Protein 2C92 (pdb70)

Secondary structure (DSSP, 8-state):
--TT--EEEEEE-SSHHHHHHHHHHHHHHHHHTT-S--EEEEESSGGGHHHHHHHHHTS-SEEEEEEEEE--SSTHHHHHHHHHHHHHHHHHHHHT--EEEEEEEESSHHHHHTTBT-TT-S-BHHHHHHHHHHHHHHHHHHHS---/--TT--EEEEEE-SSHHHHHHHHHHHHHHHHHTT-S--EEEEESSGGGHHHHHHHHHTS-SEEEEEEEEE--SSTHHHHHHHHHHHHHHHHHHHHTS-EEEEEEEESSHHHHHHTBT-TT-S-BHHHHHHHHHHHHHHHHHHHS---/--TT--EEEEEE-SSHHHHHHHHHHHHHHHHHTT----EEEEESSGGGHHHHHHHHHTS-SEEEEEEEEE--SSTHHHHHHHHHHHHHHHHHHHHT--EEEEEEEESSHHHHHTTBT-TT-S-BHHHHHHHHHHHHHHHHHHHSS--/--TT--EEEEEE-SSHHHHHHHHHHHHHHHHHTT-S--EEEEESSGGGHHHHHHHHHTS-SEEEEEEEEE--SSTHHHHHHHHHHHHHHHHHHHHT--EEEEEEEESSHHHHHTTBT-TT-S-BHHHHHHHHHHHHHHHHHHHSS--/-TT--EEEEEE-SSHHHHHHHHHHHHHHHHHTT-S--EEEEESSGGGHHHHHHHHHTS-SEEEEEEEEE--SSTHHHHHHHHHHHHHHHHHHHHT--EEEEEEEESSHHHHHHTBT-TT-S-BHHHHHHHHHHHHHHHHHHHS---

Nearest PDB structures (foldseek):
  2c9b-assembly2_G  TM=9.996E-01  e=4.628E-25  Mycobacterium tuberculosis
  4j07-assembly1_B  TM=9.923E-01  e=5.161E-24  Mycobacterium leprae Br4923
  1hqk-assembly1_A  TM=9.554E-01  e=1.212E-14  Aquifex aeolicus
  8f25-assembly1_A  TM=9.504E-01  e=2.286E-14  Aquifex aeolicus
  3nq4-assembly1_C  TM=9.428E-01  e=1.440E-13  Salmonella enterica subsp. enterica serovar Typhimurium str. LT2

B-factor: mean 24.74, std 8.24, range [12.58, 92.04]

CATH classification: 3.40.50.960

Radius of gyration: 25.54 Å; Cα contacts (8 Å, |Δi|>4): 1756; chains: 5; bounding box: 75×69×65 Å

InterPro domains:
  IPR002180 Lumazine/riboflavin synthase [PF00885] (18-152)
  IPR034964 Lumazine synthase [MF_00178] (13-156)
  IPR034964 Lumazine synthase [PTHR21058] (14-158)
  IPR034964 Lumazine synthase [TIGR00114] (18-150)
  IPR034964 Lumazine synthase [cd09209] (21-139)
  IPR036467 Lumazine/riboflavin synthase superfamily [G3DSA:3.40.50.960] (1-160)
  IPR036467 Lumazine/riboflavin synthase superfamily [SSF52121] (13-157)

Sequence (734 aa):
DASGVRLAIVASSWHGKICDALLDGARKVAAGCGLDDPTVVRVLGAIEIPVVAQELARNHDAVVALGVVIRGQTPHFDYVCDAVTQGLTRVSLDSSTPIANGVLTTNTEEQALDRAGLPTSAEDKGAQATVAALATALTLRELRAHSDASGVRLAIVASSWHGKICDALLDGARKVAAGCGLDDPTVVRVLGAIEIPVVAQELARNHDAVVALGVVIRGQTPHFDYVCDAVTQGLTRVSLDSSTPIANGVLTTNTEEQALDRAGLPTSAEDKGAQATVAALATALTLRELRAHSDASGVRLAIVASSWHGKICDALLDGARKVAAGCGLDDPTVVRVLGAIEIPVVAQELARNHDAVVALGVVIRGQTPHFDYVCDAVTQGLTRVSLDSSTPIANGVLTTNTEEQALDRAGLPTSAEDKGAQATVAALATALTLRELRAHSDASGVRLAIVASSWHGKICDALLDGARKVAAGCGLDDPTVVRVLGAIEIPVVAQELARNHDAVVALGVVIRGQTPHFDYVCDAVTQGLTRVSLDSSTPIANGVLTTNTEEQALDRAGLPTSAEDKGAQATVAALATALTLRELRAHSASGVRLAIVASSWHGKICDALLDGARKVAAGCGLDDPTVVRVLGAIEIPVVAQELARNHDAVVALGVVIRGQTPHFDYVCDAVTQGLTRVSLDSSTPIANGVLTTNTEEQALDRAGLPTSAEDKGAQATVAALATALTLRELRAHS

Structure (mmCIF, N/CA/C/O backbone):
data_2C92
#
_entry.id   2C92
#
_cell.length_a   131.370
_cell.length_b   80.758
_cell.length_c   85.965
_cell.angle_alpha   90.00
_cell.angle_beta   120.18
_cell.angle_gamma   90.00
#
_symmetry.space_group_name_H-M   'C 1 2 1'
#
loop_
_entity.id
_entity.type
_entity.pdbx_description
1 polymer '6,7-DIMETHYL-8-RIBITYLLUMAZINE SYNTHAS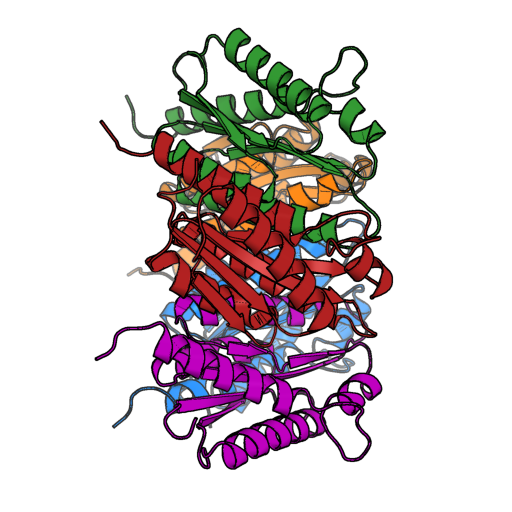E'
2 non-polymer '3-(1,3,7-TRIHYDRO-9-D-RIBITYL-2,6,8-PURINETRIONE-7-YL) 1-PHOSPHATE'
3 non-polymer 'POTASSIUM ION'
4 non-polymer (2R,3S)-1,4-DIMERCAPTOBUTANE-2,3-DIOL
5 non-polymer (4S)-2-METHYL-2,4-PENTANEDIOL
6 water water
#
loop_
_atom_site.group_PDB
_atom_site.id
_atom_site.type_symbol
_atom_site.label_atom_id
_atom_site.label_alt_id
_atom_site.label_comp_id
_atom_site.label_asym_id
_atom_site.label_entity_id
_atom_site.label_seq_id
_atom_site.pdbx_PDB_ins_code
_atom_site.Cartn_x
_atom_site.Cartn_y
_atom_site.Cartn_z
_atom_site.occupancy
_atom_site.B_iso_or_equiv
_atom_site.auth_seq_id
_atom_site.auth_comp_id
_atom_site.auth_asym_id
_atom_site.auth_atom_id
_atom_site.pdbx_PDB_model_num
ATOM 1 N N . ASP A 1 14 ? -27.784 -31.900 20.655 1.00 42.24 14 ASP A N 1
ATOM 2 C CA . ASP A 1 14 ? -29.256 -31.665 20.828 1.00 41.98 14 ASP A CA 1
ATOM 3 C C . ASP A 1 14 ? -29.602 -30.201 20.499 1.00 41.24 14 ASP A C 1
ATOM 4 O O . ASP A 1 14 ? -30.010 -29.901 19.367 1.00 42.37 14 ASP A O 1
ATOM 9 N N . ALA A 1 15 ? -29.435 -29.315 21.481 1.00 39.11 15 ALA A N 1
ATOM 10 C CA . ALA A 1 15 ? -29.731 -27.869 21.361 1.00 37.15 15 ALA A CA 1
ATOM 11 C C . ALA A 1 15 ? -31.211 -27.493 21.238 1.00 35.63 15 ALA A C 1
ATOM 12 O O . ALA A 1 15 ? -31.528 -26.319 21.097 1.00 34.93 15 ALA A O 1
ATOM 14 N N . SER A 1 16 ? -32.117 -28.466 21.314 1.00 34.27 16 SER A N 1
ATOM 15 C CA . SER A 1 16 ? -33.547 -28.172 21.137 1.00 33.32 16 SER A CA 1
ATOM 16 C C . SER A 1 16 ? -34.156 -27.274 22.225 1.00 32.20 16 SER A C 1
ATOM 17 O O . SER A 1 16 ? -35.206 -26.661 22.006 1.00 32.82 16 SER A O 1
ATOM 20 N N . GLY A 1 17 ? -33.502 -27.183 23.383 1.00 30.07 17 GLY A N 1
ATOM 21 C CA . GLY A 1 17 ? -33.963 -26.297 24.454 1.00 28.18 17 GLY A CA 1
ATOM 22 C C . GLY A 1 17 ? -33.309 -24.914 24.438 1.00 26.51 17 GLY A C 1
ATOM 23 O O . GLY A 1 17 ? -33.545 -24.104 25.336 1.00 26.90 17 GLY A O 1
ATOM 24 N N . VAL A 1 18 ? -32.497 -24.640 23.425 1.00 23.87 18 VAL A N 1
ATOM 25 C CA . VAL A 1 18 ? -31.805 -23.355 23.359 1.00 22.51 18 VAL A CA 1
ATOM 26 C C . VAL A 1 18 ? -32.776 -22.317 22.823 1.00 20.58 18 VAL A C 1
ATOM 27 O O . VAL A 1 18 ? -33.459 -22.549 21.840 1.00 21.87 18 VAL A O 1
ATOM 31 N N . ARG A 1 19 ? -32.836 -21.173 23.497 1.00 18.47 19 ARG A N 1
ATOM 32 C CA . ARG A 1 19 ? -33.654 -20.053 23.048 1.00 17.20 19 ARG A CA 1
ATOM 33 C C . ARG A 1 19 ? -32.751 -19.206 22.178 1.00 16.87 19 ARG A C 1
ATOM 34 O O . ARG A 1 19 ? -31.816 -18.556 22.655 1.00 16.50 19 ARG A O 1
ATOM 42 N N . LEU A 1 20 ? -33.019 -19.246 20.883 1.00 15.76 20 LEU A N 1
ATOM 43 C CA . LEU A 1 20 ? -32.164 -18.599 19.924 1.00 15.31 20 LEU A CA 1
ATOM 44 C C . LEU A 1 20 ? -32.843 -17.409 19.296 1.00 15.00 20 LEU A C 1
ATOM 45 O O . LEU A 1 20 ? -34.031 -17.468 18.946 1.00 15.06 20 LEU A O 1
ATOM 50 N N . ALA A 1 21 ? -32.085 -16.325 19.168 1.00 14.70 21 ALA A N 1
ATOM 51 C CA . ALA A 1 21 ? -32.543 -15.157 18.415 1.00 15.07 21 ALA A CA 1
ATOM 52 C C . ALA A 1 21 ? -31.574 -14.898 17.276 1.00 15.02 21 ALA A C 1
ATOM 53 O O . ALA A 1 21 ? -30.379 -15.199 17.363 1.00 15.78 21 ALA A O 1
ATOM 55 N N . ILE A 1 22 ? -32.125 -14.408 16.170 1.00 15.86 22 ILE A N 1
ATOM 56 C CA . ILE A 1 22 ? -31.324 -14.071 15.006 1.00 16.80 22 ILE A CA 1
ATOM 57 C C . ILE A 1 22 ? -31.694 -12.675 14.610 1.00 17.15 22 ILE A C 1
ATOM 58 O O . ILE A 1 22 ? -32.872 -12.382 14.404 1.00 18.71 22 ILE A O 1
ATOM 63 N N . VAL A 1 23 ? -30.698 -11.802 14.521 1.00 16.93 23 VAL A N 1
ATOM 64 C CA . VAL A 1 23 ? -30.931 -10.452 14.044 1.00 17.54 23 VAL A CA 1
ATOM 65 C C . VAL A 1 23 ? -30.105 -10.270 12.767 1.00 18.02 23 VAL A C 1
ATOM 66 O O . VAL A 1 23 ? -28.891 -10.488 12.769 1.00 17.64 23 VAL A O 1
ATOM 70 N N . ALA A 1 24 ? -30.774 -9.904 11.674 1.00 18.09 24 ALA A N 1
ATOM 71 C CA . ALA A 1 24 ? -30.119 -9.825 10.371 1.00 17.53 24 ALA A CA 1
ATOM 72 C C . ALA A 1 24 ? -30.310 -8.459 9.768 1.00 18.59 24 ALA A C 1
ATOM 73 O O . ALA A 1 24 ? -31.416 -7.940 9.732 1.00 17.94 24 ALA A O 1
ATOM 75 N N . SER A 1 25 ? -29.220 -7.869 9.300 1.00 19.09 25 SER A N 1
ATOM 76 C CA . SER A 1 25 ? -29.271 -6.588 8.627 1.00 21.80 25 SER A CA 1
ATOM 77 C C . SER A 1 25 ? -29.701 -6.836 7.186 1.00 23.39 25 SER A C 1
ATOM 78 O O . SER A 1 25 ? -29.260 -7.800 6.579 1.00 25.88 25 SER A O 1
ATOM 81 N N . SER A 1 26 ? -30.481 -5.923 6.622 1.00 24.61 26 SER A N 1
ATOM 82 C CA . SER A 1 26 ? -31.072 -6.078 5.277 1.00 25.95 26 SER A CA 1
ATOM 83 C C . SER A 1 26 ? -30.317 -5.327 4.180 1.00 26.13 26 SER A C 1
ATOM 84 O O . SER A 1 26 ? -30.729 -5.357 3.016 1.00 26.32 26 SER A O 1
ATOM 87 N N . TRP A 1 27 ? -29.231 -4.656 4.538 1.00 26.25 27 TRP A N 1
ATOM 88 C CA . TRP A 1 27 ? -28.526 -3.775 3.608 1.00 27.51 27 TRP A CA 1
ATOM 89 C C . TRP A 1 27 ? -28.321 -4.370 2.224 1.00 28.46 27 TRP A C 1
ATOM 90 O O . TRP A 1 27 ? -28.751 -3.788 1.213 1.00 29.53 27 TRP A O 1
ATOM 101 N N . HIS A 1 28 ? -27.654 -5.511 2.171 1.00 28.29 28 HIS A N 1
ATOM 102 C CA . HIS A 1 28 ? -27.526 -6.265 0.923 1.00 28.85 28 HIS A CA 1
ATOM 103 C C . HIS A 1 28 ? -28.527 -7.420 1.007 1.00 28.68 28 HIS A C 1
ATOM 104 O 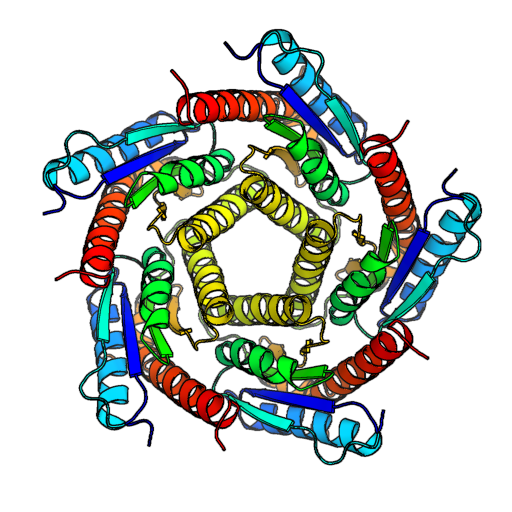O . HIS A 1 28 ? -28.197 -8.522 1.465 1.00 29.09 28 HIS A O 1
ATOM 111 N N . GLY A 1 29 ? -29.743 -7.154 0.548 1.00 27.55 29 GLY A N 1
ATOM 112 C CA . GLY A 1 29 ? -30.890 -8.034 0.755 1.00 27.31 29 GLY A CA 1
ATOM 113 C C . GLY A 1 29 ? -30.727 -9.476 0.326 1.00 26.55 29 GLY A C 1
ATOM 114 O O . GLY A 1 29 ? -31.024 -10.397 1.079 1.00 26.69 29 GLY A O 1
ATOM 115 N N . LYS A 1 30 ? -30.265 -9.687 -0.895 1.00 26.10 30 LYS A N 1
ATOM 116 C CA . LYS A 1 30 ? -30.096 -11.036 -1.389 1.00 25.72 30 LYS A CA 1
ATOM 117 C C . LYS A 1 30 ? -29.122 -11.828 -0.498 1.00 25.17 30 LYS A C 1
ATOM 118 O O . LYS A 1 30 ? -29.387 -12.978 -0.127 1.00 24.85 30 LYS A O 1
ATOM 124 N N . ILE A 1 31 ? -28.013 -11.192 -0.121 1.00 25.21 31 ILE A N 1
ATOM 125 C CA . ILE A 1 31 ? -27.009 -11.878 0.681 1.00 25.68 31 ILE A CA 1
ATOM 126 C C . ILE A 1 31 ? -27.520 -12.061 2.109 1.00 25.48 31 ILE A C 1
ATOM 127 O O . ILE A 1 31 ? -27.342 -13.122 2.712 1.00 25.24 31 ILE A O 1
ATOM 132 N N . CYS A 1 32 ? -28.194 -11.048 2.639 1.00 25.85 32 CYS A N 1
ATOM 133 C CA . CYS A 1 32 ? -28.731 -11.164 3.990 1.00 26.92 32 CYS A CA 1
ATOM 134 C C . CYS A 1 32 ? -29.810 -12.255 4.065 1.00 25.95 32 CYS A C 1
ATOM 135 O O . CYS A 1 32 ? -29.813 -13.087 4.991 1.00 24.90 32 CYS A O 1
ATOM 138 N N . ASP A 1 33 ? -30.688 -12.307 3.058 1.00 25.43 33 ASP A N 1
ATOM 139 C CA . ASP A 1 33 ? -31.688 -13.383 2.985 1.00 25.14 33 ASP A CA 1
ATOM 140 C C . ASP A 1 33 ? -31.059 -14.766 2.937 1.00 23.34 33 ASP A C 1
ATOM 141 O O . ASP A 1 33 ? -31.569 -15.708 3.540 1.00 23.49 33 ASP A O 1
ATOM 146 N N . ALA A 1 34 ? -29.936 -14.881 2.241 1.00 21.53 34 ALA A N 1
ATOM 147 C CA . ALA A 1 34 ? -29.214 -16.127 2.186 1.00 20.21 34 ALA A CA 1
ATOM 148 C C . ALA A 1 34 ? -28.565 -16.508 3.530 1.00 19.32 34 ALA A C 1
ATOM 149 O O . ALA A 1 34 ? -28.634 -17.677 3.940 1.00 18.83 34 ALA A O 1
ATOM 151 N N . LEU A 1 35 ? -27.935 -15.534 4.204 1.00 18.96 35 LEU A N 1
ATOM 152 C CA . LEU A 1 35 ? -27.361 -15.786 5.526 1.00 18.29 35 LEU A CA 1
ATOM 153 C C . LEU A 1 35 ? -28.447 -16.221 6.496 1.00 17.94 35 LEU A C 1
ATOM 154 O O . LEU A 1 35 ? -28.249 -17.139 7.281 1.00 17.44 35 LEU A O 1
ATOM 159 N N . LEU A 1 36 ? -29.594 -15.557 6.414 1.00 17.54 36 LEU A N 1
ATOM 160 C CA . LEU A 1 36 ? -30.727 -15.873 7.285 1.00 18.68 36 LEU A CA 1
ATOM 161 C C . LEU A 1 36 ? -31.288 -17.260 7.016 1.00 18.77 36 LEU A C 1
ATOM 162 O O . LEU A 1 36 ? -31.591 -18.019 7.927 1.00 18.97 36 LEU A O 1
ATOM 167 N N . ASP A 1 37 ? -31.414 -17.603 5.738 1.00 18.97 37 ASP A N 1
ATOM 168 C CA . ASP A 1 37 ? -31.803 -18.941 5.371 1.00 19.84 37 ASP A CA 1
ATOM 169 C C . ASP A 1 37 ? -30.858 -19.987 5.975 1.00 19.48 37 ASP A C 1
ATOM 170 O O . ASP A 1 37 ? -31.303 -21.011 6.514 1.00 19.53 37 ASP A O 1
ATOM 175 N N . GLY A 1 38 ? -29.554 -19.734 5.911 1.00 18.62 38 GLY A N 1
ATOM 176 C CA . GLY A 1 38 ? -28.586 -20.675 6.461 1.00 18.47 38 GLY A CA 1
ATOM 177 C C . GLY A 1 38 ? -28.702 -20.816 7.964 1.00 18.12 38 GLY A C 1
ATOM 178 O O . GLY A 1 38 ? -28.658 -21.914 8.510 1.00 18.47 38 GLY A O 1
ATOM 179 N N . ALA A 1 39 ? -28.827 -19.680 8.642 1.00 17.95 39 ALA A N 1
ATOM 180 C CA . ALA A 1 39 ? -29.044 -19.692 10.083 1.00 17.49 39 ALA A CA 1
ATOM 181 C C . ALA A 1 39 ? -30.311 -20.442 10.475 1.00 17.08 39 ALA A C 1
ATOM 182 O O . ALA A 1 39 ? -30.289 -21.280 11.372 1.00 17.30 39 ALA A O 1
ATOM 184 N N . ARG A 1 40 ? -31.419 -20.131 9.801 1.00 17.74 40 ARG A N 1
ATOM 185 C CA . ARG A 1 40 ? -32.694 -20.773 10.123 1.00 18.56 40 ARG A CA 1
ATOM 186 C C . ARG A 1 40 ? -32.647 -22.274 9.848 1.00 18.88 40 ARG A C 1
ATOM 187 O O . ARG A 1 40 ? -33.246 -23.045 10.569 1.00 19.25 40 ARG A O 1
ATOM 195 N N . LYS A 1 41 ? -31.943 -22.674 8.786 1.00 19.08 41 LYS A N 1
ATOM 196 C CA . LYS A 1 41 ? -31.817 -24.097 8.479 1.00 19.87 41 LYS A CA 1
ATOM 197 C C . LYS A 1 41 ? -30.986 -24.843 9.518 1.00 20.42 41 LYS A C 1
ATOM 198 O O . LYS A 1 41 ? -31.349 -25.945 9.902 1.00 20.74 41 LYS A O 1
ATOM 204 N N . VAL A 1 42 ? -29.910 -24.226 10.016 1.00 20.32 42 VAL A N 1
ATOM 205 C CA . VAL A 1 42 ? -29.147 -24.839 11.115 1.00 20.42 42 VAL A CA 1
ATOM 206 C C . VAL A 1 42 ? -30.032 -24.978 12.347 1.00 20.15 42 VAL A C 1
ATOM 207 O O . VAL A 1 42 ? -30.080 -26.032 12.973 1.00 21.04 42 VAL A O 1
ATOM 211 N N . ALA A 1 43 ? -30.765 -23.919 12.678 1.00 20.49 43 ALA A N 1
ATOM 212 C CA . ALA A 1 43 ? -31.621 -23.952 13.850 1.00 20.58 43 ALA A CA 1
ATOM 213 C C . ALA A 1 43 ? -32.665 -25.054 13.703 1.00 21.55 43 ALA A C 1
ATOM 214 O O . ALA A 1 43 ? -32.857 -25.856 14.613 1.00 21.55 43 ALA A O 1
ATOM 216 N N . ALA A 1 44 ? -33.302 -25.100 12.533 1.00 21.09 44 ALA A N 1
ATOM 217 C CA . ALA A 1 44 ? -34.320 -26.121 12.231 1.00 22.64 44 ALA A CA 1
ATOM 218 C C . ALA A 1 44 ? -33.733 -27.512 12.353 1.00 22.97 44 ALA A C 1
ATOM 219 O O . ALA A 1 44 ? -34.335 -28.406 12.971 1.00 23.45 44 ALA A O 1
ATOM 221 N N . GLY A 1 45 ? -32.552 -27.686 11.763 1.00 24.28 45 GLY A N 1
ATOM 222 C CA . GLY A 1 45 ? -31.819 -28.946 11.804 1.00 25.95 45 GLY A CA 1
ATOM 223 C C . GLY A 1 45 ? -31.476 -29.382 13.215 1.00 26.95 45 GLY A C 1
ATOM 224 O O . GLY A 1 45 ? -31.374 -30.582 13.492 1.00 27.85 45 GLY A O 1
ATOM 225 N N . CYS A 1 46 ? -31.291 -28.412 14.110 1.00 27.22 46 CYS A N 1
ATOM 226 C CA . CYS A 1 46 ? -30.915 -28.700 15.505 1.00 27.90 46 CYS A CA 1
ATOM 227 C C . CYS A 1 46 ? -32.118 -28.768 16.439 1.00 28.26 46 CYS A C 1
ATOM 228 O O . CYS A 1 46 ? -31.966 -28.862 17.662 1.00 29.61 46 CYS A O 1
ATOM 231 N N . GLY A 1 47 ? -33.313 -28.734 15.861 1.00 27.88 47 GLY A N 1
ATOM 232 C CA . GLY A 1 47 ? -34.537 -28.900 16.621 1.00 27.46 47 GLY A CA 1
ATOM 233 C C . GLY A 1 47 ? -35.206 -27.607 17.047 1.00 27.55 47 GLY A C 1
ATOM 234 O O . GLY A 1 47 ? -36.126 -27.639 17.864 1.00 27.04 47 GLY A O 1
ATOM 235 N N . LEU A 1 48 ? -34.755 -26.483 16.477 1.00 27.71 48 LEU A N 1
ATOM 236 C CA . LEU A 1 48 ? -35.398 -25.165 16.661 1.00 29.12 48 LEU A CA 1
ATOM 237 C C . LEU A 1 48 ? -36.044 -24.631 15.374 1.00 29.36 48 LEU A C 1
ATOM 238 O O . LEU A 1 48 ? -35.369 -24.057 14.515 1.00 29.81 48 LEU A O 1
ATOM 243 N N . ASP A 1 49 ? -37.357 -24.820 15.255 1.00 29.92 49 ASP A N 1
ATOM 244 C CA . ASP A 1 49 ? -38.138 -24.365 14.090 1.00 29.96 49 ASP A CA 1
ATOM 245 C C . ASP A 1 49 ? -38.659 -22.964 14.292 1.00 29.30 49 ASP A C 1
ATOM 246 O O . ASP A 1 49 ? -39.363 -22.413 13.437 1.00 29.81 49 ASP A O 1
ATOM 251 N N . ASP A 1 50 ? -38.234 -22.381 15.410 1.00 28.13 50 ASP A N 1
ATOM 252 C CA . ASP A 1 50 ? -38.954 -21.372 16.123 1.00 26.84 50 ASP A CA 1
ATOM 253 C C . ASP A 1 50 ? -38.116 -20.150 16.543 1.00 24.48 50 ASP A C 1
ATOM 254 O O . ASP A 1 50 ? -38.516 -19.453 17.448 1.00 23.73 50 ASP A O 1
ATOM 259 N N . PRO A 1 51 ? -36.933 -19.923 15.946 1.00 22.20 51 PRO A N 1
ATOM 260 C CA . PRO A 1 51 ? -36.154 -18.838 16.564 1.00 21.24 51 PRO A CA 1
ATOM 261 C C . PRO A 1 51 ? -36.790 -17.465 16.390 1.00 20.51 51 PRO A C 1
ATOM 262 O O . PRO A 1 51 ? -37.552 -17.228 15.454 1.00 20.20 51 PRO A O 1
ATOM 266 N N . THR A 1 52 ? -36.488 -16.556 17.305 1.00 18.92 52 THR A N 1
ATOM 267 C CA . THR A 1 52 ? -36.911 -15.187 17.144 1.00 18.26 52 THR A CA 1
ATOM 268 C C . THR A 1 52 ? -36.062 -14.538 16.074 1.00 18.45 52 THR A C 1
ATOM 269 O O . THR A 1 52 ? -34.832 -14.502 16.196 1.00 19.95 52 THR A O 1
ATOM 273 N N . VAL A 1 53 ? -36.709 -14.038 15.028 1.00 17.60 53 VAL A N 1
ATOM 274 C CA . VAL A 1 53 ? -35.986 -13.439 13.904 1.00 17.68 53 VAL A CA 1
ATOM 275 C C . VAL A 1 53 ? -36.412 -11.996 13.774 1.00 18.08 53 VAL A C 1
ATOM 276 O O . VAL A 1 53 ? -37.604 -11.671 13.746 1.00 18.48 53 VAL A O 1
ATOM 280 N N . VAL A 1 54 ? -35.416 -11.118 13.740 1.00 17.60 54 VAL A N 1
ATOM 281 C CA . VAL A 1 54 ? -35.658 -9.698 13.679 1.00 18.56 54 VAL A CA 1
ATOM 282 C C . VAL A 1 54 ? -34.790 -9.131 12.564 1.00 18.74 54 VAL A C 1
ATOM 283 O O . VAL A 1 54 ? -33.600 -9.447 12.471 1.00 19.54 54 VAL A O 1
ATOM 287 N N . ARG A 1 55 ? -35.382 -8.299 11.709 1.00 18.64 55 ARG A N 1
ATOM 288 C CA . ARG A 1 55 ? -34.603 -7.633 10.657 1.00 19.88 55 ARG A CA 1
ATOM 289 C C . ARG A 1 55 ? -34.300 -6.208 11.063 1.00 18.92 55 ARG A C 1
ATOM 290 O O . ARG A 1 55 ? -35.139 -5.537 11.659 1.00 18.73 55 ARG A O 1
ATOM 298 N N . VAL A 1 56 ? -33.080 -5.765 10.765 1.00 18.46 56 VAL A N 1
ATOM 299 C CA . VAL A 1 56 ? -32.708 -4.385 10.930 1.00 18.10 56 VAL A CA 1
ATOM 300 C C . VAL A 1 56 ? -32.193 -3.899 9.589 1.00 18.26 56 VAL A C 1
ATOM 301 O O . VAL A 1 56 ? -31.859 -4.698 8.729 1.00 17.36 56 VAL A O 1
ATOM 305 N N . LEU A 1 57 ? -32.114 -2.593 9.428 1.00 19.33 57 LEU A N 1
ATOM 306 C CA . LEU A 1 57 ? -31.678 -2.050 8.145 1.00 21.01 57 LEU A CA 1
ATOM 307 C C . LEU A 1 57 ? -30.177 -2.278 7.898 1.00 21.26 57 LEU A C 1
ATOM 308 O O . LEU A 1 57 ? -29.795 -2.923 6.910 1.00 24.21 57 LEU A O 1
ATOM 313 N N . GLY A 1 58 ? -29.330 -1.816 8.809 1.00 20.17 58 GLY A N 1
ATOM 314 C CA . GLY A 1 58 ? -27.895 -1.937 8.620 1.00 18.74 58 GLY A CA 1
ATOM 315 C C . GLY A 1 58 ? -27.181 -2.619 9.763 1.00 19.01 58 GLY A C 1
ATOM 316 O O . GLY A 1 58 ? -27.744 -2.783 10.842 1.00 18.09 58 GLY A O 1
ATOM 317 N N . ALA A 1 59 ? -25.928 -2.996 9.514 1.00 18.97 59 ALA A N 1
ATOM 318 C CA . ALA A 1 59 ? -25.103 -3.674 10.517 1.00 19.00 59 ALA A CA 1
ATOM 319 C C . ALA A 1 59 ? -24.972 -2.841 11.795 1.00 18.49 59 ALA A C 1
ATOM 320 O O . ALA A 1 59 ? -24.934 -3.388 12.911 1.00 17.72 59 ALA A O 1
ATOM 322 N N . ILE A 1 60 ? -24.955 -1.527 11.648 1.00 18.10 60 ILE A N 1
ATOM 323 C CA . ILE A 1 60 ? -24.781 -0.677 12.826 1.00 18.47 60 ILE A CA 1
ATOM 324 C C . ILE A 1 60 ? -25.949 -0.820 13.793 1.00 17.11 60 ILE A C 1
ATOM 325 O O . ILE A 1 60 ? -25.778 -0.625 14.989 1.00 16.40 60 ILE A O 1
ATOM 330 N N . GLU A 1 61 ? -27.128 -1.177 13.271 1.00 16.93 61 GLU A N 1
ATOM 331 C CA . GLU A 1 61 ? -28.317 -1.323 14.125 1.00 16.47 61 GLU A CA 1
ATOM 332 C C . GLU A 1 61 ? -28.367 -2.675 14.855 1.00 16.01 61 GLU A C 1
ATOM 333 O O . GLU A 1 61 ? -29.184 -2.871 15.764 1.00 16.75 61 GLU A O 1
ATOM 339 N N . ILE A 1 62 ? -27.487 -3.594 14.468 1.00 14.63 62 ILE A N 1
ATOM 340 C CA . ILE A 1 62 ? -27.490 -4.914 15.064 1.00 15.86 62 ILE A CA 1
ATOM 341 C C . ILE A 1 62 ? -27.257 -4.926 16.591 1.00 14.92 62 ILE A C 1
ATOM 342 O O . ILE A 1 62 ? -28.063 -5.523 17.305 1.00 14.43 62 ILE A O 1
ATOM 347 N N . PRO A 1 63 ? -26.168 -4.285 17.096 1.00 15.19 63 PRO A N 1
ATOM 348 C CA . PRO A 1 63 ? -25.879 -4.460 18.542 1.00 14.66 63 PRO A CA 1
ATOM 349 C C . PRO A 1 63 ? -27.007 -4.035 19.482 1.00 14.83 63 PRO A C 1
ATOM 350 O O . PRO A 1 63 ? -27.275 -4.745 20.463 1.00 14.67 63 PRO A O 1
ATOM 354 N N . VAL A 1 64 ? -27.702 -2.932 19.188 1.00 14.90 64 VAL A N 1
ATOM 355 C CA . VAL A 1 64 ? -28.765 -2.502 20.126 1.00 15.67 64 VAL A CA 1
ATOM 356 C C . VAL A 1 64 ? -29.930 -3.482 20.133 1.00 14.73 64 VAL A C 1
ATOM 357 O O . VAL A 1 64 ? -30.531 -3.733 21.174 1.00 15.69 64 VAL A O 1
ATOM 361 N N . VAL A 1 65 ? -30.205 -4.099 18.978 1.00 14.75 65 VAL A N 1
ATOM 362 C CA . VAL A 1 65 ? -31.286 -5.072 18.885 1.00 14.26 65 VAL A CA 1
ATOM 363 C C . VAL A 1 65 ? -30.806 -6.386 19.508 1.00 14.06 65 VAL A C 1
ATOM 364 O O . VAL A 1 65 ? -31.568 -7.048 20.215 1.00 14.63 65 VAL A O 1
ATOM 368 N N . ALA A 1 66 ? -29.533 -6.724 19.299 1.00 13.61 66 ALA A N 1
ATOM 369 C CA . ALA A 1 66 ? -28.950 -7.915 19.951 1.00 13.70 66 ALA A CA 1
ATOM 370 C C . ALA A 1 66 ? -28.988 -7.770 21.468 1.00 14.02 66 ALA A C 1
ATOM 371 O O . ALA A 1 66 ? -29.206 -8.739 22.194 1.00 14.17 66 ALA A O 1
ATOM 373 N N . GLN A 1 67 ? -28.762 -6.558 21.953 1.00 13.64 67 GLN A N 1
ATOM 374 C CA . GLN A 1 67 ? -28.827 -6.324 23.391 1.00 14.02 67 GLN A CA 1
ATOM 375 C C . GLN A 1 67 ? -30.219 -6.634 23.941 1.00 14.89 67 GLN A C 1
ATOM 376 O O . GLN A 1 67 ? -30.353 -7.239 24.991 1.00 15.38 67 GLN A O 1
ATOM 382 N N . GLU A 1 68 ? -31.251 -6.197 23.228 1.00 14.64 68 GLU A N 1
ATOM 383 C CA . GLU A 1 68 ? -32.615 -6.486 23.665 1.00 15.39 68 GLU A CA 1
ATOM 384 C C . GLU A 1 68 ? -32.872 -7.980 23.591 1.00 14.52 68 GLU A C 1
ATOM 385 O O . GLU A 1 68 ? -33.442 -8.577 24.513 1.00 14.68 68 GLU A O 1
ATOM 391 N N . LEU A 1 69 ? -32.442 -8.607 22.492 1.00 14.17 69 LEU A N 1
ATOM 392 C CA . LEU A 1 69 ? -32.694 -10.030 22.314 1.00 14.50 69 LEU A CA 1
ATOM 393 C C . LEU A 1 69 ? -32.004 -10.875 23.379 1.00 14.36 69 LEU A C 1
ATOM 394 O O . LEU A 1 69 ? -32.578 -11.852 23.842 1.00 14.70 69 LEU A O 1
ATOM 399 N N . ALA A 1 70 ? -30.819 -10.451 23.808 1.00 13.85 70 ALA A N 1
ATOM 400 C CA . ALA A 1 70 ? -30.068 -11.218 24.809 1.00 15.06 70 ALA A CA 1
ATOM 401 C C . ALA A 1 70 ? -30.763 -11.273 26.171 1.00 16.12 70 ALA A C 1
ATOM 402 O O . ALA A 1 70 ? -30.492 -12.172 26.964 1.00 16.65 70 ALA A O 1
ATOM 404 N N . ARG A 1 71 ? -31.682 -10.351 26.436 1.00 16.19 71 ARG A N 1
ATOM 405 C CA . ARG A 1 71 ? -32.476 -10.401 27.692 1.00 17.80 71 ARG A CA 1
ATOM 406 C C . ARG A 1 71 ? -33.447 -11.590 27.775 1.00 18.67 71 ARG A C 1
ATOM 407 O O . ARG A 1 71 ? -33.894 -11.974 28.877 1.00 20.29 71 ARG A O 1
ATOM 415 N N . ASN A 1 72 ? -33.768 -12.186 26.621 1.00 18.04 72 ASN A N 1
ATOM 416 C CA . ASN A 1 72 ? -34.855 -13.185 26.533 1.00 18.24 72 ASN A CA 1
ATOM 417 C C . ASN A 1 72 ? -34.394 -14.447 25.817 1.00 17.42 72 ASN A C 1
ATOM 418 O O . ASN A 1 72 ? -35.228 -15.292 25.499 1.00 17.82 72 ASN A O 1
ATOM 423 N N . HIS A 1 73 ? -33.088 -14.544 25.535 1.00 16.58 73 HIS A N 1
ATOM 424 C CA . HIS A 1 73 ? -32.541 -15.645 24.736 1.00 16.48 73 HIS A CA 1
ATOM 425 C C . HIS A 1 73 ? -31.196 -16.132 25.278 1.00 16.29 73 HIS A C 1
ATOM 426 O O . HIS A 1 73 ? -30.477 -15.394 25.971 1.00 17.37 73 HIS A O 1
ATOM 433 N N . ASP A 1 74 ? -30.853 -17.373 24.948 1.00 16.08 74 ASP A N 1
ATOM 434 C CA . ASP A 1 74 ? -29.596 -18.011 25.360 1.00 15.67 74 ASP A CA 1
ATOM 435 C C . ASP A 1 74 ? -28.454 -17.724 24.403 1.00 15.48 74 ASP A C 1
ATOM 436 O O . ASP A 1 74 ? -27.279 -17.931 24.712 1.00 15.44 74 ASP A O 1
ATOM 441 N N . ALA A 1 75 ? -28.810 -17.303 23.199 1.00 15.42 75 ALA A N 1
ATOM 442 C CA . ALA A 1 75 ? -27.816 -16.983 22.210 1.00 15.06 75 ALA A CA 1
ATOM 443 C C . ALA A 1 75 ? -28.460 -16.105 21.143 1.00 15.21 75 ALA A C 1
ATOM 444 O O . ALA A 1 75 ? -29.659 -16.232 20.858 1.00 15.36 75 ALA A O 1
ATOM 446 N N . VAL A 1 76 ? -27.647 -15.234 20.567 1.00 14.34 76 VAL A N 1
ATOM 447 C CA . VAL A 1 76 ? -28.088 -14.365 19.478 1.00 14.54 76 VAL A CA 1
ATOM 448 C C . VAL A 1 76 ? -27.111 -14.528 18.333 1.00 15.35 76 VAL A C 1
ATOM 449 O O . VAL A 1 76 ? -25.897 -14.524 18.548 1.00 15.79 76 VAL A O 1
ATOM 453 N N . VAL A 1 77 ? -27.645 -14.697 17.124 1.00 14.90 77 VAL A N 1
ATOM 454 C CA . VAL A 1 77 ? -26.810 -14.727 15.924 1.00 15.66 77 VAL A CA 1
ATOM 455 C C . VAL A 1 77 ? -26.988 -13.407 15.188 1.00 14.96 77 VAL A C 1
ATOM 456 O O . VAL A 1 77 ? -28.116 -13.015 14.890 1.00 14.92 77 VAL A O 1
ATOM 460 N N . ALA A 1 78 ? -25.873 -12.718 14.935 1.00 15.48 78 ALA A N 1
ATOM 461 C CA . ALA A 1 78 ? -25.858 -11.459 14.207 1.00 14.98 78 ALA A CA 1
ATOM 462 C C . ALA A 1 78 ? -25.475 -11.748 12.770 1.00 15.46 78 ALA A C 1
ATOM 463 O O . ALA A 1 78 ? -24.410 -12.340 12.508 1.00 16.39 78 ALA A O 1
ATOM 465 N N . LEU A 1 79 ? -26.329 -11.330 11.847 1.00 15.68 79 LEU A N 1
ATOM 466 C CA . LEU A 1 79 ? -26.094 -11.592 10.430 1.00 15.52 79 LEU A CA 1
ATOM 467 C C . LEU A 1 79 ? -26.094 -10.331 9.633 1.00 15.67 79 LEU A C 1
ATOM 468 O O . LEU A 1 79 ? -26.891 -9.451 9.869 1.00 17.01 79 LEU A O 1
ATOM 473 N N . GLY A 1 80 ? -25.231 -10.265 8.636 1.00 16.23 80 GLY A N 1
ATOM 474 C CA . GLY A 1 80 ? -25.228 -9.109 7.780 1.00 16.85 80 GLY A CA 1
ATOM 475 C C . GLY A 1 80 ? -24.033 -9.144 6.873 1.00 17.19 80 GLY A C 1
ATOM 476 O O . GLY A 1 80 ? -23.260 -10.101 6.883 1.00 17.21 80 GLY A O 1
ATOM 477 N N . VAL A 1 81 ? -23.900 -8.083 6.093 1.00 17.77 81 VAL A N 1
ATOM 478 C CA . VAL A 1 81 ? -22.896 -8.047 5.048 1.00 19.53 81 VAL A CA 1
ATOM 479 C C . VAL A 1 81 ? -22.416 -6.632 4.926 1.00 18.34 81 VAL A C 1
ATOM 480 O O . VAL A 1 81 ? -23.212 -5.729 4.638 1.00 19.44 81 VAL A O 1
ATOM 484 N N . VAL A 1 82 ? -21.119 -6.434 5.153 1.00 18.14 82 VAL A N 1
ATOM 485 C CA . VAL A 1 82 ? -20.516 -5.123 4.928 1.00 17.92 82 VAL A CA 1
ATOM 486 C C . VAL A 1 82 ? -19.495 -5.292 3.813 1.00 18.23 82 VAL A C 1
ATOM 487 O O . VAL A 1 82 ? -18.635 -6.148 3.905 1.00 17.81 82 VAL A O 1
ATOM 491 N N . ILE A 1 83 ? -19.630 -4.501 2.749 1.00 18.79 83 ILE A N 1
ATOM 492 C CA . ILE A 1 83 ? -18.737 -4.643 1.587 1.00 20.09 83 ILE A CA 1
ATOM 493 C C . ILE A 1 83 ? -18.008 -3.332 1.345 1.00 20.07 83 ILE A C 1
ATOM 494 O O . ILE A 1 83 ? -18.636 -2.262 1.313 1.00 20.33 83 ILE A O 1
ATOM 499 N N . ARG A 1 84 ? -16.685 -3.398 1.206 1.00 20.19 84 ARG A N 1
ATOM 500 C CA . ARG A 1 84 ? -15.899 -2.172 1.102 1.00 21.03 84 ARG A CA 1
ATOM 501 C C . ARG A 1 84 ? -16.307 -1.379 -0.133 1.00 21.37 84 ARG A C 1
ATOM 502 O O . ARG A 1 84 ? -16.517 -1.956 -1.199 1.00 22.27 84 ARG A O 1
ATOM 510 N N . GLY A 1 85 ? -16.435 -0.075 0.046 1.00 22.20 85 GLY A N 1
ATOM 511 C CA . GLY A 1 85 ? -16.730 0.860 -1.043 1.00 22.75 85 GLY A CA 1
ATOM 512 C C . GLY A 1 85 ? -15.485 1.654 -1.385 1.00 22.88 85 GLY A C 1
ATOM 513 O O . GLY A 1 85 ? -14.377 1.116 -1.368 1.00 23.18 85 GLY A O 1
ATOM 514 N N . GLN A 1 86 ? -15.671 2.938 -1.680 1.00 23.31 86 GLN A N 1
ATOM 515 C CA . GLN A 1 86 ? -14.573 3.788 -2.143 1.00 24.00 86 GLN A CA 1
ATOM 516 C C . GLN A 1 86 ? -13.925 4.607 -1.030 1.00 23.86 86 GLN A C 1
ATOM 517 O O . GLN A 1 86 ? -12.836 5.143 -1.220 1.00 23.66 86 GLN A O 1
ATOM 523 N N . THR A 1 87 ? -14.591 4.686 0.125 1.00 22.96 87 THR A N 1
ATOM 524 C CA . THR A 1 87 ? -14.128 5.511 1.243 1.00 22.38 87 THR A CA 1
ATOM 525 C C . THR A 1 87 ? -13.658 4.623 2.420 1.00 22.46 87 THR A C 1
ATOM 526 O O . THR A 1 87 ? -13.773 3.404 2.353 1.00 21.73 87 THR A O 1
ATOM 530 N N . PRO A 1 88 ? -13.103 5.245 3.476 1.00 22.69 88 PRO A N 1
ATOM 531 C CA . PRO A 1 88 ? -12.776 4.520 4.714 1.00 22.78 88 PRO A CA 1
ATOM 532 C C . PRO A 1 88 ? -13.993 4.025 5.481 1.00 22.83 88 PRO A C 1
ATOM 533 O O . PRO A 1 88 ? -13.821 3.304 6.471 1.00 23.32 88 PRO A O 1
ATOM 537 N N . HIS A 1 89 ? -15.205 4.371 5.039 1.00 22.13 89 HIS A N 1
ATOM 538 C CA . HIS A 1 89 ? -16.394 4.116 5.835 1.00 22.26 89 HIS A CA 1
ATOM 539 C C . HIS A 1 89 ? -16.554 2.666 6.264 1.00 22.09 89 HIS A C 1
ATOM 540 O O . HIS A 1 89 ? -16.962 2.385 7.393 1.00 21.89 89 HIS A O 1
ATOM 547 N N . PHE A 1 90 ? -16.228 1.747 5.363 1.00 21.26 90 PHE A N 1
ATOM 548 C CA . PHE A 1 90 ? -16.214 0.323 5.667 1.00 20.28 90 PHE A CA 1
ATOM 549 C C . PHE A 1 90 ? -15.526 0.007 7.002 1.00 20.89 90 PHE A C 1
ATOM 550 O O . PHE A 1 90 ? -16.062 -0.784 7.800 1.00 20.74 90 PHE A O 1
ATOM 558 N N . ASP A 1 91 ? -14.354 0.606 7.241 1.00 20.23 91 ASP A N 1
ATOM 559 C CA . ASP A 1 91 ? -13.574 0.315 8.453 1.00 21.17 91 ASP A CA 1
ATOM 560 C C . ASP A 1 91 ? -14.389 0.648 9.687 1.00 20.11 91 ASP A C 1
ATOM 561 O O . ASP A 1 91 ? -14.387 -0.111 10.665 1.00 19.98 91 ASP A O 1
ATOM 566 N N . TYR A 1 92 ? -15.076 1.781 9.642 1.00 19.18 92 TYR A N 1
ATOM 567 C CA . TYR A 1 92 ? -15.798 2.266 10.814 1.00 19.28 92 TYR A CA 1
ATOM 568 C C . TYR A 1 92 ? -17.075 1.497 11.066 1.00 18.79 92 TYR A C 1
ATOM 569 O O . TYR A 1 92 ? -17.397 1.209 12.234 1.00 18.46 92 TYR A O 1
ATOM 578 N N . VAL A 1 93 ? -17.745 1.068 9.993 1.00 18.20 93 VAL A N 1
ATOM 579 C CA . VAL A 1 93 ? -18.930 0.246 10.143 1.00 18.65 93 VAL A CA 1
ATOM 580 C C . VAL A 1 93 ? -18.507 -1.048 10.834 1.00 18.32 93 VAL A C 1
ATOM 581 O O . VAL A 1 93 ? -19.100 -1.473 11.834 1.00 18.65 93 VAL A O 1
ATOM 585 N N . CYS A 1 94 ? -17.433 -1.642 10.342 1.00 18.04 94 CYS A N 1
ATOM 586 C CA . CYS A 1 94 ? -16.964 -2.893 10.929 1.00 18.28 94 CYS A CA 1
ATOM 587 C C . CYS A 1 94 ? -16.456 -2.746 12.376 1.00 17.82 94 CYS A C 1
ATOM 588 O O . CYS A 1 94 ? -16.731 -3.620 13.216 1.00 18.38 94 CYS A O 1
ATOM 591 N N . ASP A 1 95 ? -15.728 -1.659 12.658 1.00 17.61 95 ASP A N 1
ATOM 592 C CA . ASP A 1 95 ? -15.290 -1.366 14.032 1.00 17.03 95 ASP A CA 1
ATOM 593 C C . ASP A 1 95 ? -16.491 -1.274 14.970 1.00 16.58 95 ASP A C 1
ATOM 594 O O . ASP A 1 95 ? -16.445 -1.813 16.067 1.00 17.02 95 ASP A O 1
ATOM 599 N N . ALA A 1 96 ? -17.538 -0.572 14.549 1.00 16.44 96 ALA A N 1
ATOM 600 C CA . ALA A 1 96 ? -18.743 -0.390 15.380 1.00 16.36 96 ALA A CA 1
ATOM 601 C C . ALA A 1 96 ? -19.384 -1.740 15.695 1.00 16.66 96 ALA A C 1
ATOM 602 O O . ALA A 1 96 ? -19.733 -2.032 16.844 1.00 17.06 96 ALA A O 1
ATOM 604 N N . VAL A 1 97 ? -19.534 -2.574 14.672 1.00 16.40 97 VAL A N 1
ATOM 605 C CA . VAL A 1 97 ? -20.149 -3.880 14.873 1.00 17.89 97 VAL A CA 1
ATOM 606 C C . VAL A 1 97 ? -19.308 -4.717 15.826 1.00 17.54 97 VAL A C 1
ATOM 607 O O . VAL A 1 97 ? -19.831 -5.339 16.755 1.00 17.41 97 VAL A O 1
ATOM 611 N N . THR A 1 98 ? -17.996 -4.726 15.598 1.00 16.98 98 THR A N 1
ATOM 612 C CA . THR A 1 98 ? -17.103 -5.519 16.419 1.00 18.10 98 THR A CA 1
ATOM 613 C C . THR A 1 98 ? -17.135 -5.051 17.884 1.00 16.98 98 THR A C 1
ATOM 614 O O . THR A 1 98 ? -17.279 -5.864 18.814 1.00 17.91 98 THR A O 1
ATOM 618 N N . GLN A 1 99 ? -17.038 -3.747 18.100 1.00 17.02 99 GLN A N 1
ATOM 619 C CA . GLN A 1 99 ? -17.064 -3.222 19.470 1.00 16.29 99 GLN A CA 1
ATOM 620 C C . GLN A 1 99 ? -18.417 -3.488 20.139 1.00 16.95 99 GLN A C 1
ATOM 621 O O . GLN A 1 99 ? -18.470 -3.859 21.322 1.00 17.18 99 GLN A O 1
ATOM 627 N N . GLY A 1 100 ? -19.499 -3.301 19.380 1.00 15.85 100 GLY A N 1
ATOM 628 C CA . GLY A 1 100 ? -20.860 -3.439 19.912 1.00 15.55 100 GLY A CA 1
ATOM 629 C C . GLY A 1 100 ? -21.215 -4.857 20.268 1.00 15.50 100 GLY A C 1
ATOM 630 O O . GLY A 1 100 ? -21.736 -5.116 21.351 1.00 14.87 100 GLY A O 1
ATOM 631 N N . LEU A 1 101 ? -20.946 -5.788 19.352 1.00 15.51 101 LEU A N 1
ATOM 632 C CA . LEU A 1 101 ? -21.291 -7.180 19.620 1.00 15.56 101 LEU A CA 1
ATOM 633 C C . LEU A 1 101 ? -20.464 -7.737 20.766 1.00 15.37 101 LEU A C 1
ATOM 634 O O . LEU A 1 101 ? -20.977 -8.489 21.601 1.00 15.94 101 LEU A O 1
ATOM 639 N N . THR A 1 102 ? -19.193 -7.320 20.835 1.00 15.78 102 THR A N 1
ATOM 640 C CA . THR A 1 102 ? -18.330 -7.800 21.909 1.00 16.15 102 THR A CA 1
ATOM 641 C C . THR A 1 102 ? -18.832 -7.266 23.244 1.00 15.98 102 THR A C 1
ATOM 642 O O . THR A 1 102 ? -18.902 -8.017 24.221 1.00 17.43 102 THR A O 1
ATOM 646 N N . ARG A 1 103 ? -19.205 -5.991 23.284 1.00 14.47 103 ARG A N 1
ATOM 647 C CA . ARG A 1 103 ? -19.769 -5.459 24.519 1.00 14.50 103 ARG A CA 1
ATOM 648 C C . ARG A 1 103 ? -21.063 -6.174 24.917 1.00 14.42 103 ARG A C 1
ATOM 649 O O . ARG A 1 103 ? -21.231 -6.549 26.096 1.00 14.51 103 ARG A O 1
ATOM 657 N N . VAL A 1 104 ? -21.969 -6.352 23.952 1.00 13.60 104 VAL A N 1
ATOM 658 C CA . VAL A 1 104 ? -23.269 -6.981 24.239 1.00 13.41 104 VAL A CA 1
ATOM 659 C C . VAL A 1 104 ? -23.062 -8.372 24.833 1.00 13.51 104 VAL A C 1
ATOM 660 O O . VAL A 1 104 ? -23.688 -8.730 25.841 1.00 13.32 104 VAL A O 1
ATOM 664 N N . SER A 1 105 ? -22.167 -9.151 24.225 1.00 12.92 105 SER A N 1
ATOM 665 C CA . SER A 1 105 ? -21.924 -10.521 24.703 1.00 13.61 105 SER A CA 1
ATOM 666 C C . SER A 1 105 ? -21.476 -10.537 26.165 1.00 13.73 105 SER A C 1
ATOM 667 O O . SER A 1 105 ? -21.942 -11.341 26.974 1.00 14.32 105 SER A O 1
ATOM 670 N N . LEU A 1 106 ? -20.571 -9.631 26.515 1.00 13.14 106 LEU A N 1
ATOM 671 C CA . LEU A 1 106 ? -20.013 -9.657 27.887 1.00 13.15 106 LEU A CA 1
ATOM 672 C C . LEU A 1 106 ? -20.930 -8.988 28.917 1.00 13.60 106 LEU A C 1
ATOM 673 O O . LEU A 1 106 ? -21.034 -9.460 30.065 1.00 13.47 106 LEU A O 1
ATOM 678 N N . ASP A 1 107 ? -21.639 -7.933 28.511 1.00 13.30 107 ASP A N 1
ATOM 679 C CA . ASP A 1 107 ? -22.663 -7.350 29.384 1.00 13.48 107 ASP A CA 1
ATOM 680 C C . ASP A 1 107 ? -23.736 -8.353 29.752 1.00 13.73 107 ASP A C 1
ATOM 681 O O . ASP A 1 107 ? -24.186 -8.379 30.906 1.00 15.37 107 ASP A O 1
ATOM 686 N N . SER A 1 108 ? -24.181 -9.135 28.761 1.00 13.67 108 SER A N 1
ATOM 687 C CA . SER A 1 108 ? -25.329 -10.017 28.951 1.00 13.76 108 SER A CA 1
ATOM 688 C C . SER A 1 108 ? -24.906 -11.438 29.282 1.00 13.56 108 SER A C 1
ATOM 689 O O . SER A 1 108 ? -25.770 -12.303 29.507 1.00 14.31 108 SER A O 1
ATOM 692 N N . SER A 1 109 ? -23.589 -11.677 29.286 1.00 13.97 109 SER A N 1
ATOM 693 C CA . SER A 1 109 ? -23.036 -13.029 29.441 1.00 13.38 109 SER A CA 1
ATOM 694 C C . SER A 1 109 ? -23.754 -14.029 28.516 1.00 13.65 109 SER A C 1
ATOM 695 O O . SER A 1 109 ? -24.110 -15.107 28.935 1.00 15.15 109 SER A O 1
ATOM 698 N N . THR A 1 110 ? -23.998 -13.604 27.275 1.00 14.26 110 THR A N 1
ATOM 699 C CA . THR A 1 110 ? -24.706 -14.390 26.271 1.00 15.09 110 THR A CA 1
ATOM 700 C C . THR A 1 110 ? -23.871 -14.414 24.987 1.00 14.08 110 THR A C 1
ATOM 701 O O . THR A 1 110 ? -23.398 -13.374 24.537 1.00 14.52 110 THR A O 1
ATOM 705 N N . PRO A 1 111 ? -23.722 -15.597 24.375 1.00 14.76 111 PRO A N 1
ATOM 706 C CA . PRO A 1 111 ? -22.994 -15.628 23.108 1.00 14.60 111 PRO A CA 1
ATOM 707 C C . PRO A 1 111 ? -23.717 -14.770 22.074 1.00 15.07 111 PRO A C 1
ATOM 708 O O . PRO A 1 111 ? -24.941 -14.899 21.906 1.00 15.14 111 PRO A O 1
ATOM 712 N N . ILE A 1 112 ? -22.964 -13.904 21.408 1.00 14.78 112 ILE A N 1
ATOM 713 C CA . ILE A 1 112 ? -23.500 -13.154 20.285 1.00 15.02 112 ILE A CA 1
ATOM 714 C C . ILE A 1 112 ? -22.640 -13.549 19.108 1.00 16.31 112 ILE A C 1
ATOM 715 O O . ILE A 1 112 ? -21.525 -13.050 18.950 1.00 17.02 112 ILE A O 1
ATOM 720 N N . ALA A 1 113 ? -23.137 -14.480 18.302 1.00 15.96 113 ALA A N 1
ATOM 721 C CA . ALA A 1 113 ? -22.317 -15.058 17.252 1.00 16.90 113 ALA A CA 1
ATOM 722 C C . ALA A 1 113 ? -22.181 -14.105 16.079 1.00 17.62 113 ALA A C 1
ATOM 723 O O . ALA A 1 113 ? -23.155 -13.464 15.671 1.00 17.42 113 ALA A O 1
ATOM 725 N N . ASN A 1 114 ? -20.973 -14.022 15.527 1.00 19.18 114 ASN A N 1
ATOM 726 C CA . ASN A 1 114 ? -20.723 -13.058 14.453 1.00 21.13 114 ASN A CA 1
ATOM 727 C C . ASN A 1 114 ? -20.868 -13.719 13.084 1.00 20.49 114 ASN A C 1
ATOM 728 O O . ASN A 1 114 ? -20.008 -14.495 12.637 1.00 21.55 114 ASN A O 1
ATOM 733 N N . GLY A 1 115 ? -22.003 -13.464 12.448 1.00 19.40 115 GLY A N 1
ATOM 734 C CA . GLY A 1 115 ? -22.214 -13.873 11.049 1.00 18.14 115 GLY A CA 1
ATOM 735 C C . GLY A 1 115 ? -22.334 -12.639 10.172 1.00 17.76 115 GLY A C 1
ATOM 736 O O . GLY A 1 115 ? -23.137 -12.600 9.240 1.00 17.14 115 GLY A O 1
ATOM 737 N N . VAL A 1 116 ? -21.565 -11.606 10.504 1.00 18.11 116 VAL A N 1
ATOM 738 C CA . VAL A 1 116 ? -21.533 -10.395 9.712 1.00 18.25 116 VAL A CA 1
ATOM 739 C C . VAL A 1 116 ? -20.315 -10.470 8.801 1.00 18.51 116 VAL A C 1
ATOM 740 O O . VAL A 1 116 ? -19.172 -10.447 9.265 1.00 18.76 116 VAL A O 1
ATOM 744 N N . LEU A 1 117 ? -20.568 -10.598 7.504 1.00 18.35 117 LEU A N 1
ATOM 745 C CA . LEU A 1 117 ? -19.494 -10.641 6.523 1.00 18.32 117 LEU A CA 1
ATOM 746 C C . LEU A 1 117 ? -18.862 -9.278 6.383 1.00 18.40 117 LEU A C 1
ATOM 747 O O . LEU A 1 117 ? -19.552 -8.246 6.431 1.00 18.20 117 LEU A O 1
ATOM 752 N N . THR A 1 118 ? -17.542 -9.263 6.226 1.00 17.35 118 THR A N 1
ATOM 753 C CA . THR A 1 118 ? -16.833 -8.014 6.050 1.00 17.82 118 THR A CA 1
ATOM 754 C C . THR A 1 118 ? -15.854 -8.249 4.905 1.00 18.51 118 THR A C 1
ATOM 755 O O . THR A 1 118 ? -14.761 -8.788 5.096 1.00 18.73 118 THR A O 1
ATOM 759 N N . THR A 1 119 ? -16.287 -7.892 3.700 1.00 18.70 119 THR A N 1
ATOM 760 C CA . THR A 1 119 ? -15.525 -8.242 2.515 1.00 19.22 119 THR A CA 1
ATOM 761 C C . THR A 1 119 ? -15.082 -7.025 1.720 1.00 18.87 119 THR A C 1
ATOM 762 O O . THR A 1 119 ? -15.625 -5.929 1.862 1.00 18.88 119 THR A O 1
ATOM 766 N N . ASN A 1 120 ? -14.106 -7.239 0.838 1.00 20.15 120 ASN A N 1
ATOM 767 C CA . ASN A 1 120 ? -13.687 -6.187 -0.079 1.00 21.47 120 ASN A CA 1
ATOM 768 C C . ASN A 1 120 ? -14.586 -6.105 -1.304 1.00 21.92 120 ASN A C 1
ATOM 769 O O . ASN A 1 120 ? -14.760 -5.027 -1.874 1.00 21.86 120 ASN A O 1
ATOM 774 N N . THR A 1 121 ? -15.174 -7.228 -1.698 1.00 22.60 121 THR A N 1
ATOM 775 C CA . THR A 1 121 ? -16.017 -7.261 -2.911 1.00 23.91 121 THR A CA 1
ATOM 776 C C . THR A 1 121 ? -17.333 -7.994 -2.708 1.00 24.04 121 THR A C 1
ATOM 777 O O . THR A 1 121 ? -17.448 -8.837 -1.798 1.00 23.33 121 THR A O 1
ATOM 781 N N . GLU A 1 122 ? -18.300 -7.694 -3.580 1.00 24.20 122 GLU A N 1
ATOM 782 C CA . GLU A 1 122 ? -19.590 -8.387 -3.584 1.00 25.53 122 GLU A CA 1
ATOM 783 C C . GLU A 1 122 ? -19.416 -9.868 -3.891 1.00 24.96 122 GLU A C 1
ATOM 784 O O . GLU A 1 122 ? -20.111 -10.704 -3.326 1.00 24.93 122 GLU A O 1
ATOM 790 N N . GLU A 1 123 ? -18.508 -10.183 -4.811 1.00 24.83 123 GLU A N 1
ATOM 791 C CA . GLU A 1 123 ? -18.192 -11.573 -5.130 1.00 24.91 123 GLU A CA 1
ATOM 792 C C . GLU A 1 123 ? -17.753 -12.337 -3.890 1.00 23.18 123 GLU A C 1
ATOM 793 O O . GLU A 1 123 ? -18.192 -13.449 -3.688 1.00 23.29 123 GLU A O 1
ATOM 799 N N . GLN A 1 124 ? -16.888 -11.737 -3.074 1.00 22.08 124 GLN A N 1
ATOM 800 C CA . GLN A 1 124 ? -16.436 -12.376 -1.835 1.00 21.37 124 GLN A CA 1
ATOM 801 C C . GLN A 1 124 ? -17.610 -12.649 -0.902 1.00 20.98 124 GLN A C 1
ATOM 802 O O . GLN A 1 124 ? -17.707 -13.728 -0.291 1.00 20.68 124 GLN A O 1
ATOM 808 N N . ALA A 1 125 ? -18.493 -11.666 -0.777 1.00 20.79 125 ALA A N 1
ATOM 809 C CA . ALA A 1 125 ? -19.630 -11.829 0.137 1.00 20.69 125 ALA A CA 1
ATOM 810 C C . ALA A 1 125 ? -20.564 -12.912 -0.359 1.00 20.42 125 ALA A C 1
ATOM 811 O O . ALA A 1 125 ? -21.000 -13.758 0.424 1.00 19.86 125 ALA A O 1
ATOM 813 N N . LEU A 1 126 ? -20.881 -12.885 -1.660 1.00 20.98 126 LEU A N 1
ATOM 814 C CA . LEU A 1 126 ? -21.741 -13.901 -2.257 1.00 21.00 126 LEU A CA 1
ATOM 815 C C . LEU A 1 126 ? -21.163 -15.286 -2.023 1.00 20.84 126 LEU A C 1
ATOM 816 O O . LEU A 1 126 ? -21.893 -16.240 -1.764 1.00 20.92 126 LEU A O 1
ATOM 821 N N . ASP A 1 127 ? -19.840 -15.385 -2.081 1.00 20.78 127 ASP A N 1
ATOM 822 C CA . ASP A 1 127 ? -19.136 -16.657 -1.938 1.00 20.98 127 ASP A CA 1
ATOM 823 C C . ASP A 1 127 ? -19.165 -17.197 -0.499 1.00 20.20 127 ASP A C 1
ATOM 824 O O . ASP A 1 127 ? -18.830 -18.357 -0.244 1.00 21.25 127 ASP A O 1
ATOM 829 N N . ARG A 1 128 ? -19.592 -16.343 0.431 1.00 20.35 128 ARG A N 1
ATOM 830 C CA . ARG A 1 128 ? -19.613 -16.697 1.859 1.00 19.55 128 ARG A CA 1
ATOM 831 C C . ARG A 1 128 ? -21.015 -16.714 2.482 1.00 19.89 128 ARG A C 1
ATOM 832 O O . ARG A 1 128 ? -21.148 -16.922 3.701 1.00 19.15 128 ARG A O 1
ATOM 840 N N . ALA A 1 129 ? -22.051 -16.566 1.649 1.00 19.49 129 ALA A N 1
ATOM 841 C CA . ALA A 1 129 ? -23.430 -16.446 2.115 1.00 19.50 129 ALA A CA 1
ATOM 842 C C . ALA A 1 129 ? -24.244 -17.724 1.973 1.00 20.07 129 ALA A C 1
ATOM 843 O O . ALA A 1 129 ? -25.442 -17.739 2.286 1.00 20.21 129 ALA A O 1
ATOM 845 N N . GLY A 1 130 ? -23.610 -18.787 1.481 1.00 20.75 130 GLY A N 1
ATOM 846 C CA . GLY A 1 130 ? -24.327 -20.041 1.253 1.00 21.36 130 GLY A CA 1
ATOM 847 C C . GLY A 1 130 ? -25.465 -19.916 0.249 1.00 22.05 130 GLY A C 1
ATOM 848 O O . GLY A 1 130 ? -26.524 -20.544 0.411 1.00 21.79 130 GLY A O 1
ATOM 849 N N . LEU A 1 131 ? -25.264 -19.083 -0.772 1.00 21.98 131 LEU A N 1
ATOM 850 C CA . LEU A 1 131 ? -26.117 -19.115 -1.958 1.00 23.23 131 LEU A CA 1
ATOM 851 C C . LEU A 1 131 ? -25.774 -20.386 -2.728 1.00 23.57 131 LEU A C 1
ATOM 852 O O . LEU A 1 131 ? -24.810 -21.062 -2.374 1.00 23.78 131 LEU A O 1
ATOM 857 N N . PRO A 1 132 ? -26.556 -20.737 -3.776 1.00 24.09 132 PRO A N 1
ATOM 858 C CA . PRO A 1 132 ? -26.261 -22.034 -4.417 1.00 24.61 132 PRO A CA 1
ATOM 859 C C . PRO A 1 132 ? -24.795 -22.315 -4.784 1.00 24.75 132 PRO A C 1
ATOM 860 O O . PRO A 1 132 ? -24.330 -23.423 -4.523 1.00 26.19 132 PRO A O 1
ATOM 864 N N . THR A 1 133 ? -24.082 -21.335 -5.340 1.00 25.34 133 THR A N 1
ATOM 865 C CA . THR A 1 133 ? -22.692 -21.540 -5.808 1.00 25.78 133 THR A CA 1
ATOM 866 C C . THR A 1 133 ? -21.608 -21.122 -4.811 1.00 25.56 133 THR A C 1
ATOM 867 O O . THR A 1 133 ? -20.411 -21.129 -5.134 1.00 25.55 133 THR A O 1
ATOM 871 N N . SER A 1 134 ? -22.026 -20.747 -3.605 1.00 24.51 134 SER A N 1
ATOM 872 C CA . SER A 1 134 ? -21.086 -20.280 -2.584 1.00 24.72 134 SER A CA 1
ATOM 873 C C . SER A 1 134 ? -20.171 -21.361 -2.038 1.00 24.34 134 SER A C 1
ATOM 874 O O . SER A 1 134 ? -20.589 -22.508 -1.870 1.00 25.09 134 SER A O 1
ATOM 877 N N . ALA A 1 135 ? -18.942 -20.961 -1.720 1.00 24.53 135 ALA A N 1
ATOM 878 C CA . ALA A 1 135 ? -17.956 -21.815 -1.059 1.00 24.42 135 ALA A CA 1
ATOM 879 C C . ALA A 1 135 ? -18.324 -22.137 0.387 1.00 24.51 135 ALA A C 1
ATOM 880 O O . ALA A 1 135 ? -18.015 -23.215 0.899 1.00 24.61 135 ALA A O 1
ATOM 882 N N . GLU A 1 136 ? -18.987 -21.197 1.055 1.00 24.02 136 GLU A N 1
ATOM 883 C CA . GLU A 1 136 ? -19.358 -21.415 2.446 1.00 23.59 136 GLU A CA 1
ATOM 884 C C . GLU A 1 136 ? -20.578 -20.612 2.835 1.00 22.09 136 GLU A C 1
ATOM 885 O O . GLU A 1 136 ? -21.038 -19.770 2.069 1.00 21.44 136 GLU A O 1
ATOM 891 N N . ASP A 1 137 ? -21.079 -20.882 4.039 1.00 21.20 137 ASP A N 1
ATOM 892 C CA . ASP A 1 137 ? -22.212 -20.145 4.575 1.00 21.21 137 ASP A CA 1
ATOM 893 C C . ASP A 1 137 ? -21.914 -19.677 5.987 1.00 20.49 137 ASP A C 1
ATOM 894 O O . ASP A 1 137 ? -22.003 -20.448 6.949 1.00 20.37 137 ASP A O 1
ATOM 899 N N . LYS A 1 138 ? -21.520 -18.421 6.084 1.00 21.28 138 LYS A N 1
ATOM 900 C CA . LYS A 1 138 ? -21.174 -17.854 7.386 1.00 21.37 138 LYS A CA 1
ATOM 901 C C . LYS A 1 138 ? -22.374 -17.746 8.327 1.00 21.01 138 LYS A C 1
ATOM 902 O O . LYS A 1 138 ? -22.192 -17.725 9.545 1.00 20.08 138 LYS A O 1
ATOM 908 N N . GLY A 1 139 ? -23.585 -17.686 7.785 1.00 20.10 139 GLY A N 1
ATOM 909 C CA . GLY A 1 139 ? -24.781 -17.582 8.646 1.00 19.59 139 GLY A CA 1
ATOM 910 C C . GLY A 1 139 ? -25.016 -18.910 9.344 1.00 19.89 139 GLY A C 1
ATOM 911 O O . GLY A 1 139 ? -25.302 -18.971 10.547 1.00 19.79 139 GLY A O 1
ATOM 912 N N . ALA A 1 140 ? -24.878 -19.996 8.588 1.00 19.59 140 ALA A N 1
ATOM 913 C CA . ALA A 1 140 ? -24.912 -21.326 9.150 1.00 19.94 140 ALA A CA 1
ATOM 914 C C . ALA A 1 140 ? -23.820 -21.521 10.206 1.00 20.12 140 ALA A C 1
ATOM 915 O O . ALA A 1 140 ? -24.097 -21.998 11.314 1.00 20.50 140 ALA A O 1
ATOM 917 N N . GLN A 1 141 ? -22.584 -21.141 9.868 1.00 19.82 141 GLN A N 1
ATOM 918 C CA . GLN A 1 141 ? -21.441 -21.291 10.797 1.00 19.68 141 GLN A CA 1
ATOM 919 C C . GLN A 1 141 ? -21.695 -20.540 12.112 1.00 19.04 141 GLN A C 1
ATOM 920 O O . GLN A 1 141 ? -21.469 -21.072 13.203 1.00 18.92 141 GLN A O 1
ATOM 926 N N . ALA A 1 142 ? -22.204 -19.330 11.987 1.00 18.20 142 ALA A N 1
ATOM 927 C CA . ALA A 1 142 ? -22.456 -18.467 13.159 1.00 17.33 142 ALA A CA 1
ATOM 928 C C . ALA A 1 142 ? -23.506 -19.120 14.051 1.00 17.43 142 ALA A C 1
ATOM 929 O O . ALA A 1 142 ? -23.425 -19.057 15.299 1.00 17.44 142 ALA A O 1
ATOM 931 N N . THR A 1 143 ? -24.496 -19.767 13.433 1.00 17.24 143 THR A N 1
ATOM 932 C CA . THR A 1 143 ? -25.587 -20.362 14.204 1.00 17.34 143 THR A CA 1
ATOM 933 C C . THR A 1 143 ? -25.093 -21.583 14.976 1.00 17.57 143 THR A C 1
ATOM 934 O O . THR A 1 143 ? -25.484 -21.802 16.132 1.00 17.74 143 THR A O 1
ATOM 938 N N . VAL A 1 144 ? -24.212 -22.372 14.351 1.00 17.56 144 VAL A N 1
ATOM 939 C CA . VAL A 1 144 ? -23.622 -23.507 15.050 1.00 18.83 144 VAL A CA 1
ATOM 940 C C . VAL A 1 144 ? -22.833 -23.000 16.268 1.00 18.05 144 VAL A C 1
ATOM 941 O O . VAL A 1 144 ? -22.944 -23.557 17.351 1.00 18.93 144 VAL A O 1
ATOM 945 N N . ALA A 1 145 ? -22.063 -21.933 16.072 1.00 17.98 145 ALA A N 1
ATOM 946 C CA . ALA A 1 145 ? -21.226 -21.397 17.148 1.00 17.85 145 ALA A CA 1
ATOM 947 C C . ALA A 1 145 ? -22.100 -20.897 18.312 1.00 17.35 145 ALA A C 1
ATOM 948 O O . ALA A 1 145 ? -21.812 -21.165 19.485 1.00 17.48 145 ALA A O 1
ATOM 950 N N . ALA A 1 146 ? -23.182 -20.204 17.977 1.00 16.63 146 ALA A N 1
ATOM 951 C CA . ALA A 1 146 ? -24.096 -19.676 18.984 1.00 16.57 146 ALA A CA 1
ATOM 952 C C . ALA A 1 146 ? -24.674 -20.800 19.817 1.00 15.98 146 ALA A C 1
ATOM 953 O O . ALA A 1 146 ? -24.669 -20.757 21.062 1.00 16.29 146 ALA A O 1
ATOM 955 N N . LEU A 1 147 ? -25.194 -21.822 19.131 1.00 16.02 147 LEU A N 1
ATOM 956 C CA . LEU A 1 147 ? -25.853 -22.932 19.823 1.00 17.20 147 LEU A CA 1
ATOM 957 C C . LEU A 1 147 ? -24.856 -23.711 20.674 1.00 16.50 147 LEU A C 1
ATOM 958 O O . LEU A 1 147 ? -25.153 -24.020 21.817 1.00 17.54 147 LEU A O 1
ATOM 963 N N . ALA A 1 148 ? -23.664 -23.975 20.140 1.00 16.53 148 ALA A N 1
ATOM 964 C CA . ALA A 1 148 ? -22.649 -24.754 20.862 1.00 16.67 148 ALA A CA 1
ATOM 965 C C . ALA A 1 148 ? -22.247 -24.005 22.129 1.00 16.89 148 ALA A C 1
ATOM 966 O O . ALA A 1 148 ? -22.131 -24.607 23.199 1.00 17.73 148 ALA A O 1
ATOM 968 N N . THR A 1 149 ? -22.069 -22.694 21.996 1.00 16.47 149 THR A N 1
ATOM 969 C CA . THR A 1 149 ? -21.614 -21.905 23.142 1.00 16.07 149 THR A CA 1
ATOM 970 C C . THR A 1 149 ? -22.696 -21.828 24.214 1.00 16.29 149 THR A C 1
ATOM 971 O O . THR A 1 149 ? -22.390 -21.870 25.420 1.00 16.72 149 THR A O 1
ATOM 975 N N . ALA A 1 150 ? -23.957 -21.699 23.791 1.00 15.87 150 ALA A N 1
ATOM 976 C CA . ALA A 1 150 ? -25.069 -21.665 24.744 1.00 16.65 150 ALA A CA 1
ATOM 977 C C . ALA A 1 150 ? -25.106 -22.974 25.511 1.00 16.67 150 ALA A C 1
ATOM 978 O O . ALA A 1 150 ? -25.246 -22.977 26.732 1.00 17.26 150 ALA A O 1
ATOM 980 N N . LEU A 1 151 ? -24.922 -24.086 24.803 1.00 16.84 151 LEU A N 1
ATOM 981 C CA . LEU A 1 151 ? -24.967 -25.390 25.482 1.00 18.38 151 LEU A CA 1
ATOM 982 C C . LEU A 1 151 ? -23.812 -25.499 26.486 1.00 18.45 151 LEU A C 1
ATOM 983 O O . LEU A 1 151 ? -24.013 -25.915 27.630 1.00 19.14 151 LEU A O 1
ATOM 988 N N . THR A 1 152 ? -22.624 -25.075 26.066 1.00 18.11 152 THR A N 1
ATOM 989 C CA . THR A 1 152 ? -21.447 -25.040 26.949 1.00 18.40 152 THR A CA 1
ATOM 990 C C . THR A 1 152 ? -21.667 -24.198 28.215 1.00 18.71 152 THR A C 1
ATOM 991 O O . THR A 1 152 ? -21.386 -24.632 29.345 1.00 18.48 152 THR A O 1
ATOM 995 N N . LEU A 1 153 ? -22.232 -23.018 28.044 1.00 17.45 153 LEU A N 1
ATOM 996 C CA . LEU A 1 153 ? -22.476 -22.147 29.201 1.00 18.59 153 LEU A CA 1
ATOM 997 C C . LEU A 1 153 ? -23.496 -22.745 30.140 1.00 19.41 153 LEU A C 1
ATOM 998 O O . LEU A 1 153 ? -23.390 -22.597 31.363 1.00 19.94 153 LEU A O 1
ATOM 1003 N N . ARG A 1 154 ? -24.479 -23.434 29.574 1.00 20.68 154 ARG A N 1
ATOM 1004 C CA . ARG A 1 154 ? -25.523 -24.046 30.388 1.00 22.09 154 ARG A CA 1
ATOM 1005 C C . ARG A 1 154 ? -24.915 -25.087 31.324 1.00 22.78 154 ARG A C 1
ATOM 1006 O O . ARG A 1 154 ? -25.321 -25.201 32.492 1.00 22.56 154 ARG A O 1
ATOM 1014 N N . GLU A 1 155 ? -23.953 -25.837 30.793 1.00 23.01 155 GLU A N 1
ATOM 1015 C CA . GLU A 1 155 ? -23.256 -26.878 31.557 1.00 24.91 155 GLU A CA 1
ATOM 1016 C C . GLU A 1 155 ? -22.304 -26.291 32.586 1.00 24.33 155 GLU A C 1
ATOM 1017 O O . GLU A 1 155 ? -22.157 -26.830 33.687 1.00 24.66 155 GLU A O 1
ATOM 1023 N N . LEU A 1 156 ? -21.648 -25.186 32.243 1.00 23.41 156 LEU A N 1
ATOM 1024 C CA . LEU A 1 156 ? -20.720 -24.561 33.168 1.00 22.46 156 LEU A CA 1
ATOM 1025 C C . LEU A 1 156 ? -21.439 -23.914 34.348 1.00 22.69 156 LEU A C 1
ATOM 1026 O O . LEU A 1 156 ? -20.893 -23.838 35.459 1.00 22.63 156 LEU A O 1
ATOM 1031 N N . ARG A 1 157 ? -22.661 -23.446 34.120 1.00 22.04 157 ARG A N 1
ATOM 1032 C CA . ARG A 1 157 ? -23.374 -22.674 35.142 1.00 21.54 157 ARG A CA 1
ATOM 1033 C C . ARG A 1 157 ? -24.141 -23.564 36.111 1.00 22.26 157 ARG A C 1
ATOM 1034 O O . ARG A 1 157 ? -24.056 -24.786 36.013 1.00 21.78 157 ARG A O 1
ATOM 1042 N N . ALA A 1 158 ? -24.880 -22.948 37.035 1.00 23.26 158 ALA A N 1
ATOM 1043 C CA . ALA A 1 158 ? -25.458 -23.663 38.167 1.00 24.72 158 ALA A CA 1
ATOM 1044 C C . ALA A 1 158 ? -26.521 -24.655 37.748 1.00 26.40 158 ALA A C 1
ATOM 1045 O O . ALA A 1 158 ? -27.476 -24.318 37.058 1.00 25.78 158 ALA A O 1
ATOM 1047 N N . HIS A 1 159 ? -26.321 -25.892 38.180 1.00 29.02 159 HIS A N 1
ATOM 1048 C CA . HIS A 1 159 ? -27.321 -26.941 38.091 1.00 32.31 159 HIS A CA 1
ATOM 1049 C C . HIS A 1 159 ? -26.881 -27.978 39.126 1.00 33.98 159 HIS A C 1
ATOM 1050 O O . HIS A 1 159 ? -25.681 -28.178 39.325 1.00 34.77 159 HIS A O 1
ATOM 1057 N N . SER A 1 160 ? -27.838 -28.593 39.814 1.00 36.52 160 SER A N 1
ATOM 1058 C CA . SER A 1 160 ? -27.545 -29.342 41.049 1.00 38.06 160 SER A CA 1
ATOM 1059 C C . SER A 1 160 ? -28.804 -29.964 41.646 1.00 38.50 160 SER A C 1
ATOM 1060 O O . SER A 1 160 ? -29.860 -29.322 41.746 1.00 39.33 160 SER A O 1
ATOM 1063 N N . ASP B 1 14 ? -45.749 2.992 10.027 1.00 44.58 14 ASP B N 1
ATOM 1064 C CA . ASP B 1 14 ? -45.627 4.456 10.287 1.00 44.19 14 ASP B CA 1
ATOM 1065 C C . ASP B 1 14 ? -44.899 4.710 11.604 1.00 43.18 14 ASP B C 1
ATOM 1066 O O . ASP B 1 14 ? -45.076 3.971 12.578 1.00 43.23 14 ASP B O 1
ATOM 1071 N N . ALA B 1 15 ? -44.100 5.770 11.637 1.00 41.63 15 ALA B N 1
ATOM 1072 C CA . ALA B 1 15 ? -43.325 6.085 12.825 1.00 40.26 15 ALA B CA 1
ATOM 1073 C C . ALA B 1 15 ? -43.905 7.250 13.631 1.00 39.47 15 ALA B C 1
ATOM 1074 O O . ALA B 1 15 ? -43.225 7.808 14.487 1.00 39.23 15 ALA B O 1
ATOM 1076 N N . SER B 1 16 ? -45.169 7.599 13.390 1.00 38.50 16 SER B N 1
ATOM 1077 C CA . SER B 1 16 ? -45.723 8.847 13.938 1.00 37.81 16 SER B CA 1
ATOM 1078 C C . SER B 1 16 ? -45.664 8.976 15.465 1.00 36.89 16 SER B C 1
ATOM 1079 O O . SER B 1 16 ? -45.787 10.087 16.007 1.00 37.50 16 SER B O 1
ATOM 1082 N N . GLY B 1 17 ? -45.483 7.852 16.156 1.00 35.49 17 GLY B N 1
ATOM 1083 C CA . GLY B 1 17 ? -45.339 7.871 17.612 1.00 33.29 17 GLY B CA 1
ATOM 1084 C C . GLY B 1 17 ? -43.901 7.785 18.118 1.00 32.01 17 GLY B C 1
ATOM 1085 O O . GLY B 1 17 ? -43.665 7.818 19.324 1.00 32.27 17 GLY B O 1
ATOM 1086 N N . VAL B 1 18 ? -42.926 7.661 17.224 1.00 30.33 18 VAL B N 1
ATOM 1087 C CA . VAL B 1 18 ? -41.543 7.591 17.724 1.00 29.17 18 VAL B CA 1
ATOM 1088 C C . VAL B 1 18 ? -40.948 8.971 17.960 1.00 27.48 18 VAL B C 1
ATOM 1089 O O . VAL B 1 18 ? -41.199 9.915 17.211 1.00 27.63 18 VAL B O 1
ATOM 1093 N N . ARG B 1 19 ? -40.202 9.098 19.048 1.00 24.86 19 ARG B N 1
ATOM 1094 C CA . ARG B 1 19 ? -39.582 10.358 19.386 1.00 23.00 19 ARG B CA 1
ATOM 1095 C C . ARG B 1 19 ? -38.185 10.368 18.820 1.00 22.38 19 ARG B C 1
ATOM 1096 O O . ARG B 1 19 ? -37.318 9.614 19.254 1.00 21.47 19 ARG B O 1
ATOM 1104 N N . LEU B 1 20 ? -37.985 11.209 17.812 1.00 20.98 20 LEU B N 1
ATOM 1105 C CA . LEU B 1 20 ? -36.729 11.223 17.080 1.00 20.14 20 LEU B CA 1
ATOM 1106 C C . LEU B 1 20 ? -35.926 12.466 17.396 1.00 19.42 20 LEU B C 1
ATOM 1107 O O . LEU B 1 20 ? -36.460 13.581 17.425 1.00 18.75 20 LEU B O 1
ATOM 1112 N N . ALA B 1 21 ? -34.639 12.268 17.640 1.00 18.76 21 ALA B N 1
ATOM 1113 C CA . ALA B 1 21 ? -33.723 13.370 17.745 1.00 17.56 21 ALA B CA 1
ATOM 1114 C C . ALA B 1 21 ? -32.636 13.236 16.700 1.00 17.55 21 ALA B C 1
ATOM 1115 O O . ALA B 1 21 ? -32.268 12.138 16.304 1.00 17.70 21 ALA B O 1
ATOM 1117 N N . ILE B 1 22 ? -32.184 14.378 16.201 1.00 18.35 22 ILE B N 1
ATOM 1118 C CA . ILE B 1 22 ? -31.103 14.421 15.229 1.00 18.27 22 ILE B CA 1
ATOM 1119 C C . ILE B 1 22 ? -30.030 15.339 15.782 1.00 18.11 22 ILE B C 1
ATOM 1120 O O . ILE B 1 22 ? -30.339 16.455 16.188 1.00 18.95 22 ILE B O 1
ATOM 1125 N N . VAL B 1 23 ? -28.785 14.864 15.831 1.00 18.24 23 VAL B N 1
ATOM 1126 C CA . VAL B 1 23 ? -27.645 15.704 16.233 1.00 19.53 23 VAL B CA 1
ATOM 1127 C C . VAL B 1 23 ? -26.677 15.781 15.058 1.00 19.56 23 VAL B C 1
ATOM 1128 O O . VAL B 1 23 ? -26.218 14.762 14.552 1.00 18.97 23 VAL B O 1
ATOM 1132 N N . ALA B 1 24 ? -26.388 16.998 14.601 1.00 20.58 24 ALA B N 1
ATOM 1133 C CA . ALA B 1 24 ? -25.649 17.155 13.364 1.00 20.97 24 ALA B CA 1
ATOM 1134 C C . ALA B 1 24 ? -24.449 18.052 13.601 1.00 21.13 24 ALA B C 1
ATOM 1135 O O . ALA B 1 24 ? -24.585 19.133 14.163 1.00 21.41 24 ALA B O 1
ATOM 1137 N N . SER B 1 25 ? -23.275 17.589 13.196 1.00 22.10 25 SER B N 1
ATOM 1138 C CA . SER B 1 25 ? -22.065 18.401 13.271 1.00 23.84 25 SER B CA 1
ATOM 1139 C C . SER B 1 25 ? -22.065 19.339 12.086 1.00 25.00 25 SER B C 1
ATOM 1140 O O . SER B 1 25 ? -22.324 18.912 10.964 1.00 26.02 25 SER B O 1
ATOM 1143 N N . SER B 1 26 ? -21.701 20.590 12.320 1.00 25.94 26 SER B N 1
ATOM 1144 C CA . SER B 1 26 ? -21.752 21.595 11.251 1.00 27.43 26 SER B CA 1
ATOM 1145 C C . SER B 1 26 ? -20.376 21.945 10.679 1.00 28.30 26 SER B C 1
ATOM 1146 O O . SER B 1 26 ? -20.241 22.929 9.949 1.00 28.58 26 SER B O 1
ATOM 1149 N N . TRP B 1 27 ? -19.363 21.141 10.993 1.00 28.97 27 TRP B N 1
ATOM 1150 C CA . TRP B 1 27 ? -17.995 21.377 10.510 1.00 29.76 27 TRP B CA 1
ATOM 1151 C C . TRP B 1 27 ? -17.946 21.687 9.016 1.00 30.43 27 TRP B C 1
ATOM 1152 O O . TRP B 1 27 ? -17.401 22.712 8.613 1.00 30.90 27 TRP B O 1
ATOM 1163 N N . HIS B 1 28 ? -18.513 20.795 8.209 1.00 30.65 28 HIS B N 1
ATOM 1164 C CA . HIS B 1 28 ? -18.729 21.047 6.785 1.00 31.19 28 HIS B CA 1
ATOM 1165 C C . HIS B 1 28 ? -20.216 21.387 6.608 1.00 31.31 28 HIS B C 1
ATOM 1166 O O . HIS B 1 28 ? -21.065 20.501 6.429 1.00 32.21 28 HIS B O 1
ATOM 1173 N N . GLY B 1 29 ? -20.522 22.680 6.692 1.00 30.58 29 GLY B N 1
ATOM 1174 C CA . GLY B 1 29 ? -21.897 23.180 6.725 1.00 30.06 29 GLY B CA 1
ATOM 1175 C C . GLY B 1 29 ? -22.833 22.776 5.592 1.00 29.86 29 GLY B C 1
ATOM 1176 O O . GLY B 1 29 ? -23.981 22.384 5.847 1.00 29.76 29 GLY B O 1
ATOM 1177 N N . LYS B 1 30 ? -22.370 22.878 4.345 1.00 29.87 30 LYS B N 1
ATOM 1178 C CA . LYS B 1 30 ? -23.210 22.533 3.193 1.00 29.92 30 LYS B CA 1
ATOM 1179 C C . LYS B 1 30 ? -23.649 21.087 3.233 1.00 29.29 30 LYS B C 1
ATOM 1180 O O . LYS B 1 30 ? -24.838 20.775 3.082 1.00 28.52 30 LYS B O 1
ATOM 1186 N N . ILE B 1 31 ? -22.680 20.199 3.410 1.00 28.49 31 ILE B N 1
ATOM 1187 C CA . ILE B 1 31 ? -22.984 18.780 3.415 1.00 28.54 31 ILE B CA 1
ATOM 1188 C C . ILE B 1 31 ? -23.857 18.437 4.625 1.00 27.84 31 ILE B C 1
ATOM 1189 O O . ILE B 1 31 ? -24.785 17.656 4.499 1.00 27.29 31 ILE B O 1
ATOM 1194 N N . CYS B 1 32 ? -23.575 19.042 5.777 1.00 27.87 32 CYS B N 1
ATOM 1195 C CA . CYS B 1 32 ? -24.434 18.880 6.951 1.00 28.45 32 CYS B CA 1
ATOM 1196 C C . CYS B 1 32 ? -25.885 19.251 6.634 1.00 27.45 32 CYS B C 1
ATOM 1197 O O . CYS B 1 32 ? -26.819 18.495 6.930 1.00 26.77 32 CYS B O 1
ATOM 1200 N N . ASP B 1 33 ? -26.071 20.410 6.011 1.00 26.38 33 ASP B N 1
ATOM 1201 C CA . ASP B 1 33 ? -27.396 20.852 5.589 1.00 25.60 33 ASP B CA 1
ATOM 1202 C C . ASP B 1 33 ? -28.128 19.802 4.762 1.00 23.69 33 ASP B C 1
ATOM 1203 O O . ASP B 1 33 ? -29.324 19.564 4.940 1.00 22.66 33 ASP B O 1
ATOM 1208 N N . ALA B 1 34 ? -27.401 19.210 3.823 1.00 22.22 34 ALA B N 1
ATOM 1209 C CA . ALA B 1 34 ? -27.964 18.270 2.899 1.00 21.38 34 ALA B CA 1
ATOM 1210 C C . ALA B 1 34 ? -28.352 17.000 3.665 1.00 20.83 34 ALA B C 1
ATOM 1211 O O . ALA B 1 34 ? -29.459 16.489 3.488 1.00 19.91 34 ALA B O 1
ATOM 1213 N N . LEU B 1 35 ? -27.456 16.504 4.519 1.00 21.22 35 LEU B N 1
ATOM 1214 C CA . LEU B 1 35 ? -27.780 15.335 5.335 1.00 20.36 35 LEU B CA 1
ATOM 1215 C C . LEU B 1 35 ? -29.013 15.575 6.196 1.00 20.00 35 LEU B C 1
ATOM 1216 O O . LEU B 1 35 ? -29.905 14.719 6.280 1.00 20.56 35 LEU B O 1
ATOM 1221 N N . LEU B 1 36 ? -29.060 16.747 6.826 1.00 19.42 36 LEU B N 1
ATOM 1222 C CA . LEU B 1 36 ? -30.183 17.101 7.691 1.00 19.68 36 LEU B CA 1
ATOM 1223 C C . LEU B 1 36 ? -31.483 17.174 6.887 1.00 20.35 36 LEU B C 1
ATOM 1224 O O . LEU B 1 36 ? -32.527 16.748 7.358 1.00 19.63 36 LEU B O 1
ATOM 1229 N N . ASP B 1 37 ? -31.406 17.692 5.659 1.00 20.37 37 ASP B N 1
ATOM 1230 C CA . ASP B 1 37 ? -32.581 17.746 4.793 1.00 20.65 37 ASP B CA 1
ATOM 1231 C C . ASP B 1 37 ? -33.111 16.341 4.484 1.00 19.90 37 ASP B C 1
ATOM 1232 O O . ASP B 1 37 ? -34.313 16.101 4.565 1.00 19.87 37 ASP B O 1
ATOM 1237 N N . GLY B 1 38 ? -32.211 15.415 4.164 1.00 19.33 38 GLY B N 1
ATOM 1238 C CA . GLY B 1 38 ? -32.615 14.052 3.898 1.00 19.97 38 GLY B CA 1
ATOM 1239 C C . GLY B 1 38 ? -33.242 13.435 5.135 1.00 20.13 38 GLY B C 1
ATOM 1240 O O . GLY B 1 38 ? -34.263 12.754 5.042 1.00 20.52 38 GLY B O 1
ATOM 1241 N N . ALA B 1 39 ? -32.622 13.671 6.290 1.00 20.04 39 ALA B N 1
ATOM 1242 C CA . ALA B 1 39 ? -33.151 13.134 7.553 1.00 19.62 39 ALA B CA 1
ATOM 1243 C C . ALA B 1 39 ? -34.555 13.643 7.832 1.00 19.46 39 ALA B C 1
ATOM 1244 O O . ALA B 1 39 ? -35.452 12.875 8.178 1.00 19.15 39 ALA B O 1
ATOM 1246 N N . ARG B 1 40 ? -34.742 14.945 7.679 1.00 19.46 40 ARG B N 1
ATOM 1247 C CA . ARG B 1 40 ? -36.032 15.546 7.950 1.00 20.29 40 ARG B CA 1
ATOM 1248 C C . ARG B 1 40 ? -37.117 15.052 6.982 1.00 20.48 40 ARG B C 1
ATOM 1249 O O . ARG B 1 40 ? -38.275 14.837 7.381 1.00 19.03 40 ARG B O 1
ATOM 1257 N N . LYS B 1 41 ? -36.752 14.872 5.716 1.00 20.29 41 LYS B N 1
ATOM 1258 C CA . LYS B 1 41 ? -37.718 14.395 4.731 1.00 21.51 41 LYS B CA 1
ATOM 1259 C C . LYS B 1 41 ? -38.172 12.983 5.035 1.00 21.73 41 LYS B C 1
ATOM 1260 O O . LYS B 1 41 ? -39.352 12.679 4.921 1.00 23.12 41 LYS B O 1
ATOM 1266 N N . VAL B 1 42 ? -37.238 12.116 5.427 1.00 22.22 42 VAL B N 1
ATOM 1267 C CA . VAL B 1 42 ? -37.607 10.771 5.851 1.00 22.29 42 VAL B CA 1
ATOM 1268 C C . VAL B 1 42 ? -38.552 10.849 7.050 1.00 22.09 42 VAL B C 1
ATOM 1269 O O . VAL B 1 42 ? -39.643 10.253 7.032 1.00 22.46 42 VAL B O 1
ATOM 1273 N N . ALA B 1 43 ? -38.167 11.616 8.069 1.00 21.81 43 ALA B N 1
ATOM 1274 C CA . ALA B 1 43 ? -38.977 11.715 9.270 1.00 22.32 43 ALA B CA 1
ATOM 1275 C C . ALA B 1 43 ? -40.394 12.163 8.926 1.00 22.95 43 ALA B C 1
ATOM 1276 O O . ALA B 1 43 ? -41.376 11.588 9.388 1.00 22.67 43 ALA B O 1
ATOM 1278 N N . ALA B 1 44 ? -40.498 13.194 8.094 1.00 23.42 44 ALA B N 1
ATOM 1279 C CA . ALA B 1 44 ? -41.797 13.717 7.684 1.00 24.92 44 ALA B CA 1
ATOM 1280 C C . ALA B 1 44 ? -42.615 12.721 6.860 1.00 25.92 44 ALA B C 1
ATOM 1281 O O . ALA B 1 44 ? -43.834 12.609 7.052 1.00 26.73 44 ALA B O 1
ATOM 1283 N N . GLY B 1 45 ? -41.956 12.004 5.953 1.00 27.18 45 GLY B N 1
ATOM 1284 C CA . GLY B 1 45 ? -42.601 10.973 5.150 1.00 28.58 45 GLY B CA 1
ATOM 1285 C C . GLY B 1 45 ? -43.198 9.910 6.050 1.00 29.83 45 GLY B C 1
ATOM 1286 O O . GLY B 1 45 ? -44.254 9.354 5.752 1.00 29.94 45 GLY B O 1
ATOM 1287 N N . CYS B 1 46 ? -42.515 9.660 7.170 1.00 30.46 46 CYS B N 1
ATOM 1288 C CA . CYS B 1 46 ? -42.915 8.671 8.173 1.00 31.67 46 CYS B CA 1
ATOM 1289 C C . CYS B 1 46 ? -43.820 9.217 9.277 1.00 31.69 46 CYS B C 1
ATOM 1290 O O . CYS B 1 46 ? -44.020 8.549 10.291 1.00 32.30 46 CYS B O 1
ATOM 1293 N N . GLY B 1 47 ? -44.344 10.424 9.089 1.00 31.78 47 GLY B N 1
ATOM 1294 C CA . GLY B 1 47 ? -45.302 11.024 10.026 1.00 31.61 47 GLY B CA 1
ATOM 1295 C C . GLY B 1 47 ? -44.736 11.836 11.181 1.00 31.52 47 GLY B C 1
ATOM 1296 O O . GLY B 1 47 ? -45.464 12.176 12.111 1.00 31.58 47 GLY B O 1
ATOM 1297 N N . LEU B 1 48 ? -43.444 12.150 11.118 1.00 30.78 48 LEU B N 1
ATOM 1298 C CA . LEU B 1 48 ? -42.772 12.950 12.147 1.00 30.77 48 LEU B CA 1
ATOM 1299 C C . LEU B 1 48 ? -42.301 14.298 11.596 1.00 30.51 48 LEU B C 1
ATOM 1300 O O . LEU B 1 48 ? -41.219 14.396 10.996 1.00 29.97 48 LEU B O 1
ATOM 1305 N N . ASP B 1 49 ? -43.114 15.331 11.807 1.00 30.29 49 ASP B N 1
ATOM 1306 C CA . ASP B 1 49 ? -42.821 16.664 11.286 1.00 30.21 49 ASP B CA 1
ATOM 1307 C C . ASP B 1 49 ? -41.904 17.483 12.186 1.00 29.66 49 ASP B C 1
ATOM 1308 O O . ASP B 1 49 ? -41.366 18.506 11.753 1.00 29.43 49 ASP B O 1
ATOM 1313 N N . ASP B 1 50 ? -41.735 17.055 13.441 1.00 29.16 50 ASP B N 1
ATOM 1314 C CA . ASP B 1 50 ? -40.988 17.875 14.386 1.00 29.26 50 ASP B CA 1
ATOM 1315 C C . ASP B 1 50 ? -39.980 17.099 15.238 1.00 27.43 50 ASP B C 1
ATOM 1316 O O . ASP B 1 50 ? -40.106 17.079 16.465 1.00 27.25 50 ASP B O 1
ATOM 1321 N N . PRO B 1 51 ? -38.965 16.488 14.603 1.00 26.14 51 PRO B N 1
ATOM 1322 C CA . PRO B 1 51 ? -37.909 15.850 15.411 1.00 24.82 51 PRO B CA 1
ATOM 1323 C C . PRO B 1 51 ? -37.082 16.892 16.170 1.00 24.21 51 PRO B C 1
ATOM 1324 O O . PRO B 1 51 ? -37.011 18.054 15.761 1.00 24.24 51 PRO B O 1
ATOM 1328 N N . THR B 1 52 ? -36.483 16.488 17.286 1.00 22.44 52 THR B N 1
ATOM 1329 C CA . THR B 1 52 ? -35.561 17.341 17.999 1.00 21.33 52 THR B CA 1
ATOM 1330 C C . THR B 1 52 ? -34.284 17.428 17.195 1.00 20.98 52 THR B C 1
ATOM 1331 O O . THR B 1 52 ? -33.698 16.416 16.849 1.00 22.19 52 THR B O 1
ATOM 1335 N N . VAL B 1 53 ? -33.877 18.643 16.853 1.00 20.42 53 VAL B N 1
ATOM 1336 C CA . VAL B 1 53 ? -32.656 18.843 16.081 1.00 20.25 53 VAL B CA 1
ATOM 1337 C C . VAL B 1 53 ? -31.664 19.699 16.858 1.00 20.14 53 VAL B C 1
ATOM 1338 O O . VAL B 1 53 ? -31.994 20.798 17.305 1.00 20.79 53 VAL B O 1
ATOM 1342 N N . VAL B 1 54 ? -30.444 19.179 17.016 1.00 20.11 54 VAL B N 1
ATOM 1343 C CA . VAL B 1 54 ? -29.395 19.838 17.779 1.00 20.15 54 VAL B CA 1
ATOM 1344 C C . VAL B 1 54 ? -28.142 19.905 16.916 1.00 20.82 54 VAL B C 1
ATOM 1345 O O . VAL B 1 54 ? -27.715 18.914 16.332 1.00 20.63 54 VAL B O 1
ATOM 1349 N N . ARG B 1 55 ? -27.560 21.087 16.818 1.00 21.83 55 ARG B N 1
ATOM 1350 C CA . ARG B 1 55 ? -26.336 21.243 16.066 1.00 23.03 55 ARG B CA 1
ATOM 1351 C C . ARG B 1 55 ? -25.146 21.281 17.017 1.00 22.11 55 ARG B C 1
ATOM 1352 O O . ARG B 1 55 ? -25.222 21.861 18.109 1.00 22.34 55 ARG B O 1
ATOM 1360 N N . VAL B 1 56 ? -24.065 20.607 16.625 1.00 21.80 56 VAL B N 1
ATOM 1361 C CA . VAL B 1 56 ? -22.777 20.717 17.322 1.00 21.86 56 VAL B CA 1
ATOM 1362 C C . VAL B 1 56 ? -21.672 21.144 16.354 1.00 22.10 56 VAL B C 1
ATOM 1363 O O . VAL B 1 56 ? -21.857 21.056 15.143 1.00 22.49 56 VAL B O 1
ATOM 1367 N N . LEU B 1 57 ? -20.519 21.549 16.882 1.00 22.99 57 LEU B N 1
ATOM 1368 C CA . LEU B 1 57 ? -19.449 22.127 16.048 1.00 24.30 57 LEU B CA 1
ATOM 1369 C C . LEU B 1 57 ? -18.513 21.131 15.371 1.00 24.46 57 LEU B C 1
ATOM 1370 O O . LEU B 1 57 ? -17.854 21.453 14.375 1.00 25.57 57 LEU B O 1
ATOM 1375 N N . GLY B 1 58 ? -18.400 19.932 15.924 1.00 22.75 58 GLY B N 1
ATOM 1376 C CA . GLY B 1 58 ? -17.545 18.950 15.330 1.00 21.51 58 GLY B CA 1
ATOM 1377 C C . GLY B 1 58 ? -18.030 17.562 15.633 1.00 21.16 58 GLY B C 1
ATOM 1378 O O . GLY B 1 58 ? -18.808 17.358 16.565 1.00 19.54 58 GLY B O 1
ATOM 1379 N N . ALA B 1 59 ? -17.530 16.608 14.858 1.00 20.95 59 ALA B N 1
ATOM 1380 C CA . ALA B 1 59 ? -17.912 15.208 15.013 1.00 20.95 59 ALA B CA 1
ATOM 1381 C C . ALA B 1 59 ? -17.619 14.697 16.419 1.00 21.13 59 ALA B C 1
ATOM 1382 O O . ALA B 1 59 ? -18.433 13.937 16.959 1.00 21.79 59 ALA B O 1
ATOM 1384 N N . ILE B 1 60 ? -16.500 15.145 17.008 1.00 20.76 60 ILE B N 1
ATOM 1385 C CA . ILE B 1 60 ? -16.068 14.728 18.370 1.00 20.70 60 ILE B CA 1
ATOM 1386 C C . ILE B 1 60 ? -17.145 15.050 19.407 1.00 19.97 60 ILE B C 1
ATOM 1387 O O . ILE B 1 60 ? -17.307 14.327 20.391 1.00 20.08 60 ILE B O 1
ATOM 1392 N N . GLU B 1 61 ? -17.890 16.130 19.175 1.00 18.62 61 GLU B N 1
ATOM 1393 C CA . GLU B 1 61 ? -18.930 16.572 20.106 1.00 18.67 61 GLU B CA 1
ATOM 1394 C C . GLU B 1 61 ? -20.263 15.804 20.009 1.00 18.04 61 GLU B C 1
ATOM 1395 O O . GLU B 1 61 ? -21.149 15.977 20.855 1.00 18.05 61 GLU B O 1
ATOM 1401 N N . ILE B 1 62 ? -20.408 14.978 18.976 1.00 17.54 62 ILE B N 1
ATOM 1402 C CA . ILE B 1 62 ? -21.664 14.300 18.755 1.00 17.02 62 ILE B CA 1
ATOM 1403 C C . ILE B 1 62 ? -22.017 13.330 19.904 1.00 16.82 62 ILE B C 1
ATOM 1404 O O . ILE B 1 62 ? -23.147 13.376 20.385 1.00 17.41 62 ILE B O 1
ATOM 1409 N N . PRO B 1 63 ? -21.080 12.446 20.307 1.00 16.75 63 PRO B N 1
ATOM 1410 C CA . PRO B 1 63 ? -21.510 11.439 21.310 1.00 16.25 63 PRO B CA 1
ATOM 1411 C C . PRO B 1 63 ? -22.064 12.000 22.618 1.00 15.84 63 PRO B C 1
ATOM 1412 O O . PRO B 1 63 ? -23.073 11.487 23.124 1.00 16.40 63 PRO B O 1
ATOM 1416 N N . VAL B 1 64 ? -21.454 13.048 23.174 1.00 15.78 64 VAL B N 1
ATOM 1417 C CA . VAL B 1 64 ? -21.935 13.510 24.481 1.00 16.58 64 VAL B CA 1
ATOM 1418 C C . VAL B 1 64 ? -23.322 14.137 24.352 1.00 16.14 64 VAL B C 1
ATOM 1419 O O . VAL B 1 64 ? -24.161 14.030 25.260 1.00 16.83 64 VAL B O 1
ATOM 1423 N N . VAL B 1 65 ? -23.583 14.776 23.213 1.00 15.69 65 VAL B N 1
ATOM 1424 C CA . VAL B 1 65 ? -24.920 15.306 22.966 1.00 16.41 65 VAL B CA 1
ATOM 1425 C C . VAL B 1 65 ? -25.945 14.207 22.644 1.00 15.87 65 VAL B C 1
ATOM 1426 O O . VAL B 1 65 ? -27.090 14.251 23.130 1.00 16.83 65 VAL B O 1
ATOM 1430 N N . ALA B 1 66 ? -25.535 13.213 21.858 1.00 16.09 66 ALA B N 1
ATOM 1431 C CA . ALA B 1 66 ? -26.384 12.058 21.577 1.00 15.73 66 ALA B CA 1
ATOM 1432 C C . ALA B 1 66 ? -26.751 11.384 22.901 1.00 15.68 66 ALA B C 1
ATOM 1433 O O . ALA B 1 66 ? -27.886 10.963 23.096 1.00 16.21 66 ALA B O 1
ATOM 1435 N N . GLN B 1 67 ? -25.796 11.342 23.817 1.00 15.39 67 GLN B N 1
ATOM 1436 C CA . GLN B 1 67 ? -26.034 10.736 25.137 1.00 15.73 67 GLN B CA 1
ATOM 1437 C C . GLN B 1 67 ? -27.198 11.420 25.844 1.00 16.07 67 GLN B C 1
ATOM 1438 O O . GLN B 1 67 ? -28.092 10.771 26.368 1.00 17.24 67 GLN B O 1
ATOM 1444 N N . GLU B 1 68 ? -27.163 12.749 25.850 1.00 16.31 68 GLU B N 1
ATOM 1445 C CA . GLU B 1 68 ? -28.202 13.538 26.456 1.00 17.61 68 GLU B CA 1
ATOM 1446 C C . GLU B 1 68 ? -29.531 13.323 25.727 1.00 17.39 68 GLU B C 1
ATOM 1447 O O . GLU B 1 68 ? -30.579 13.168 26.365 1.00 17.31 68 GLU B O 1
ATOM 1453 N N . LEU B 1 69 ? -29.492 13.327 24.393 1.00 17.43 69 LEU B N 1
ATOM 1454 C CA . LEU B 1 69 ? -30.726 13.173 23.607 1.00 17.75 69 LEU B CA 1
ATOM 1455 C C . LEU B 1 69 ? -31.405 11.837 23.832 1.00 17.83 69 LEU B C 1
ATOM 1456 O O . LEU B 1 69 ? -32.649 11.742 23.904 1.00 17.66 69 LEU B O 1
ATOM 1461 N N . ALA B 1 70 ? -30.577 10.814 24.005 1.00 17.17 70 ALA B N 1
ATOM 1462 C CA . ALA B 1 70 ? -31.078 9.482 24.206 1.00 18.14 70 ALA B CA 1
ATOM 1463 C C . ALA B 1 70 ? -31.913 9.346 25.479 1.00 18.50 70 ALA B C 1
ATOM 1464 O O . ALA B 1 70 ? -32.739 8.442 25.546 1.00 19.30 70 ALA B O 1
ATOM 1466 N N . ARG B 1 71 ? -31.722 10.227 26.464 1.00 18.25 71 ARG B N 1
ATOM 1467 C CA . ARG B 1 71 ? -32.558 10.239 27.698 1.00 19.64 71 ARG B CA 1
ATOM 1468 C C . ARG B 1 71 ? -34.038 10.590 27.439 1.00 20.18 71 ARG B C 1
ATOM 1469 O O . ARG B 1 71 ? -34.913 10.331 28.276 1.00 22.86 71 ARG B O 1
ATOM 1477 N N . ASN B 1 72 ? -34.330 11.180 26.283 1.00 19.56 72 ASN B N 1
ATOM 1478 C CA . ASN B 1 72 ? -35.655 11.759 26.061 1.00 20.38 72 ASN B CA 1
ATOM 1479 C C . ASN B 1 72 ? -36.228 11.367 24.700 1.00 19.89 72 ASN B C 1
ATOM 1480 O O . ASN B 1 72 ? -37.239 11.925 24.288 1.00 20.99 72 ASN B O 1
ATOM 1485 N N . HIS B 1 73 ? -35.555 10.458 23.992 1.00 18.64 73 HIS B N 1
ATOM 1486 C CA . HIS B 1 73 ? -35.956 10.044 22.643 1.00 18.49 73 HIS B CA 1
ATOM 1487 C C . HIS B 1 73 ? -35.835 8.546 22.437 1.00 18.66 73 HIS B C 1
ATOM 1488 O O . HIS B 1 73 ? -35.074 7.873 23.142 1.00 18.38 73 HIS B O 1
ATOM 1495 N N . ASP B 1 74 ? -36.588 8.046 21.458 1.00 18.49 74 ASP B N 1
ATOM 1496 C CA . ASP B 1 74 ? -36.570 6.646 21.059 1.00 19.20 74 ASP B CA 1
ATOM 1497 C C . ASP B 1 74 ? -35.483 6.332 20.039 1.00 19.14 74 ASP B C 1
ATOM 1498 O O . ASP B 1 74 ? -35.165 5.178 19.810 1.00 19.30 74 ASP B O 1
ATOM 1503 N N . ALA B 1 75 ? -34.965 7.359 19.374 1.00 18.58 75 ALA B N 1
ATOM 1504 C CA . ALA B 1 75 ? -33.919 7.167 18.378 1.00 18.60 75 ALA B CA 1
ATOM 1505 C C . ALA B 1 75 ? -33.219 8.492 18.200 1.00 17.71 75 ALA B C 1
ATOM 1506 O O . ALA B 1 75 ? -33.858 9.546 18.291 1.00 17.71 75 ALA B O 1
ATOM 1508 N N . VAL B 1 76 ? -31.911 8.405 17.960 1.00 18.00 76 VAL B N 1
ATOM 1509 C CA . VAL B 1 76 ? -31.059 9.552 17.681 1.00 17.70 76 VAL B CA 1
ATOM 1510 C C . VAL B 1 76 ? -30.345 9.292 16.365 1.00 17.62 76 VAL B C 1
ATOM 1511 O O . VAL B 1 76 ? -29.837 8.202 16.132 1.00 17.50 76 VAL B O 1
ATOM 1515 N N . VAL B 1 77 ? -30.368 10.280 15.476 1.00 17.08 77 VAL B N 1
ATOM 1516 C CA . VAL B 1 77 ? -29.615 10.210 14.231 1.00 17.67 77 VAL B CA 1
ATOM 1517 C C . VAL B 1 77 ? -28.411 11.144 14.371 1.00 16.79 77 VAL B C 1
ATOM 1518 O O . VAL B 1 77 ? -28.581 12.310 14.728 1.00 17.93 77 VAL B O 1
ATOM 1522 N N . ALA B 1 78 ? -27.200 10.618 14.176 1.00 17.08 78 ALA B N 1
ATOM 1523 C CA . ALA B 1 78 ? -25.977 11.427 14.197 1.00 16.86 78 ALA B CA 1
ATOM 1524 C C . ALA B 1 78 ? -25.614 11.731 12.768 1.00 17.12 78 ALA B C 1
ATOM 1525 O O . ALA B 1 78 ? -25.467 10.814 11.964 1.00 17.26 78 ALA B O 1
ATOM 1527 N N . LEU B 1 79 ? -25.440 13.013 12.470 1.00 17.33 79 LEU B N 1
ATOM 1528 C CA . LEU B 1 79 ? -25.088 13.443 11.122 1.00 17.23 79 LEU B CA 1
ATOM 1529 C C . LEU B 1 79 ? -23.821 14.247 11.158 1.00 17.34 79 LEU B C 1
ATOM 1530 O O . LEU B 1 79 ? -23.572 14.996 12.091 1.00 18.06 79 LEU B O 1
ATOM 1535 N N . GLY B 1 80 ? -22.984 14.070 10.146 1.00 18.30 80 GLY B N 1
ATOM 1536 C CA . GLY B 1 80 ? -21.761 14.848 10.061 1.00 19.01 80 GLY B CA 1
ATOM 1537 C C . GLY B 1 80 ? -20.924 14.401 8.889 1.00 19.14 80 GLY B C 1
ATOM 1538 O O . GLY B 1 80 ? -21.300 13.499 8.169 1.00 18.79 80 GLY B O 1
ATOM 1539 N N . VAL B 1 81 ? -19.770 15.047 8.716 1.00 20.49 81 VAL B N 1
ATOM 1540 C CA . VAL B 1 81 ? -18.858 14.757 7.625 1.00 22.21 81 VAL B CA 1
ATOM 1541 C C . VAL B 1 81 ? -17.451 14.916 8.142 1.00 21.53 81 VAL B C 1
ATOM 1542 O O . VAL B 1 81 ? -17.079 15.983 8.604 1.00 22.48 81 VAL B O 1
ATOM 1546 N N . VAL B 1 82 ? -16.679 13.842 8.078 1.00 22.21 82 VAL B N 1
ATOM 1547 C CA . VAL B 1 82 ? -15.256 13.909 8.345 1.00 21.92 82 VAL B CA 1
ATOM 1548 C C . VAL B 1 82 ? -14.547 13.569 7.041 1.00 21.92 82 VAL B C 1
ATOM 1549 O O . VAL B 1 82 ? -14.784 12.521 6.450 1.00 21.61 82 VAL B O 1
ATOM 1553 N N . ILE B 1 83 ? -13.726 14.504 6.570 1.00 22.94 83 ILE B N 1
ATOM 1554 C CA . ILE B 1 83 ? -12.987 14.327 5.322 1.00 23.27 83 ILE B CA 1
ATOM 1555 C C . ILE B 1 83 ? -11.489 14.290 5.640 1.00 23.33 83 ILE B C 1
ATOM 1556 O O . ILE B 1 83 ? -10.992 15.136 6.372 1.00 23.67 83 ILE B O 1
ATOM 1561 N N . ARG B 1 84 ? -10.789 13.296 5.104 1.00 24.07 84 ARG B N 1
ATOM 1562 C CA . ARG B 1 84 ? -9.372 13.125 5.392 1.00 24.75 84 ARG B CA 1
ATOM 1563 C C . ARG B 1 84 ? -8.543 14.324 4.949 1.00 25.91 84 ARG B C 1
ATOM 1564 O O . ARG B 1 84 ? -8.789 14.889 3.881 1.00 25.96 84 ARG B O 1
ATOM 1572 N N . GLY B 1 85 ? -7.566 14.680 5.783 1.00 25.87 85 GLY B N 1
ATOM 1573 C CA . GLY B 1 85 ? -6.593 15.726 5.486 1.00 26.70 85 GLY B CA 1
ATOM 1574 C C . GLY B 1 85 ? -5.212 15.153 5.226 1.00 26.44 85 GLY B C 1
ATOM 1575 O O . GLY B 1 85 ? -5.066 14.120 4.575 1.00 26.65 85 GLY B O 1
ATOM 1576 N N . GLN B 1 86 ? -4.196 15.836 5.744 1.00 27.57 86 GLN B N 1
ATOM 1577 C CA . GLN B 1 86 ? -2.796 15.518 5.453 1.00 27.95 86 GLN B CA 1
ATOM 1578 C C . GLN B 1 86 ? -2.121 14.672 6.523 1.00 28.15 86 GLN B C 1
ATOM 1579 O O . GLN B 1 86 ? -1.050 14.102 6.285 1.00 28.57 86 GLN B O 1
ATOM 1585 N N . THR B 1 87 ? -2.754 14.611 7.696 1.00 27.75 87 THR B N 1
ATOM 1586 C CA . THR B 1 87 ? -2.190 13.943 8.860 1.00 26.76 87 THR B CA 1
ATOM 1587 C C . THR B 1 87 ? -3.045 12.719 9.241 1.00 26.22 87 THR B C 1
ATOM 1588 O O . THR B 1 87 ? -4.117 12.511 8.672 1.00 25.17 87 THR B O 1
ATOM 1592 N N . PRO B 1 88 ? -2.559 11.897 10.193 1.00 26.12 88 PRO B N 1
ATOM 1593 C CA . PRO B 1 88 ? -3.349 10.779 10.714 1.00 26.07 88 PRO B CA 1
ATOM 1594 C C . PRO B 1 88 ? -4.603 11.201 11.482 1.00 25.95 88 PRO B C 1
ATOM 1595 O O . PRO B 1 88 ? -5.358 10.335 11.915 1.00 25.75 88 PRO B O 1
ATOM 1599 N N . HIS B 1 89 ? -4.833 12.503 11.654 1.00 25.18 89 HIS B N 1
ATOM 1600 C CA . HIS B 1 89 ? -5.884 12.971 12.558 1.00 24.90 89 HIS B CA 1
ATOM 1601 C C . HIS B 1 89 ? -7.294 12.482 12.216 1.00 24.80 89 HIS B C 1
ATOM 1602 O O . HIS B 1 89 ? -8.087 12.190 13.112 1.00 24.31 89 HIS B O 1
ATOM 1609 N N . PHE B 1 90 ? -7.595 12.393 10.922 1.00 24.18 90 PHE B N 1
ATOM 1610 C CA . PHE B 1 90 ? -8.842 11.799 10.421 1.00 23.37 90 PHE B CA 1
ATOM 1611 C C . PHE B 1 90 ? -9.161 10.482 11.126 1.00 23.35 90 PHE B C 1
ATOM 1612 O O . PHE B 1 90 ? -10.311 10.257 11.542 1.00 22.63 90 PHE B O 1
ATOM 1620 N N . ASP B 1 91 ? -8.144 9.635 11.264 1.00 22.85 91 ASP B N 1
ATOM 1621 C CA . ASP B 1 91 ? -8.341 8.288 11.800 1.00 23.28 91 ASP B CA 1
ATOM 1622 C C . ASP B 1 91 ? -8.892 8.380 13.215 1.00 22.34 91 ASP B C 1
ATOM 1623 O O . ASP B 1 91 ? -9.814 7.636 13.573 1.00 21.70 91 ASP B O 1
ATOM 1628 N N . TYR B 1 92 ? -8.334 9.293 14.005 1.00 21.18 92 TYR B N 1
ATOM 1629 C CA . TYR B 1 92 ? -8.647 9.376 15.439 1.00 20.84 92 TYR B CA 1
ATOM 1630 C C . TYR B 1 92 ? -9.965 10.077 15.693 1.00 21.03 92 TYR B C 1
ATOM 1631 O O . TYR B 1 92 ? -10.684 9.739 16.640 1.00 20.65 92 TYR B O 1
ATOM 1640 N N . VAL B 1 93 ? -10.311 11.042 14.841 1.00 20.55 93 VAL B N 1
ATOM 1641 C CA . VAL B 1 93 ? -11.638 11.639 14.906 1.00 20.22 93 VAL B CA 1
ATOM 1642 C C . VAL B 1 93 ? -12.698 10.575 14.628 1.00 19.68 93 VAL B C 1
ATOM 1643 O O . VAL B 1 93 ? -13.692 10.462 15.360 1.00 19.47 93 VAL B O 1
ATOM 1647 N N . CYS B 1 94 ? -12.472 9.797 13.577 1.00 19.37 94 CYS B N 1
ATOM 1648 C CA . CYS B 1 94 ? -13.410 8.752 13.197 1.00 19.67 94 CYS B CA 1
ATOM 1649 C C . CYS B 1 94 ? -13.467 7.672 14.281 1.00 18.83 94 CYS B C 1
ATOM 1650 O O . CYS B 1 94 ? -14.560 7.201 14.609 1.00 19.62 94 CYS B O 1
ATOM 1653 N N . ASP B 1 95 ? -12.316 7.320 14.862 1.00 18.65 95 ASP B N 1
ATOM 1654 C CA . ASP B 1 95 ? -12.296 6.335 15.957 1.00 18.61 95 ASP B CA 1
ATOM 1655 C C . ASP B 1 95 ? -13.131 6.824 17.116 1.00 18.44 95 ASP B C 1
ATOM 1656 O O . ASP B 1 95 ? -13.929 6.057 17.662 1.00 18.97 95 ASP B O 1
ATOM 1661 N N . ALA B 1 96 ? -12.950 8.081 17.500 1.00 18.37 96 ALA B N 1
ATOM 1662 C CA . ALA B 1 96 ? -13.692 8.652 18.619 1.00 18.47 96 ALA B CA 1
ATOM 1663 C C . ALA B 1 96 ? -15.193 8.561 18.372 1.00 18.54 96 ALA B C 1
ATOM 1664 O O . ALA B 1 96 ? -15.949 8.160 19.266 1.00 19.32 96 ALA B O 1
ATOM 1666 N N . VAL B 1 97 ? -15.632 8.888 17.151 1.00 18.24 97 VAL B N 1
ATOM 1667 C CA . VAL B 1 97 ? -17.062 8.927 16.852 1.00 18.77 97 VAL B CA 1
ATOM 1668 C C . VAL B 1 97 ? -17.629 7.530 16.925 1.00 18.43 97 VAL B C 1
ATOM 1669 O O . VAL B 1 97 ? -18.672 7.293 17.543 1.00 18.48 97 VAL B O 1
ATOM 1673 N N . THR B 1 98 ? -16.935 6.606 16.280 1.00 18.36 98 THR B N 1
ATOM 1674 C CA . THR B 1 98 ? -17.337 5.223 16.295 1.00 18.51 98 THR B CA 1
ATOM 1675 C C . THR B 1 98 ? -17.427 4.694 17.726 1.00 17.96 98 THR B C 1
ATOM 1676 O O . THR B 1 98 ? -18.457 4.132 18.120 1.00 17.84 98 THR B O 1
ATOM 1680 N N . GLN B 1 99 ? -16.373 4.896 18.511 1.00 17.91 99 GLN B N 1
ATOM 1681 C CA . GLN B 1 99 ? -16.398 4.413 19.912 1.00 18.29 99 GLN B CA 1
ATOM 1682 C C . GLN B 1 99 ? -17.524 5.044 20.748 1.00 17.23 99 GLN B C 1
ATOM 1683 O O . GLN B 1 99 ? -18.204 4.354 21.537 1.00 17.53 99 GLN B O 1
ATOM 1689 N N . GLY B 1 100 ? -17.712 6.345 20.583 1.00 16.54 100 GLY B N 1
ATOM 1690 C CA . GLY B 1 100 ? -18.672 7.083 21.370 1.00 16.33 100 GLY B CA 1
ATOM 1691 C C . GLY B 1 100 ? -20.104 6.716 21.045 1.00 16.54 100 GLY B C 1
ATOM 1692 O O . GLY B 1 100 ? -20.892 6.457 21.955 1.00 15.83 100 GLY B O 1
ATOM 1693 N N . LEU B 1 101 ? -20.457 6.701 19.753 1.00 16.81 101 LEU B N 1
ATOM 1694 C CA . LEU B 1 101 ? -21.832 6.408 19.362 1.00 16.90 101 LEU B CA 1
ATOM 1695 C C . LEU B 1 101 ? -22.185 4.977 19.708 1.00 16.80 101 LEU B C 1
ATOM 1696 O O . LEU B 1 101 ? -23.303 4.712 20.138 1.00 16.49 101 LEU B O 1
ATOM 1701 N N . THR B 1 102 ? -21.221 4.075 19.554 1.00 15.94 102 THR B N 1
ATOM 1702 C CA . THR B 1 102 ? -21.435 2.691 19.912 1.00 17.12 102 THR B CA 1
ATOM 1703 C C . THR B 1 102 ? -21.724 2.583 21.409 1.00 16.58 102 THR B C 1
ATOM 1704 O O . THR B 1 102 ? -22.730 1.957 21.803 1.00 16.96 102 THR B O 1
ATOM 1708 N N . ARG B 1 103 ? -20.898 3.232 22.238 1.00 15.62 103 ARG B N 1
ATOM 1709 C CA . ARG B 1 103 ? -21.148 3.216 23.677 1.00 15.52 103 ARG B CA 1
ATOM 1710 C C . ARG B 1 103 ? -22.507 3.829 24.029 1.00 14.88 103 ARG B C 1
ATOM 1711 O O . ARG B 1 103 ? -23.269 3.299 24.853 1.00 15.48 103 ARG B O 1
ATOM 1719 N N . VAL B 1 104 ? -22.822 4.964 23.431 1.00 13.97 104 VAL B N 1
ATOM 1720 C CA . VAL B 1 104 ? -24.073 5.638 23.796 1.00 13.55 104 VAL B CA 1
ATOM 1721 C C . VAL B 1 104 ? -25.285 4.776 23.463 1.00 14.32 104 VAL B C 1
ATOM 1722 O O . VAL B 1 104 ? -26.233 4.674 24.270 1.00 15.10 104 VAL B O 1
ATOM 1726 N N . SER B 1 105 ? -25.254 4.111 22.307 1.00 14.51 105 SER B N 1
ATOM 1727 C CA . SER B 1 105 ? -26.383 3.276 21.912 1.00 14.38 105 SER B CA 1
ATOM 1728 C C . SER B 1 105 ? -26.628 2.180 22.937 1.00 14.76 105 SER B C 1
ATOM 1729 O O . SER B 1 105 ? -27.772 1.901 23.311 1.00 15.04 105 SER B O 1
ATOM 1732 N N . LEU B 1 106 ? -25.557 1.574 23.418 1.00 14.33 106 LEU B N 1
ATOM 1733 C CA . LEU B 1 106 ? -25.729 0.432 24.302 1.00 14.74 106 LEU B CA 1
ATOM 1734 C C . LEU B 1 106 ? -25.967 0.841 25.747 1.00 14.63 106 LEU B C 1
ATOM 1735 O O . LEU B 1 106 ? -26.726 0.178 26.483 1.00 15.04 106 LEU B O 1
ATOM 1740 N N . ASP B 1 107 ? -25.362 1.953 26.160 1.00 14.41 107 ASP B N 1
ATOM 1741 C CA . ASP B 1 107 ? -25.627 2.474 27.492 1.00 14.53 107 ASP B CA 1
ATOM 1742 C C . ASP B 1 107 ? -27.087 2.839 27.640 1.00 14.60 107 ASP B C 1
ATOM 1743 O O . ASP B 1 107 ? -27.674 2.578 28.693 1.00 15.47 107 ASP B O 1
ATOM 1748 N N . SER B 1 108 ? -27.637 3.467 26.591 1.00 15.63 108 SER B N 1
ATOM 1749 C CA . SER B 1 108 ? -28.995 4.005 26.631 1.00 15.12 108 SER B CA 1
ATOM 1750 C C . SER B 1 108 ? -30.053 3.066 26.045 1.00 14.86 108 SER B C 1
ATOM 1751 O O . SER B 1 108 ? -31.241 3.366 26.102 1.00 15.58 108 SER B O 1
ATOM 1754 N N . SER B 1 109 ? -29.608 1.943 25.488 1.00 14.96 109 SER B N 1
ATOM 1755 C CA . SER B 1 109 ? -30.471 0.991 24.808 1.00 14.80 109 SER B CA 1
ATOM 1756 C C . SER B 1 109 ? -31.370 1.703 23.799 1.00 15.28 109 SER B C 1
ATOM 1757 O O . SER B 1 109 ? -32.564 1.447 23.729 1.00 15.29 109 SER B O 1
ATOM 1760 N N . THR B 1 110 ? -30.746 2.583 23.031 1.00 15.26 110 THR B N 1
ATOM 1761 C CA . THR B 1 110 ? -31.441 3.433 22.070 1.00 15.95 110 THR B CA 1
ATOM 1762 C C . THR B 1 110 ? -30.662 3.403 20.755 1.00 15.68 110 THR B C 1
ATOM 1763 O O . THR B 1 110 ? -29.434 3.510 20.761 1.00 15.81 110 THR B O 1
ATOM 1767 N N . PRO B 1 111 ? -31.367 3.245 19.619 1.00 16.53 111 PRO B N 1
ATOM 1768 C CA . PRO B 1 111 ? -30.613 3.306 18.353 1.00 16.74 111 PRO B CA 1
ATOM 1769 C C . PRO B 1 111 ? -29.999 4.693 18.175 1.00 17.05 111 PRO B C 1
ATOM 1770 O O . PRO B 1 111 ? -30.682 5.704 18.340 1.00 17.79 111 PRO B O 1
ATOM 1774 N N . ILE B 1 112 ? -28.707 4.706 17.875 1.00 17.08 112 ILE B N 1
ATOM 1775 C CA . ILE B 1 112 ? -27.993 5.928 17.547 1.00 17.37 112 ILE B CA 1
ATOM 1776 C C . ILE B 1 112 ? -27.483 5.705 16.132 1.00 18.26 112 ILE B C 1
ATOM 1777 O O . ILE B 1 112 ? -26.456 5.079 15.926 1.00 18.76 112 ILE B O 1
ATOM 1782 N N . ALA B 1 113 ? -28.227 6.193 15.146 1.00 17.24 113 ALA B N 1
ATOM 1783 C CA . ALA B 1 113 ? -27.887 5.894 13.774 1.00 17.64 113 ALA B CA 1
ATOM 1784 C C . ALA B 1 113 ? -26.676 6.716 13.316 1.00 18.20 113 ALA B C 1
ATOM 1785 O O . ALA B 1 113 ? -26.585 7.904 13.627 1.00 18.07 113 ALA B O 1
ATOM 1787 N N . ASN B 1 114 ? -25.748 6.078 12.603 1.00 19.62 114 ASN B N 1
ATOM 1788 C CA . ASN B 1 114 ? -24.527 6.758 12.143 1.00 21.08 114 ASN B CA 1
ATOM 1789 C C . ASN B 1 114 ? -24.727 7.294 10.716 1.00 20.79 114 ASN B C 1
ATOM 1790 O O . ASN B 1 114 ? -24.655 6.555 9.718 1.00 21.99 114 ASN B O 1
ATOM 1795 N N . GLY B 1 115 ? -25.041 8.578 10.653 1.00 19.78 115 GLY B N 1
ATOM 1796 C CA . GLY B 1 115 ? -25.098 9.326 9.396 1.00 19.94 115 GLY B CA 1
ATOM 1797 C C . GLY B 1 115 ? -23.880 10.228 9.284 1.00 19.98 115 GLY B C 1
ATOM 1798 O O . GLY B 1 115 ? -23.955 11.329 8.718 1.00 18.66 115 GLY B O 1
ATOM 1799 N N . VAL B 1 116 ? -22.748 9.773 9.834 1.00 19.83 116 VAL B N 1
ATOM 1800 C CA . VAL B 1 116 ? -21.518 10.568 9.808 1.00 20.35 116 VAL B CA 1
ATOM 1801 C C . VAL B 1 116 ? -20.656 10.042 8.670 1.00 20.26 116 VAL B C 1
ATOM 1802 O O . VAL B 1 116 ? -20.124 8.936 8.733 1.00 21.39 116 VAL B O 1
ATOM 1806 N N . LEU B 1 117 ? -20.545 10.844 7.617 1.00 21.01 117 LEU B N 1
ATOM 1807 C CA . LEU B 1 117 ? -19.724 10.469 6.488 1.00 21.35 117 LEU B CA 1
ATOM 1808 C C . LEU B 1 117 ? -18.254 10.501 6.872 1.00 20.93 117 LEU B C 1
ATOM 1809 O O . LEU B 1 117 ? -17.807 11.370 7.622 1.00 22.10 117 LEU B O 1
ATOM 1814 N N . THR B 1 118 ? -17.507 9.551 6.339 1.00 21.22 118 THR B N 1
ATOM 1815 C CA . THR B 1 118 ? -16.079 9.490 6.584 1.00 21.15 118 THR B CA 1
ATOM 1816 C C . THR B 1 118 ? -15.420 9.234 5.236 1.00 21.28 118 THR B C 1
ATOM 1817 O O . THR B 1 118 ? -15.340 8.098 4.792 1.00 20.70 118 THR B O 1
ATOM 1821 N N . THR B 1 119 ? -15.008 10.310 4.564 1.00 21.10 119 THR B N 1
ATOM 1822 C CA . THR B 1 119 ? -14.561 10.197 3.181 1.00 21.30 119 THR B CA 1
ATOM 1823 C C . THR B 1 119 ? -13.128 10.665 3.013 1.00 21.60 119 THR B C 1
ATOM 1824 O O . THR B 1 119 ? -12.588 11.360 3.871 1.00 21.34 119 THR B O 1
ATOM 1828 N N . ASN B 1 120 ? -12.516 10.274 1.905 1.00 22.49 120 ASN B N 1
ATOM 1829 C CA . ASN B 1 120 ? -11.195 10.788 1.580 1.00 23.71 120 ASN B CA 1
ATOM 1830 C C . ASN B 1 120 ? -11.273 12.155 0.927 1.00 24.40 120 ASN B C 1
ATOM 1831 O O . ASN B 1 120 ? -10.362 12.965 1.090 1.00 24.87 120 ASN B O 1
ATOM 1836 N N . THR B 1 121 ? -12.369 12.415 0.207 1.00 24.78 121 THR B N 1
ATOM 1837 C CA . THR B 1 121 ? -12.521 13.682 -0.521 1.00 25.09 121 THR B CA 1
ATOM 1838 C C . THR B 1 121 ? -13.874 14.334 -0.324 1.00 24.82 121 THR B C 1
ATOM 1839 O O . THR B 1 121 ? -14.873 13.671 0.015 1.00 25.08 121 THR B O 1
ATOM 1843 N N . GLU B 1 122 ? -13.913 15.635 -0.594 1.00 25.30 122 GLU B N 1
ATOM 1844 C CA . GLU B 1 122 ? -15.160 16.392 -0.566 1.00 25.47 122 GLU B CA 1
ATOM 1845 C C . GLU B 1 122 ? -16.166 15.909 -1.618 1.00 25.04 122 GLU B C 1
ATOM 1846 O O . GLU B 1 122 ? -17.367 15.853 -1.341 1.00 24.24 122 GLU B O 1
ATOM 1852 N N . GLU B 1 123 ? -15.675 15.580 -2.815 1.00 25.11 123 GLU B N 1
ATOM 1853 C CA . GLU B 1 123 ? -16.518 15.013 -3.875 1.00 25.67 123 GLU B CA 1
ATOM 1854 C C . GLU B 1 123 ? -17.245 13.773 -3.387 1.00 24.53 123 GLU B C 1
ATOM 1855 O O . GLU B 1 123 ? -18.445 13.637 -3.607 1.00 24.62 123 GLU B O 1
ATOM 1861 N N . GLN B 1 124 ? -16.525 12.886 -2.696 1.00 23.37 124 GLN B N 1
ATOM 1862 C CA . GLN B 1 124 ? -17.135 11.660 -2.185 1.00 22.74 124 GLN B CA 1
ATOM 1863 C C . GLN B 1 124 ? -18.227 12.018 -1.198 1.00 21.87 124 GLN B C 1
ATOM 1864 O O . 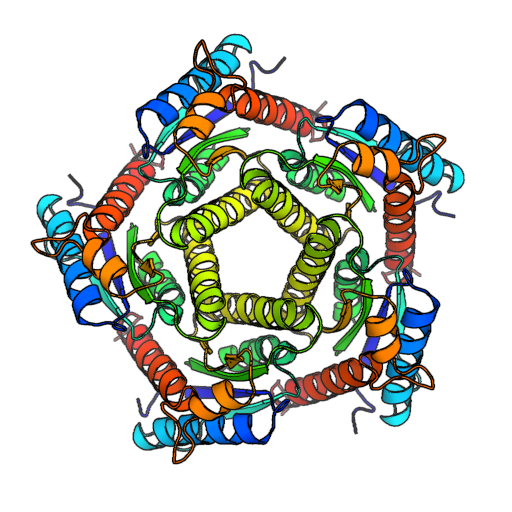GLN B 1 124 ? -19.310 11.445 -1.232 1.00 21.92 124 GLN B O 1
ATOM 1870 N N . ALA B 1 125 ? -17.957 12.984 -0.332 1.00 21.45 125 ALA B N 1
ATOM 1871 C CA . ALA B 1 125 ? -18.953 13.354 0.666 1.00 21.16 125 ALA B CA 1
ATOM 1872 C C . ALA B 1 125 ? -20.201 13.957 0.016 1.00 21.45 125 ALA B C 1
ATOM 1873 O O . ALA B 1 125 ? -21.326 13.625 0.391 1.00 21.23 125 ALA B O 1
ATOM 1875 N N . LEU B 1 126 ? -20.001 14.825 -0.983 1.00 21.65 126 LEU B N 1
ATOM 1876 C CA . LEU B 1 126 ? -21.118 15.396 -1.733 1.00 22.00 126 LEU B CA 1
ATOM 1877 C C . LEU B 1 126 ? -21.965 14.332 -2.427 1.00 21.43 126 LEU B C 1
ATOM 1878 O O . LEU B 1 126 ? -23.192 14.420 -2.438 1.00 21.73 126 LEU B O 1
ATOM 1883 N N . ASP B 1 127 ? -21.307 13.301 -2.946 1.00 21.25 127 ASP B N 1
ATOM 1884 C CA . ASP B 1 127 ? -21.966 12.229 -3.665 1.00 21.10 127 ASP B CA 1
ATOM 1885 C C . ASP B 1 127 ? -22.813 11.328 -2.762 1.00 20.98 127 ASP B C 1
ATOM 1886 O O . ASP B 1 127 ? -23.599 10.525 -3.255 1.00 21.21 127 ASP B O 1
ATOM 1891 N N . ARG B 1 128 ? -22.664 11.514 -1.446 1.00 20.58 128 ARG B N 1
ATOM 1892 C CA . ARG B 1 128 ? -23.335 10.684 -0.444 1.00 20.11 128 ARG B CA 1
ATOM 1893 C C . ARG B 1 128 ? -24.287 11.473 0.460 1.00 20.34 128 ARG B C 1
ATOM 1894 O O . ARG B 1 128 ? -24.816 10.921 1.441 1.00 20.21 128 ARG B O 1
ATOM 1902 N N . ALA B 1 129 ? -24.533 12.743 0.135 1.00 19.85 129 ALA B N 1
ATOM 1903 C CA . ALA B 1 129 ? -25.309 13.627 0.999 1.00 20.36 129 ALA B CA 1
ATOM 1904 C C . ALA B 1 129 ? -26.686 13.957 0.440 1.00 20.05 129 ALA B C 1
ATOM 1905 O O . ALA B 1 129 ? -27.396 14.798 0.996 1.00 20.62 129 ALA B O 1
ATOM 1907 N N . GLY B 1 130 ? -27.059 13.274 -0.641 1.00 21.49 130 GLY B N 1
ATOM 1908 C CA . GLY B 1 130 ? -28.389 13.412 -1.234 1.00 21.79 130 GLY B CA 1
ATOM 1909 C C . GLY B 1 130 ? -28.668 14.798 -1.799 1.00 22.53 130 GLY B C 1
ATOM 1910 O O . GLY B 1 130 ? -29.789 15.313 -1.653 1.00 22.23 130 GLY B O 1
ATOM 1911 N N . LEU B 1 131 ? -27.639 15.408 -2.379 1.00 22.45 131 LEU B N 1
ATOM 1912 C CA . LEU B 1 131 ? -27.816 16.588 -3.239 1.00 22.74 131 LEU B CA 1
ATOM 1913 C C . LEU B 1 131 ? -28.461 16.118 -4.549 1.00 23.05 131 LEU B C 1
ATOM 1914 O O . LEU B 1 131 ? -28.543 14.924 -4.802 1.00 22.43 131 LEU B O 1
ATOM 1919 N N . PRO B 1 132 ? -28.965 17.055 -5.385 1.00 23.46 132 PRO B N 1
ATOM 1920 C CA . PRO B 1 132 ? -29.648 16.591 -6.603 1.00 24.16 132 PRO B CA 1
ATOM 1921 C C . PRO B 1 132 ? -28.928 15.548 -7.466 1.00 24.91 132 PRO B C 1
ATOM 1922 O O . PRO B 1 132 ? -29.579 14.620 -7.949 1.00 26.15 132 PRO B O 1
ATOM 1926 N N . THR B 1 133 ? -27.620 15.688 -7.671 1.00 25.49 133 THR B N 1
ATOM 1927 C CA . THR B 1 133 ? -26.909 14.717 -8.501 1.00 26.41 133 THR B CA 1
ATOM 1928 C C . THR B 1 133 ? -26.148 13.671 -7.686 1.00 25.99 133 THR B C 1
ATOM 1929 O O . THR B 1 133 ? -25.303 12.963 -8.229 1.00 26.72 133 THR B O 1
ATOM 1933 N N . SER B 1 134 ? -26.460 13.573 -6.392 1.00 25.42 134 SER B N 1
ATOM 1934 C CA . SER B 1 134 ? -25.786 12.610 -5.520 1.00 24.67 134 SER B CA 1
ATOM 1935 C C . SER B 1 134 ? -26.226 11.202 -5.819 1.00 24.47 134 SER B C 1
ATOM 1936 O O . SER B 1 134 ? -27.390 10.970 -6.166 1.00 24.60 134 SER B O 1
ATOM 1939 N N . ALA B 1 135 ? -25.296 10.262 -5.662 1.00 24.37 135 ALA B N 1
ATOM 1940 C CA . ALA B 1 135 ? -25.589 8.851 -5.804 1.00 24.34 135 ALA B CA 1
ATOM 1941 C C . ALA B 1 135 ? -26.472 8.330 -4.666 1.00 24.24 135 ALA B C 1
ATOM 1942 O O . ALA B 1 135 ? -27.297 7.429 -4.868 1.00 24.74 135 ALA B O 1
ATOM 1944 N N . GLU B 1 136 ? -26.310 8.912 -3.479 1.00 23.94 136 GLU B N 1
ATOM 1945 C CA . GLU B 1 136 ? -27.039 8.436 -2.314 1.00 23.42 136 GLU B CA 1
ATOM 1946 C C . GLU B 1 136 ? -27.200 9.529 -1.274 1.00 22.34 136 GLU B C 1
ATOM 1947 O O . GLU B 1 136 ? -26.559 10.573 -1.368 1.00 21.29 136 GLU B O 1
ATOM 1953 N N . ASP B 1 137 ? -28.057 9.277 -0.288 1.00 21.83 137 ASP B N 1
ATOM 1954 C CA . ASP B 1 137 ? -28.271 10.223 0.784 1.00 22.04 137 ASP B CA 1
ATOM 1955 C C . ASP B 1 137 ? -28.124 9.488 2.101 1.00 21.79 137 ASP B C 1
ATOM 1956 O O . ASP B 1 137 ? -29.072 8.859 2.556 1.00 20.23 137 ASP B O 1
ATOM 1961 N N . LYS B 1 138 ? -26.944 9.589 2.699 1.00 21.63 138 LYS B N 1
ATOM 1962 C CA . LYS B 1 138 ? -26.680 8.917 3.976 1.00 22.99 138 LYS B CA 1
ATOM 1963 C C . LYS B 1 138 ? -27.532 9.449 5.133 1.00 22.30 138 LYS B C 1
ATOM 1964 O O . LYS B 1 138 ? -27.833 8.700 6.072 1.00 22.27 138 LYS B O 1
ATOM 1970 N N . GLY B 1 139 ? -27.891 10.726 5.097 1.00 21.66 139 GLY B N 1
ATOM 1971 C CA . GLY B 1 139 ? -28.759 11.291 6.130 1.00 21.33 139 GLY B CA 1
ATOM 1972 C C . GLY B 1 139 ? -30.148 10.669 6.109 1.00 21.46 139 GLY B C 1
ATOM 1973 O O . GLY B 1 139 ? -30.717 10.360 7.164 1.00 20.69 139 GLY B O 1
ATOM 1974 N N . ALA B 1 140 ? -30.700 10.487 4.909 1.00 20.68 140 ALA B N 1
ATOM 1975 C CA . ALA B 1 140 ? -31.970 9.791 4.740 1.00 21.04 140 ALA B CA 1
ATOM 1976 C C . ALA B 1 140 ? -31.874 8.323 5.189 1.00 21.08 140 ALA B C 1
ATOM 1977 O O . ALA B 1 140 ? -32.733 7.837 5.922 1.00 21.66 140 ALA B O 1
ATOM 1979 N N . GLN B 1 141 ? -30.823 7.638 4.747 1.00 20.77 141 GLN B N 1
ATOM 1980 C CA . GLN B 1 141 ? -30.583 6.238 5.102 1.00 20.67 141 GLN B CA 1
ATOM 1981 C C . GLN B 1 141 ? -30.492 6.076 6.623 1.00 19.94 141 GLN B C 1
ATOM 1982 O O . GLN B 1 141 ? -31.131 5.197 7.183 1.00 19.99 141 GLN B O 1
ATOM 1988 N N . ALA B 1 142 ? -29.712 6.935 7.277 1.00 19.11 142 ALA B N 1
ATOM 1989 C CA . ALA B 1 142 ? -29.537 6.873 8.738 1.00 19.14 142 ALA B CA 1
ATOM 1990 C C . ALA B 1 142 ? -30.865 7.051 9.450 1.00 19.16 142 ALA B C 1
ATOM 1991 O O . ALA B 1 142 ? -31.113 6.427 10.484 1.00 18.94 142 ALA B O 1
ATOM 1993 N N . THR B 1 143 ? -31.741 7.879 8.892 1.00 19.34 143 THR B N 1
ATOM 1994 C CA . THR B 1 143 ? -33.015 8.159 9.541 1.00 19.91 143 THR B CA 1
ATOM 1995 C C . THR B 1 143 ? -33.984 7.006 9.391 1.00 19.83 143 THR B C 1
ATOM 1996 O O . THR B 1 143 ? -34.686 6.663 10.349 1.00 20.11 143 THR B O 1
ATOM 2000 N N . VAL B 1 144 ? -34.011 6.395 8.208 1.00 19.79 144 VAL B N 1
ATOM 2001 C CA . VAL B 1 144 ? -34.799 5.180 8.002 1.00 20.96 144 VAL B CA 1
ATOM 2002 C C . VAL B 1 144 ? -34.341 4.160 9.039 1.00 20.44 144 VAL B C 1
ATOM 2003 O O . VAL B 1 144 ? -35.166 3.537 9.713 1.00 20.67 144 VAL B O 1
ATOM 2007 N N . ALA B 1 145 ? -33.023 4.021 9.197 1.00 19.86 145 ALA B N 1
ATOM 2008 C CA . ALA B 1 145 ? -32.486 3.023 10.126 1.00 20.14 145 ALA B CA 1
ATOM 2009 C C . ALA B 1 145 ? -32.912 3.328 11.547 1.00 19.54 145 ALA B C 1
ATOM 2010 O O . ALA B 1 145 ? -33.384 2.425 12.250 1.00 19.86 145 ALA B O 1
ATOM 2012 N N . ALA B 1 146 ? -32.755 4.577 11.978 1.00 19.41 146 ALA B N 1
ATOM 2013 C CA . ALA B 1 146 ? -33.098 4.951 13.355 1.00 19.31 146 ALA B CA 1
ATOM 2014 C C . ALA B 1 146 ? -34.565 4.626 13.643 1.00 19.79 146 ALA B C 1
ATOM 2015 O O . ALA B 1 146 ? -34.885 4.035 14.674 1.00 19.33 146 ALA B O 1
ATOM 2017 N N . LEU B 1 147 ? -35.450 5.002 12.714 1.00 18.96 147 LEU B N 1
ATOM 2018 C CA . LEU B 1 147 ? -36.901 4.857 12.906 1.00 19.55 147 LEU B CA 1
ATOM 2019 C C . LEU B 1 147 ? -37.322 3.399 12.887 1.00 19.11 147 LEU B C 1
ATOM 2020 O O . LEU B 1 147 ? -38.095 2.956 13.747 1.00 19.12 147 LEU B O 1
ATOM 2025 N N . ALA B 1 148 ? -36.805 2.653 11.910 1.00 18.70 148 ALA B N 1
ATOM 2026 C CA . ALA B 1 148 ? -37.136 1.236 11.778 1.00 18.11 148 ALA B CA 1
ATOM 2027 C C . ALA B 1 148 ? -36.691 0.524 13.040 1.00 17.48 148 ALA B C 1
ATOM 2028 O O . ALA B 1 148 ? -37.439 -0.286 13.582 1.00 18.39 148 ALA B O 1
ATOM 2030 N N . THR B 1 149 ? -35.491 0.848 13.515 1.00 16.71 149 THR B N 1
ATOM 2031 C CA . THR B 1 149 ? -34.971 0.192 14.745 1.00 16.54 149 THR B CA 1
ATOM 2032 C C . THR B 1 149 ? -35.783 0.544 16.000 1.00 17.17 149 THR B C 1
ATOM 2033 O O . THR B 1 149 ? -36.071 -0.320 16.832 1.00 17.32 149 THR B O 1
ATOM 2037 N N . ALA B 1 150 ? -36.200 1.800 16.108 1.00 17.50 150 ALA B N 1
ATOM 2038 C CA . ALA B 1 150 ? -37.068 2.214 17.217 1.00 17.83 150 ALA B CA 1
ATOM 2039 C C . ALA B 1 150 ? -38.379 1.428 17.173 1.00 19.21 150 ALA B C 1
ATOM 2040 O O . ALA B 1 150 ? -38.858 0.950 18.201 1.00 19.11 150 ALA B O 1
ATOM 2042 N N . LEU B 1 151 ? -38.951 1.281 15.976 1.00 20.30 151 LEU B N 1
ATOM 2043 C CA . LEU B 1 151 ? -40.246 0.589 15.840 1.00 20.62 151 LEU B CA 1
ATOM 2044 C C . LEU B 1 151 ? -40.081 -0.876 16.217 1.00 20.92 151 LEU B C 1
ATOM 2045 O O . LEU B 1 151 ? -40.897 -1.449 16.955 1.00 20.85 151 LEU B O 1
ATOM 2050 N N . THR B 1 152 ? -38.995 -1.463 15.734 1.00 20.33 152 THR B N 1
ATOM 2051 C CA . THR B 1 152 ? -38.608 -2.824 16.092 1.00 19.96 152 THR B CA 1
ATOM 2052 C C . THR B 1 152 ? -38.418 -3.029 17.601 1.00 19.64 152 THR B C 1
ATOM 2053 O O . THR B 1 152 ? -38.986 -3.974 18.176 1.00 20.42 152 THR B O 1
ATOM 2057 N N . LEU B 1 153 ? -37.691 -2.121 18.255 1.00 18.27 153 LEU B N 1
ATOM 2058 C CA . LEU B 1 153 ? -37.473 -2.260 19.698 1.00 18.63 153 LEU B CA 1
ATOM 2059 C C . LEU B 1 153 ? -38.786 -2.129 20.452 1.00 19.63 153 LEU B C 1
ATOM 2060 O O . LEU B 1 153 ? -39.044 -2.877 21.403 1.00 19.95 153 LEU B O 1
ATOM 2065 N N . ARG B 1 154 ? -39.646 -1.212 20.015 1.00 20.88 154 ARG B N 1
ATOM 2066 C CA . ARG B 1 154 ? -40.941 -1.019 20.700 1.00 21.92 154 ARG B CA 1
ATOM 2067 C C . ARG B 1 154 ? -41.795 -2.298 20.680 1.00 22.40 154 ARG B C 1
ATOM 2068 O O . ARG B 1 154 ? -42.490 -2.602 21.661 1.00 22.56 154 ARG B O 1
ATOM 2076 N N . GLU B 1 155 ? -41.747 -3.027 19.571 1.00 22.40 155 GLU B N 1
ATOM 2077 C CA . GLU B 1 155 ? -42.484 -4.283 19.432 1.00 23.89 155 GLU B CA 1
ATOM 2078 C C . GLU B 1 155 ? -41.807 -5.409 20.215 1.00 23.03 155 GLU B C 1
ATOM 2079 O O . GLU B 1 155 ? -42.484 -6.256 20.813 1.00 22.79 155 GLU B O 1
ATOM 2085 N N . LEU B 1 156 ? -40.476 -5.424 20.237 1.00 21.37 156 LEU B N 1
ATOM 2086 C CA . LEU B 1 156 ? -39.764 -6.426 21.034 1.00 20.46 156 LEU B CA 1
ATOM 2087 C C . LEU B 1 156 ? -39.988 -6.247 22.541 1.00 20.21 156 LEU B C 1
ATOM 2088 O O . LEU B 1 156 ? -40.052 -7.223 23.301 1.00 20.48 156 LEU B O 1
ATOM 2093 N N . ARG B 1 157 ? -40.112 -5.002 22.972 1.00 19.76 157 ARG B N 1
ATOM 2094 C CA . ARG B 1 157 ? -40.221 -4.708 24.402 1.00 19.72 157 ARG B CA 1
ATOM 2095 C C . ARG B 1 157 ? -41.640 -4.882 24.940 1.00 20.52 157 ARG B C 1
ATOM 2096 O O . ARG B 1 157 ? -42.538 -5.329 24.216 1.00 20.03 157 ARG B O 1
ATOM 2104 N N . ALA B 1 158 ? -41.831 -4.560 26.217 1.00 21.79 158 ALA B N 1
ATOM 2105 C CA . ALA B 1 158 ? -43.087 -4.839 26.914 1.00 23.36 158 ALA B CA 1
ATOM 2106 C C . ALA B 1 158 ? -44.287 -4.053 26.406 1.00 25.06 158 ALA B C 1
ATOM 2107 O O . ALA B 1 158 ? -44.272 -2.820 26.343 1.00 25.15 158 ALA B O 1
ATOM 2109 N N . HIS B 1 159 ? -45.330 -4.788 26.041 1.00 27.62 159 HIS B N 1
ATOM 2110 C CA . HIS B 1 159 ? -46.622 -4.195 25.721 1.00 30.57 159 HIS B CA 1
ATOM 2111 C C . HIS B 1 159 ? -47.719 -5.244 25.899 1.00 31.95 159 HIS B C 1
ATOM 2112 O O . HIS B 1 159 ? -47.447 -6.454 25.886 1.00 32.47 159 HIS B O 1
ATOM 2119 N N . SER B 1 160 ? -48.943 -4.757 26.080 1.00 34.11 160 SER B N 1
ATOM 2120 C CA . SER B 1 160 ? -50.122 -5.593 26.276 1.00 35.84 160 SER B CA 1
ATOM 2121 C C . SER B 1 160 ? -51.269 -5.012 25.449 1.00 36.50 160 SER B C 1
ATOM 2122 O O . SER B 1 160 ? -52.324 -5.639 25.299 1.00 38.01 160 SER B O 1
ATOM 2125 N N . ASP C 1 14 ? -24.094 33.338 24.858 1.00 41.71 14 ASP C N 1
ATOM 2126 C CA . ASP C 1 14 ? -23.260 33.834 25.996 1.00 41.60 14 ASP C CA 1
ATOM 2127 C C . ASP C 1 14 ? -22.609 32.687 26.787 1.00 41.06 14 ASP C C 1
ATOM 2128 O O . ASP C 1 14 ? -23.298 31.927 27.485 1.00 41.36 14 ASP C O 1
ATOM 2133 N N . ALA C 1 15 ? -21.281 32.606 26.695 1.00 40.13 15 ALA C N 1
ATOM 2134 C CA . ALA C 1 15 ? -20.505 31.524 27.309 1.00 39.22 15 ALA C CA 1
ATOM 2135 C C . ALA C 1 15 ? -19.762 31.930 28.580 1.00 38.50 15 ALA C C 1
ATOM 2136 O O . ALA C 1 15 ? -18.957 31.162 29.093 1.00 38.27 15 ALA C O 1
ATOM 2138 N N . SER C 1 16 ? -20.038 33.127 29.095 1.00 37.38 16 SER C N 1
ATOM 2139 C CA . SER C 1 16 ? -19.295 33.670 30.236 1.00 36.71 16 SER C CA 1
ATOM 2140 C C . SER C 1 16 ? -19.467 32.881 31.543 1.00 35.90 16 SER C C 1
ATOM 2141 O O . SER C 1 16 ? -18.602 32.939 32.427 1.00 36.55 16 SER C O 1
ATOM 2144 N N . GLY C 1 17 ? -20.570 32.142 31.659 1.00 34.81 17 GLY C N 1
ATOM 2145 C CA . GLY C 1 17 ? -20.858 31.354 32.858 1.00 33.02 17 GLY C CA 1
ATOM 2146 C C . GLY C 1 17 ? -20.379 29.910 32.809 1.00 32.13 17 GLY C C 1
ATOM 2147 O O . GLY C 1 17 ? -20.619 29.148 33.752 1.00 32.13 17 GLY C O 1
ATOM 2148 N N . VAL C 1 18 ? -19.709 29.524 31.723 1.00 30.26 18 VAL C N 1
ATOM 2149 C CA . VAL C 1 18 ? -19.147 28.176 31.665 1.00 28.85 18 VAL C CA 1
ATOM 2150 C C . VAL C 1 18 ? -17.827 28.024 32.420 1.00 27.78 18 VAL C C 1
ATOM 2151 O O . VAL C 1 18 ? -16.927 28.866 32.354 1.00 27.07 18 VAL C O 1
ATOM 2155 N N . ARG C 1 19 ? -17.752 26.935 33.177 1.00 25.28 19 ARG C N 1
ATOM 2156 C CA . ARG C 1 19 ? -16.574 26.618 33.955 1.00 24.23 19 ARG C CA 1
ATOM 2157 C C . ARG C 1 19 ? -15.701 25.752 33.082 1.00 23.29 19 ARG C C 1
ATOM 2158 O O . ARG C 1 19 ? -16.047 24.609 32.787 1.00 23.07 19 ARG C O 1
ATOM 2166 N N . LEU C 1 20 ? -14.578 26.316 32.660 1.00 22.86 20 LEU C N 1
ATOM 2167 C CA . LEU C 1 20 ? -13.700 25.659 31.731 1.00 21.75 20 LEU C CA 1
ATOM 2168 C C . LEU C 1 20 ? -12.403 25.187 32.367 1.00 21.81 20 LEU C C 1
ATOM 2169 O O . LEU C 1 20 ? -11.755 25.906 33.119 1.00 20.87 20 LEU C O 1
ATOM 2174 N N . ALA C 1 21 ? -12.017 23.962 32.043 1.00 21.06 21 ALA C N 1
ATOM 2175 C CA . ALA C 1 21 ? -10.716 23.467 32.429 1.00 20.52 21 ALA C CA 1
ATOM 2176 C C . ALA C 1 21 ? -9.931 23.113 31.174 1.00 20.47 21 ALA C C 1
ATOM 2177 O O . ALA C 1 21 ? -10.509 22.693 30.161 1.00 20.02 21 ALA C O 1
ATOM 2179 N N . ILE C 1 22 ? -8.619 23.312 31.223 1.00 20.61 22 ILE C N 1
ATOM 2180 C CA . ILE C 1 22 ? -7.756 22.990 30.096 1.00 20.97 22 ILE C CA 1
ATOM 2181 C C . ILE C 1 22 ? -6.641 22.153 30.659 1.00 21.57 22 ILE C C 1
ATOM 2182 O O . ILE C 1 22 ? -5.997 22.541 31.628 1.00 21.52 22 ILE C O 1
ATOM 2187 N N . VAL C 1 23 ? -6.443 20.977 30.082 1.00 21.10 23 VAL C N 1
ATOM 2188 C CA . VAL C 1 23 ? -5.304 20.157 30.440 1.00 21.89 23 VAL C CA 1
ATOM 2189 C C . VAL C 1 23 ? -4.392 20.064 29.232 1.00 22.06 23 VAL C C 1
ATOM 2190 O O . VAL C 1 23 ? -4.820 19.738 28.126 1.00 21.76 23 VAL C O 1
ATOM 2194 N N . ALA C 1 24 ? -3.123 20.373 29.438 1.00 22.92 24 ALA C N 1
ATOM 2195 C CA . ALA C 1 24 ? -2.204 20.420 28.321 1.00 23.54 24 ALA C CA 1
ATOM 2196 C C . ALA C 1 24 ? -0.939 19.629 28.614 1.00 24.41 24 ALA C C 1
ATOM 2197 O O . ALA C 1 24 ? -0.322 19.808 29.661 1.00 24.98 24 ALA C O 1
ATOM 2199 N N . SER C 1 25 ? -0.555 18.753 27.698 1.00 24.84 25 SER C N 1
ATOM 2200 C CA . SER C 1 25 ? 0.683 17.995 27.873 1.00 26.22 25 SER C CA 1
ATOM 2201 C C . SER C 1 25 ? 1.862 18.879 27.505 1.00 27.66 25 SER C C 1
ATOM 2202 O O . SER C 1 25 ? 1.700 19.833 26.766 1.00 29.03 25 SER C O 1
ATOM 2205 N N . SER C 1 26 ? 3.035 18.541 28.018 1.00 29.04 26 SER C N 1
ATOM 2206 C CA . SER C 1 26 ? 4.222 19.384 27.908 1.00 30.15 26 SER C CA 1
ATOM 2207 C C . SER C 1 26 ? 5.187 18.878 26.861 1.00 30.64 26 SER C C 1
ATOM 2208 O O . SER C 1 26 ? 6.202 19.514 26.589 1.00 30.08 26 SER C O 1
ATOM 2211 N N . TRP C 1 27 ? 4.883 17.722 26.286 1.00 31.34 27 TRP C N 1
ATOM 2212 C CA . TRP C 1 27 ? 5.729 17.118 25.274 1.00 32.93 27 TRP C CA 1
ATOM 2213 C C . TRP C 1 27 ? 5.639 17.953 23.997 1.00 33.65 27 TRP C C 1
ATOM 2214 O O . TRP C 1 27 ? 4.559 18.127 23.442 1.00 34.46 27 TRP C O 1
ATOM 2225 N N . HIS C 1 28 ? 6.777 18.449 23.525 1.00 34.92 28 HIS C N 1
ATOM 2226 C CA . HIS C 1 28 ? 6.814 19.468 22.478 1.00 35.24 28 HIS C CA 1
ATOM 2227 C C . HIS C 1 28 ? 6.293 20.754 23.100 1.00 35.57 28 HIS C C 1
ATOM 2228 O O . HIS C 1 28 ? 5.187 21.222 22.786 1.00 35.74 28 HIS C O 1
ATOM 2235 N N . GLY C 1 29 ? 7.103 21.308 24.000 1.00 35.50 29 GLY C N 1
ATOM 2236 C CA . GLY C 1 29 ? 6.723 22.451 24.808 1.00 35.72 29 GLY C CA 1
ATOM 2237 C C . GLY C 1 29 ? 6.253 23.665 24.029 1.00 35.78 29 GLY C C 1
ATOM 2238 O O . GLY C 1 29 ? 5.237 24.269 24.377 1.00 35.98 29 GLY C O 1
ATOM 2239 N N . LYS C 1 30 ? 6.994 24.018 22.981 1.00 35.91 30 LYS C N 1
ATOM 2240 C CA . LYS C 1 30 ? 6.681 25.194 22.164 1.00 35.71 30 LYS C CA 1
ATOM 2241 C C . LYS C 1 30 ? 5.298 25.080 21.527 1.00 35.05 30 LYS C C 1
ATOM 2242 O O . LYS C 1 30 ? 4.511 26.027 21.564 1.00 34.78 30 LYS C O 1
ATOM 2248 N N . ILE C 1 31 ? 5.007 23.918 20.949 1.00 34.56 31 ILE C N 1
ATOM 2249 C CA . ILE C 1 31 ? 3.714 23.709 20.308 1.00 34.17 31 ILE C CA 1
ATOM 2250 C C . ILE C 1 31 ? 2.604 23.661 21.359 1.00 34.11 31 ILE C C 1
ATOM 2251 O O . ILE C 1 31 ? 1.532 24.226 21.150 1.00 33.49 31 ILE C O 1
ATOM 2256 N N . CYS C 1 32 ? 2.876 23.009 22.492 1.00 33.86 32 CYS C N 1
ATOM 2257 C CA . CYS C 1 32 ? 1.906 22.959 23.578 1.00 34.28 32 CYS C CA 1
ATOM 2258 C C . CYS C 1 32 ? 1.573 24.366 24.067 1.00 33.52 32 CYS C C 1
ATOM 2259 O O . CYS C 1 32 ? 0.399 24.708 24.242 1.00 32.76 32 CYS C O 1
ATOM 2262 N N . ASP C 1 33 ? 2.601 25.203 24.236 1.00 33.19 33 ASP C N 1
ATOM 2263 C CA . ASP C 1 33 ? 2.390 26.619 24.585 1.00 33.30 33 ASP C CA 1
ATOM 2264 C C . ASP C 1 33 ? 1.531 27.356 23.548 1.00 31.50 33 ASP C C 1
ATOM 2265 O O . ASP C 1 33 ? 0.671 28.137 23.917 1.00 31.67 33 ASP C O 1
ATOM 2270 N N . ALA C 1 34 ? 1.756 27.097 22.261 1.00 30.79 34 ALA C N 1
ATOM 2271 C CA . ALA C 1 34 ? 0.959 27.720 21.204 1.00 29.57 34 ALA C CA 1
ATOM 2272 C C . ALA C 1 34 ? -0.514 27.284 21.291 1.00 29.19 34 ALA C C 1
ATOM 2273 O O . ALA C 1 34 ? -1.412 28.121 21.273 1.00 28.72 34 ALA C O 1
ATOM 2275 N N . LEU C 1 35 ? -0.758 25.984 21.445 1.00 28.20 35 LEU C N 1
ATOM 2276 C CA . LEU C 1 35 ? -2.136 25.519 21.612 1.00 27.70 35 LEU C CA 1
ATOM 2277 C C . LEU C 1 35 ? -2.833 26.164 22.810 1.00 27.29 35 LEU C C 1
ATOM 2278 O O . LEU C 1 35 ? -4.002 26.552 22.724 1.00 26.90 35 LEU C O 1
ATOM 2283 N N . LEU C 1 36 ? -2.117 26.254 23.930 1.00 27.69 36 LEU C N 1
ATOM 2284 C CA . LEU C 1 36 ? -2.669 26.815 25.162 1.00 28.43 36 LEU C CA 1
ATOM 2285 C C . LEU C 1 36 ? -2.954 28.309 25.023 1.00 29.11 36 LEU C C 1
ATOM 2286 O O . LEU C 1 36 ? -3.981 28.798 25.499 1.00 28.91 36 LEU C O 1
ATOM 2291 N N . ASP C 1 37 ? -2.043 29.024 24.363 1.00 30.04 37 ASP C N 1
ATOM 2292 C CA . ASP C 1 37 ? -2.268 30.423 24.034 1.00 30.67 37 ASP C CA 1
ATOM 2293 C C . ASP C 1 37 ? -3.571 30.586 23.246 1.00 30.29 37 ASP C C 1
ATOM 2294 O O . ASP C 1 37 ? -4.403 31.425 23.583 1.00 30.72 37 ASP C O 1
ATOM 2299 N N . GLY C 1 38 ? -3.743 29.766 22.209 1.00 30.11 38 GLY C N 1
ATOM 2300 C CA . GLY C 1 38 ? -4.969 29.759 21.408 1.00 29.79 38 GLY C CA 1
ATOM 2301 C C . GLY C 1 38 ? -6.224 29.483 22.221 1.00 29.43 38 GLY C C 1
ATOM 2302 O O . GLY C 1 38 ? -7.262 30.109 22.009 1.00 28.57 38 GLY C O 1
ATOM 2303 N N . ALA C 1 39 ? -6.132 28.528 23.146 1.00 29.14 39 ALA C N 1
ATOM 2304 C CA . ALA C 1 39 ? -7.260 28.204 24.016 1.00 29.48 39 ALA C CA 1
ATOM 2305 C C . ALA C 1 39 ? -7.601 29.346 24.954 1.00 29.46 39 ALA C C 1
ATOM 2306 O O . ALA C 1 39 ? -8.760 29.714 25.101 1.00 29.19 39 ALA C O 1
ATOM 2308 N N . ARG C 1 40 ? -6.575 29.901 25.591 1.00 30.54 40 ARG C N 1
ATOM 2309 C CA . ARG C 1 40 ? -6.736 30.987 26.550 1.00 31.91 40 ARG C CA 1
ATOM 2310 C C . ARG C 1 40 ? -7.371 32.217 25.902 1.00 31.78 40 ARG C C 1
ATOM 2311 O O . ARG C 1 40 ? -8.215 32.875 26.515 1.00 32.06 40 ARG C O 1
ATOM 2319 N N . LYS C 1 41 ? -6.954 32.521 24.673 1.00 32.29 41 LYS C N 1
ATOM 2320 C CA . LYS C 1 41 ? -7.506 33.661 23.926 1.00 32.25 41 LYS C CA 1
ATOM 2321 C C . LYS C 1 41 ? -9.001 33.513 23.676 1.00 32.06 41 LYS C C 1
ATOM 2322 O O . LYS C 1 41 ? -9.755 34.461 23.878 1.00 31.99 41 LYS C O 1
ATOM 2328 N N . VAL C 1 42 ? -9.429 32.320 23.254 1.00 31.67 42 VAL C N 1
ATOM 2329 C CA . VAL C 1 42 ? -10.854 32.062 23.037 1.00 31.66 42 VAL C CA 1
ATOM 2330 C C . VAL C 1 42 ? -11.628 32.176 24.339 1.00 31.90 42 VAL C C 1
ATOM 2331 O O . VAL C 1 42 ? -12.679 32.814 24.393 1.00 31.62 42 VAL C O 1
ATOM 2335 N N . ALA C 1 43 ? -11.096 31.568 25.394 1.00 32.26 43 ALA C N 1
ATOM 2336 C CA . ALA C 1 43 ? -11.719 31.644 26.707 1.00 32.88 43 ALA C CA 1
ATOM 2337 C C . ALA C 1 43 ? -11.847 33.099 27.178 1.00 33.58 43 ALA C C 1
ATOM 2338 O O . ALA C 1 43 ? -12.908 33.515 27.662 1.00 33.58 43 ALA C O 1
ATOM 2340 N N . ALA C 1 44 ? -10.769 33.865 27.029 1.00 33.86 44 ALA C N 1
ATOM 2341 C CA . ALA C 1 44 ? -10.787 35.275 27.424 1.00 34.67 44 ALA C CA 1
ATOM 2342 C C . ALA C 1 44 ? -11.765 36.033 26.537 1.00 34.95 44 ALA C C 1
ATOM 2343 O O . ALA C 1 44 ? -12.588 36.798 27.040 1.00 35.17 44 ALA C O 1
ATOM 2345 N N . GLY C 1 45 ? -11.687 35.782 25.228 1.00 35.54 45 GLY C N 1
ATOM 2346 C CA . GLY C 1 45 ? -12.573 36.392 24.233 1.00 36.28 45 GLY C CA 1
ATOM 2347 C C . GLY C 1 45 ? -14.056 36.115 24.405 1.00 37.06 45 GLY C C 1
ATOM 2348 O O . GLY C 1 45 ? -14.900 36.904 23.956 1.00 37.19 45 GLY C O 1
ATOM 2349 N N . CYS C 1 46 ? -14.383 34.997 25.054 1.00 37.10 46 CYS C N 1
ATOM 2350 C CA . CYS C 1 46 ? -15.780 34.661 25.342 1.00 37.72 46 CYS C CA 1
ATOM 2351 C C . CYS C 1 46 ? -16.185 35.054 26.768 1.00 37.82 46 CYS C C 1
ATOM 2352 O O . CYS C 1 46 ? -17.292 34.751 27.224 1.00 38.00 46 CYS C O 1
ATOM 2355 N N . GLY C 1 47 ? -15.270 35.719 27.467 1.00 37.93 47 GLY C N 1
ATOM 2356 C CA . GLY C 1 47 ? -15.553 36.340 28.751 1.00 38.39 47 GLY C CA 1
ATOM 2357 C C . GLY C 1 47 ? -15.614 35.375 29.911 1.00 38.79 47 GLY C C 1
ATOM 2358 O O . GLY C 1 47 ? -16.307 35.622 30.898 1.00 38.69 47 GLY C O 1
ATOM 2359 N N . LEU C 1 48 ? -14.887 34.271 29.794 1.00 39.10 48 LEU C N 1
ATOM 2360 C CA . LEU C 1 48 ? -14.895 33.254 30.840 1.00 39.63 48 LEU C CA 1
ATOM 2361 C C . LEU C 1 48 ? -14.037 33.652 32.031 1.00 39.66 48 LEU C C 1
ATOM 2362 O O . LEU C 1 48 ? -13.019 34.334 31.869 1.00 39.95 48 LEU C O 1
ATOM 2367 N N . ASP C 1 49 ? -14.450 33.212 33.224 1.00 39.46 49 ASP C N 1
ATOM 2368 C CA . ASP C 1 49 ? -13.575 33.251 34.390 1.00 39.21 49 ASP C CA 1
ATOM 2369 C C . ASP C 1 49 ? -12.311 32.485 34.044 1.00 38.50 49 ASP C C 1
ATOM 2370 O O . ASP C 1 49 ? -12.354 31.518 33.266 1.00 39.02 49 ASP C O 1
ATOM 2375 N N . ASP C 1 50 ? -11.190 32.931 34.604 1.00 37.33 50 ASP C N 1
ATOM 2376 C CA . ASP C 1 50 ? -9.889 32.324 34.367 1.00 35.94 50 ASP C CA 1
ATOM 2377 C C . ASP C 1 50 ? -10.016 30.803 34.392 1.00 33.86 50 ASP C C 1
ATOM 2378 O O . ASP C 1 50 ? -10.355 30.239 35.431 1.00 33.58 50 ASP C O 1
ATOM 2383 N N . PRO C 1 51 ? -9.782 30.144 33.243 1.00 32.06 51 PRO C N 1
ATOM 2384 C CA . PRO C 1 51 ? -9.956 28.684 33.234 1.00 30.13 51 PRO C CA 1
ATOM 2385 C C . PRO C 1 51 ? -8.953 27.967 34.139 1.00 29.16 51 PRO C C 1
ATOM 2386 O O . PRO C 1 51 ? -7.855 28.479 34.390 1.00 28.01 51 PRO C O 1
ATOM 2390 N N . THR C 1 52 ? -9.343 26.796 34.640 1.00 26.61 52 THR C N 1
ATOM 2391 C CA . THR C 1 52 ? -8.425 25.947 35.377 1.00 25.88 52 THR C CA 1
ATOM 2392 C C . THR C 1 52 ? -7.475 25.307 34.395 1.00 25.36 52 THR C C 1
ATOM 2393 O O . THR C 1 52 ? -7.897 24.548 33.531 1.00 26.07 52 THR C O 1
ATOM 2397 N N . VAL C 1 53 ? -6.192 25.614 34.525 1.00 24.82 53 VAL C N 1
ATOM 2398 C CA . VAL C 1 53 ? -5.200 25.141 33.581 1.00 24.03 53 VAL C CA 1
ATOM 2399 C C . VAL C 1 53 ? -4.221 24.213 34.275 1.00 24.23 53 VAL C C 1
ATOM 2400 O O . VAL C 1 53 ? -3.610 24.573 35.280 1.00 24.40 53 VAL C O 1
ATOM 2404 N N . VAL C 1 54 ? -4.092 23.007 33.738 1.00 23.29 54 VAL C N 1
ATOM 2405 C CA . VAL C 1 54 ? -3.266 22.003 34.370 1.00 22.94 54 VAL C CA 1
ATOM 2406 C C . VAL C 1 54 ? -2.306 21.467 33.331 1.00 22.76 54 VAL C C 1
ATOM 2407 O O . VAL C 1 54 ? -2.711 21.142 32.209 1.00 22.84 54 VAL C O 1
ATOM 2411 N N . ARG C 1 55 ? -1.036 21.342 33.709 1.00 23.00 55 ARG C N 1
ATOM 2412 C CA . ARG C 1 55 ? -0.034 20.773 32.821 1.00 23.12 55 ARG C CA 1
ATOM 2413 C C . ARG C 1 55 ? 0.289 19.354 33.221 1.00 22.86 55 ARG C C 1
ATOM 2414 O O . ARG C 1 55 ? 0.379 19.044 34.406 1.00 22.44 55 ARG C O 1
ATOM 2422 N N . VAL C 1 56 ? 0.447 18.502 32.211 1.00 22.16 56 VAL C N 1
ATOM 2423 C CA . VAL C 1 56 ? 0.922 17.145 32.415 1.00 22.18 56 VAL C CA 1
ATOM 2424 C C . VAL C 1 56 ? 2.085 16.873 31.486 1.00 22.26 56 VAL C C 1
ATOM 2425 O O . VAL C 1 56 ? 2.323 17.635 30.528 1.00 22.94 56 VAL C O 1
ATOM 2429 N N . LEU C 1 57 ? 2.822 15.810 31.759 1.00 22.52 57 LEU C N 1
ATOM 2430 C CA . LEU C 1 57 ? 4.035 15.558 30.979 1.00 23.84 57 LEU C CA 1
ATOM 2431 C C . LEU C 1 57 ? 3.779 15.058 29.564 1.00 24.03 57 LEU C C 1
ATOM 2432 O O . LEU C 1 57 ? 4.334 15.594 28.602 1.00 25.90 57 LEU C O 1
ATOM 2437 N N . GLY C 1 58 ? 2.932 14.048 29.425 1.00 23.02 58 GLY C N 1
ATOM 2438 C CA . GLY C 1 58 ? 2.612 13.529 28.108 1.00 21.94 58 GLY C CA 1
ATOM 2439 C C . GLY C 1 58 ? 1.129 13.382 27.869 1.00 21.34 58 GLY C C 1
ATOM 2440 O O . GLY C 1 58 ? 0.301 13.490 28.810 1.00 19.93 58 GLY C O 1
ATOM 2441 N N . ALA C 1 59 ? 0.789 13.123 26.604 1.00 21.42 59 ALA C N 1
ATOM 2442 C CA . ALA C 1 59 ? -0.613 13.012 26.209 1.00 20.82 59 ALA C CA 1
ATOM 2443 C C . ALA C 1 59 ? -1.293 11.850 26.950 1.00 20.57 59 ALA C C 1
ATOM 2444 O O . ALA C 1 59 ? -2.460 11.939 27.303 1.00 20.11 59 ALA C O 1
ATOM 2446 N N . ILE C 1 60 ? -0.532 10.811 27.248 1.00 19.62 60 ILE C N 1
ATOM 2447 C CA . ILE C 1 60 ? -1.085 9.647 27.970 1.00 20.05 60 ILE C CA 1
ATOM 2448 C C . ILE C 1 60 ? -1.620 10.029 29.351 1.00 19.40 60 ILE C C 1
ATOM 2449 O O . ILE C 1 60 ? -2.553 9.408 29.858 1.00 19.16 60 ILE C O 1
ATOM 2454 N N . GLU C 1 61 ? -1.036 11.060 29.954 1.00 19.29 61 GLU C N 1
ATOM 2455 C CA . GLU C 1 61 ? -1.472 11.529 31.265 1.00 18.90 61 GLU C CA 1
ATOM 2456 C C . GLU C 1 61 ? -2.717 12.412 31.212 1.00 18.32 61 GLU C C 1
ATOM 2457 O O . GLU C 1 61 ? -3.312 12.720 32.236 1.00 17.96 61 GLU C O 1
ATOM 2463 N N . ILE C 1 62 ? -3.096 12.851 30.014 1.00 17.70 62 ILE C N 1
ATOM 2464 C CA . ILE C 1 62 ? -4.228 13.734 29.887 1.00 17.41 62 ILE C CA 1
ATOM 2465 C C . ILE C 1 62 ? -5.542 13.154 30.428 1.00 16.23 62 ILE C C 1
ATOM 2466 O O . ILE C 1 62 ? -6.198 13.837 31.202 1.00 16.34 62 ILE C O 1
ATOM 2471 N N . PRO C 1 63 ? -5.949 11.939 29.994 1.00 15.98 63 PRO C N 1
ATOM 2472 C CA . PRO C 1 63 ? -7.300 11.506 30.396 1.00 15.66 63 PRO C CA 1
ATOM 2473 C C . PRO C 1 63 ? -7.538 11.412 31.911 1.00 15.69 63 PRO C C 1
ATOM 2474 O O . PRO C 1 63 ? -8.605 11.812 32.391 1.00 16.20 63 PRO C O 1
ATOM 2478 N N . VAL C 1 64 ? -6.566 10.932 32.680 1.00 16.41 64 VAL C N 1
ATOM 2479 C CA . VAL C 1 64 ? -6.830 10.833 34.123 1.00 16.79 64 VAL C CA 1
ATOM 2480 C C . VAL C 1 64 ? -6.987 12.198 34.774 1.00 16.82 64 VAL C C 1
ATOM 2481 O O . VAL C 1 64 ? -7.765 12.367 35.720 1.00 16.82 64 VAL C O 1
ATOM 2485 N N . VAL C 1 65 ? -6.286 13.200 34.244 1.00 16.37 65 VAL C N 1
ATOM 2486 C CA . VAL C 1 65 ? -6.436 14.534 34.812 1.00 17.21 65 VAL C CA 1
ATOM 2487 C C . VAL C 1 65 ? -7.713 15.195 34.293 1.00 16.73 65 VAL C C 1
ATOM 2488 O O . VAL C 1 65 ? -8.411 15.862 35.058 1.00 16.99 65 VAL C O 1
ATOM 2492 N N . ALA C 1 66 ? -8.038 14.971 33.021 1.00 16.45 66 ALA C N 1
ATOM 2493 C CA . ALA C 1 66 ? -9.327 15.403 32.463 1.00 16.95 66 ALA C CA 1
ATOM 2494 C C . ALA C 1 66 ? -10.488 14.811 33.262 1.00 16.82 66 ALA C C 1
ATOM 2495 O O . ALA C 1 66 ? -11.498 15.467 33.500 1.00 16.91 66 ALA C O 1
ATOM 2497 N N . GLN C 1 67 ? -10.344 13.560 33.684 1.00 17.35 67 GLN C N 1
ATOM 2498 C CA . GLN C 1 67 ? -11.372 12.944 34.522 1.00 16.84 67 GLN C CA 1
ATOM 2499 C C . GLN C 1 67 ? -11.586 13.700 35.835 1.00 17.51 67 GLN C C 1
ATOM 2500 O O . GLN C 1 67 ? -12.723 13.943 36.246 1.00 18.00 67 GLN C O 1
ATOM 2506 N N . GLU C 1 68 ? -10.484 14.064 36.491 1.00 17.35 68 GLU C N 1
ATOM 2507 C CA . GLU C 1 68 ? -10.560 14.811 37.735 1.00 18.32 68 GLU C CA 1
ATOM 2508 C C . GLU C 1 68 ? -11.162 16.197 37.480 1.00 18.01 68 GLU C C 1
ATOM 2509 O O . GLU C 1 68 ? -12.020 16.682 38.226 1.00 17.58 68 GLU C O 1
ATOM 2515 N N . LEU C 1 69 ? -10.702 16.836 36.411 1.00 17.68 69 LEU C N 1
ATOM 2516 C CA . LEU C 1 69 ? -11.196 18.175 36.075 1.00 18.26 69 LEU C CA 1
ATOM 2517 C C . LEU C 1 69 ? -12.687 18.193 35.736 1.00 18.38 69 LEU C C 1
ATOM 2518 O O . LEU C 1 69 ? -13.397 19.130 36.112 1.00 19.29 69 LEU C O 1
ATOM 2523 N N . ALA C 1 70 ? -13.157 17.151 35.041 1.00 17.94 70 ALA C N 1
ATOM 2524 C CA . ALA C 1 70 ? -14.571 17.053 34.692 1.00 18.82 70 ALA C CA 1
ATOM 2525 C C . ALA C 1 70 ? -15.526 17.084 35.886 1.00 19.49 70 ALA C C 1
ATOM 2526 O O . ALA C 1 70 ? -16.704 17.438 35.731 1.00 20.76 70 ALA C O 1
ATOM 2528 N N . ARG C 1 71 ? -15.027 16.766 37.077 1.00 19.89 71 ARG C N 1
ATOM 2529 C CA . ARG C 1 71 ? -15.858 16.716 38.290 1.00 20.53 71 ARG C CA 1
ATOM 2530 C C . ARG C 1 71 ? -16.237 18.121 38.767 1.00 20.78 71 ARG C C 1
ATOM 2531 O O . ARG C 1 71 ? -17.146 18.303 39.584 1.00 22.13 71 ARG C O 1
ATOM 2539 N N . ASN C 1 72 ? -15.504 19.112 38.283 1.00 20.77 72 ASN C N 1
ATOM 2540 C CA . ASN C 1 72 ? -15.659 20.470 38.801 1.00 20.86 72 ASN C CA 1
ATOM 2541 C C . ASN C 1 72 ? -15.808 21.489 37.676 1.00 20.96 72 ASN C C 1
ATOM 2542 O O . ASN C 1 72 ? -15.746 22.668 37.938 1.00 21.59 72 ASN C O 1
ATOM 2547 N N . HIS C 1 73 ? -15.997 21.024 36.436 1.00 20.14 73 HIS C N 1
ATOM 2548 C CA . HIS C 1 73 ? -16.102 21.913 35.261 1.00 20.55 73 HIS C CA 1
ATOM 2549 C C . HIS C 1 73 ? -17.203 21.501 34.267 1.00 20.71 73 HIS C C 1
ATOM 2550 O O . HIS C 1 73 ? -17.650 20.342 34.259 1.00 20.84 73 HIS C O 1
ATOM 2557 N N . ASP C 1 74 ? -17.662 22.454 33.450 1.00 20.25 74 ASP C N 1
ATOM 2558 C CA . ASP C 1 74 ? -18.698 22.198 32.436 1.00 19.94 74 ASP C CA 1
ATOM 2559 C C . ASP C 1 74 ? -18.126 21.683 31.128 1.00 19.52 74 ASP C C 1
ATOM 2560 O O . ASP C 1 74 ? -18.847 21.133 30.284 1.00 19.78 74 ASP C O 1
ATOM 2565 N N . ALA C 1 75 ? -16.827 21.883 30.955 1.00 20.17 75 ALA C N 1
ATOM 2566 C CA . ALA C 1 75 ? -16.115 21.456 29.768 1.00 20.02 75 ALA C CA 1
ATOM 2567 C C . ALA C 1 75 ? -14.630 21.384 30.076 1.00 20.44 75 ALA C C 1
ATOM 2568 O O . ALA C 1 75 ? -14.116 22.143 30.922 1.00 20.36 75 ALA C O 1
ATOM 2570 N N . VAL C 1 76 ? -13.957 20.487 29.369 1.00 19.74 76 VAL C N 1
ATOM 2571 C CA . VAL C 1 76 ? -12.506 20.335 29.465 1.00 19.87 76 VAL C CA 1
ATOM 2572 C C . VAL C 1 76 ? -11.938 20.334 28.067 1.00 19.84 76 VAL C C 1
ATOM 2573 O O . VAL C 1 76 ? -12.440 19.652 27.170 1.00 19.91 76 VAL C O 1
ATOM 2577 N N . VAL C 1 77 ? -10.886 21.121 27.878 1.00 19.42 77 VAL C N 1
ATOM 2578 C CA . VAL C 1 77 ? -10.145 21.116 26.625 1.00 19.27 77 VAL C CA 1
ATOM 2579 C C . VAL C 1 77 ? -8.838 20.370 26.833 1.00 18.76 77 VAL C C 1
ATOM 2580 O O . VAL C 1 77 ? -8.058 20.696 27.718 1.00 18.86 77 VAL C O 1
ATOM 2584 N N . ALA C 1 78 ? -8.622 19.354 26.016 1.00 18.84 78 ALA C N 1
ATOM 2585 C CA . ALA C 1 78 ? -7.405 18.577 26.058 1.00 19.31 78 ALA C CA 1
ATOM 2586 C C . ALA C 1 78 ? -6.473 19.086 24.976 1.00 20.07 78 ALA C C 1
ATOM 2587 O O . ALA C 1 78 ? -6.824 19.070 23.786 1.00 20.00 78 ALA C O 1
ATOM 2589 N N . LEU C 1 79 ? -5.286 19.523 25.389 1.00 20.58 79 LEU C N 1
ATOM 2590 C CA . LEU C 1 79 ? -4.294 20.023 24.436 1.00 20.65 79 LEU C CA 1
ATOM 2591 C C . LEU C 1 79 ? -3.022 19.226 24.513 1.00 20.95 79 LEU C C 1
ATOM 2592 O O . LEU C 1 79 ? -2.561 18.861 25.590 1.00 21.09 79 LEU C O 1
ATOM 2597 N N . GLY C 1 80 ? -2.465 18.933 23.351 1.00 21.29 80 GLY C N 1
ATOM 2598 C CA . GLY C 1 80 ? -1.197 18.272 23.271 1.00 22.29 80 GLY C CA 1
ATOM 2599 C C . GLY C 1 80 ? -0.785 18.095 21.833 1.00 23.10 80 GLY C C 1
ATOM 2600 O O . GLY C 1 80 ? -1.490 18.519 20.899 1.00 22.48 80 GLY C O 1
ATOM 2601 N N . VAL C 1 81 ? 0.360 17.445 21.669 1.00 23.79 81 VAL C N 1
ATOM 2602 C CA . VAL C 1 81 ? 0.943 17.223 20.370 1.00 25.21 81 VAL C CA 1
ATOM 2603 C C . VAL C 1 81 ? 1.631 15.889 20.390 1.00 24.59 81 VAL C C 1
ATOM 2604 O O . VAL C 1 81 ? 2.537 15.662 21.196 1.00 24.99 81 VAL C O 1
ATOM 2608 N N . VAL C 1 82 ? 1.206 15.009 19.491 1.00 24.49 82 VAL C N 1
ATOM 2609 C CA . VAL C 1 82 ? 1.872 13.739 19.280 1.00 24.77 82 VAL C CA 1
ATOM 2610 C C . VAL C 1 82 ? 2.385 13.737 17.845 1.00 24.99 82 VAL C C 1
ATOM 2611 O O . VAL C 1 82 ? 1.608 13.894 16.911 1.00 24.59 82 VAL C O 1
ATOM 2615 N N . ILE C 1 83 ? 3.698 13.569 17.685 1.00 25.11 83 ILE C N 1
ATOM 2616 C CA . ILE C 1 83 ? 4.335 13.564 16.363 1.00 25.54 83 ILE C CA 1
ATOM 2617 C C . ILE C 1 83 ? 4.952 12.205 16.097 1.00 25.95 83 ILE C C 1
ATOM 2618 O O . ILE C 1 83 ? 5.703 11.696 16.941 1.00 25.93 83 ILE C O 1
ATOM 2623 N N . ARG C 1 84 ? 4.648 11.614 14.934 1.00 26.37 84 ARG C N 1
ATOM 2624 C CA . ARG C 1 84 ? 5.143 10.282 14.594 1.00 27.47 84 ARG C CA 1
ATOM 2625 C C . ARG C 1 84 ? 6.674 10.213 14.627 1.00 27.40 84 ARG C C 1
ATOM 2626 O O . ARG C 1 84 ? 7.350 11.159 14.226 1.00 27.66 84 ARG C O 1
ATOM 2634 N N . GLY C 1 85 ? 7.194 9.112 15.161 1.00 27.50 85 GLY C N 1
ATOM 2635 C CA . GLY C 1 85 ? 8.636 8.848 15.183 1.00 27.73 85 GLY C CA 1
ATOM 2636 C C . GLY C 1 85 ? 8.996 7.708 14.259 1.00 27.59 85 GLY C C 1
ATOM 2637 O O . GLY C 1 85 ? 8.394 7.539 13.188 1.00 27.60 85 GLY C O 1
ATOM 2638 N N . GLN C 1 86 ? 9.968 6.899 14.678 1.00 27.47 86 GLN C N 1
ATOM 2639 C CA . GLN C 1 86 ? 10.468 5.809 13.842 1.00 27.88 86 GLN C CA 1
ATOM 2640 C C . GLN C 1 86 ? 9.774 4.474 14.094 1.00 27.25 86 GLN C C 1
ATOM 2641 O O . GLN C 1 86 ? 9.859 3.559 13.263 1.00 27.61 86 GLN C O 1
ATOM 2647 N N . THR C 1 87 ? 9.083 4.369 15.235 1.00 26.35 87 THR C N 1
ATOM 2648 C CA . THR C 1 87 ? 8.415 3.127 15.640 1.00 25.59 87 THR C CA 1
ATOM 2649 C C . THR C 1 87 ? 6.881 3.267 15.593 1.00 25.79 87 THR C C 1
ATOM 2650 O O . THR C 1 87 ? 6.366 4.356 15.392 1.00 25.61 87 THR C O 1
ATOM 2654 N N . PRO C 1 88 ? 6.157 2.149 15.773 1.00 25.86 88 PRO C N 1
ATOM 2655 C CA . PRO C 1 88 ? 4.686 2.154 15.860 1.00 25.76 88 PRO C CA 1
ATOM 2656 C C . PRO C 1 88 ? 4.140 2.915 17.061 1.00 25.42 88 PRO C C 1
ATOM 2657 O O . PRO C 1 88 ? 2.920 3.083 17.165 1.00 24.94 88 PRO C O 1
ATOM 2661 N N . HIS C 1 89 ? 5.031 3.392 17.941 1.00 24.84 89 HIS C N 1
ATOM 2662 C CA . HIS C 1 89 ? 4.637 3.970 19.236 1.00 24.72 89 HIS C CA 1
ATOM 2663 C C . HIS C 1 89 ? 3.615 5.095 19.167 1.00 24.60 89 HIS C C 1
ATOM 2664 O O . HIS C 1 89 ? 2.694 5.159 19.987 1.00 24.13 89 HIS C O 1
ATOM 2671 N N . PHE C 1 90 ? 3.779 5.982 18.183 1.00 24.03 90 PHE C N 1
ATOM 2672 C CA . PHE C 1 90 ? 2.801 7.021 17.867 1.00 23.05 90 PHE C CA 1
ATOM 2673 C C . PHE C 1 90 ? 1.354 6.495 17.848 1.00 22.57 90 PHE C C 1
ATOM 2674 O O . PHE C 1 90 ? 0.461 7.130 18.443 1.00 22.47 90 PHE C O 1
ATOM 2682 N N . ASP C 1 91 ? 1.132 5.374 17.158 1.00 22.07 91 ASP C N 1
ATOM 2683 C CA . ASP C 1 91 ? -0.217 4.820 16.981 1.00 23.02 91 ASP C CA 1
ATOM 2684 C C . ASP C 1 91 ? -0.864 4.542 18.331 1.00 22.08 91 ASP C C 1
ATOM 2685 O O . ASP C 1 91 ? -2.036 4.863 18.552 1.00 22.07 91 ASP C O 1
ATOM 2690 N N . TYR C 1 92 ? -0.094 3.944 19.233 1.00 21.42 92 TYR C N 1
ATOM 2691 C CA . TYR C 1 92 ? -0.617 3.547 20.547 1.00 21.29 92 TYR C CA 1
ATOM 2692 C C . TYR C 1 92 ? -0.808 4.702 21.512 1.00 21.39 92 TYR C C 1
ATOM 2693 O O . TYR C 1 92 ? -1.735 4.697 22.324 1.00 21.12 92 TYR C O 1
ATOM 2702 N N . VAL C 1 93 ? 0.028 5.722 21.402 1.00 21.34 93 VAL C N 1
ATOM 2703 C CA . VAL C 1 93 ? -0.137 6.906 22.223 1.00 21.04 93 VAL C CA 1
ATOM 2704 C C . VAL C 1 93 ? -1.443 7.560 21.805 1.00 20.75 93 VAL C C 1
ATOM 2705 O O . VAL C 1 93 ? -2.277 7.906 22.648 1.00 20.88 93 VAL C O 1
ATOM 2709 N N . CYS C 1 94 ? -1.643 7.685 20.490 1.00 20.82 94 CYS C N 1
ATOM 2710 C CA . CYS C 1 94 ? -2.861 8.285 19.959 1.00 20.46 94 CYS C CA 1
ATOM 2711 C C . CYS C 1 94 ? -4.128 7.476 20.254 1.00 19.72 94 CYS C C 1
ATOM 2712 O O . CYS C 1 94 ? -5.161 8.057 20.609 1.00 19.37 94 CYS C O 1
ATOM 2715 N N . ASP C 1 95 ? -4.026 6.147 20.139 1.00 19.74 95 ASP C N 1
ATOM 2716 C CA . ASP C 1 95 ? -5.121 5.247 20.509 1.00 19.79 95 ASP C CA 1
ATOM 2717 C C . ASP C 1 95 ? -5.512 5.468 21.965 1.00 19.66 95 ASP C C 1
ATOM 2718 O O . ASP C 1 95 ? -6.707 5.548 22.286 1.00 19.16 95 ASP C O 1
ATOM 2723 N N . ALA C 1 96 ? -4.511 5.536 22.842 1.00 18.92 96 ALA C N 1
ATOM 2724 C CA . ALA C 1 96 ? -4.779 5.687 24.282 1.00 19.61 96 ALA C CA 1
ATOM 2725 C C . ALA C 1 96 ? -5.546 6.983 24.558 1.00 19.52 96 ALA C C 1
ATOM 2726 O O . ALA C 1 96 ? -6.524 7.013 25.313 1.00 20.73 96 ALA C O 1
ATOM 2728 N N . VAL C 1 97 ? -5.109 8.059 23.918 1.00 18.61 97 VAL C N 1
ATOM 2729 C CA . VAL C 1 97 ? -5.725 9.364 24.101 1.00 19.32 97 VAL C CA 1
ATOM 2730 C C . VAL C 1 97 ? -7.171 9.362 23.608 1.00 18.58 97 VAL C C 1
ATOM 2731 O O . VAL C 1 97 ? -8.086 9.854 24.282 1.00 18.83 97 VAL C O 1
ATOM 2735 N N . THR C 1 98 ? -7.358 8.819 22.408 1.00 17.97 98 THR C N 1
ATOM 2736 C CA . THR C 1 98 ? -8.666 8.714 21.819 1.00 18.70 98 THR C CA 1
ATOM 2737 C C . THR C 1 98 ? -9.587 7.920 22.738 1.00 17.53 98 THR C C 1
ATOM 2738 O O . THR C 1 98 ? -10.678 8.364 23.077 1.00 18.15 98 THR C O 1
ATOM 2742 N N . GLN C 1 99 ? -9.131 6.758 23.168 1.00 17.89 99 GLN C N 1
ATOM 2743 C CA . GLN C 1 99 ? -9.969 5.927 24.048 1.00 17.15 99 GLN C CA 1
ATOM 2744 C C . GLN C 1 99 ? -10.276 6.577 25.395 1.00 17.33 99 GLN C C 1
ATOM 2745 O O . GLN C 1 99 ? -11.423 6.537 25.881 1.00 17.28 99 GLN C O 1
ATOM 2751 N N . GLY C 1 100 ? -9.254 7.163 25.999 1.00 16.35 100 GLY C N 1
ATOM 2752 C CA . GLY C 1 100 ? -9.398 7.809 27.298 1.00 15.50 100 GLY C CA 1
ATOM 2753 C C . GLY C 1 100 ? -10.307 9.011 27.270 1.00 15.83 100 GLY C C 1
ATOM 2754 O O . GLY C 1 100 ? -11.206 9.153 28.107 1.00 15.48 100 GLY C O 1
ATOM 2755 N N . LEU C 1 101 ? -10.093 9.904 26.305 1.00 16.23 101 LEU C N 1
ATOM 2756 C CA . LEU C 1 101 ? -10.911 11.100 26.284 1.00 17.84 101 LEU C CA 1
ATOM 2757 C C . LEU C 1 101 ? -12.362 10.798 25.956 1.00 16.86 101 LEU C C 1
ATOM 2758 O O . LEU C 1 101 ? -13.252 11.406 26.532 1.00 18.20 101 LEU C O 1
ATOM 2763 N N . THR C 1 102 ? -12.606 9.835 25.062 1.00 17.05 102 THR C N 1
ATOM 2764 C CA . THR C 1 102 ? -13.972 9.464 24.711 1.00 17.91 102 THR C CA 1
ATOM 2765 C C . THR C 1 102 ? -14.661 8.902 25.944 1.00 17.35 102 THR C C 1
ATOM 2766 O O . THR C 1 102 ? -15.757 9.332 26.289 1.00 17.92 102 THR C O 1
ATOM 2770 N N . ARG C 1 103 ? -13.992 7.984 26.636 1.00 16.83 103 ARG C N 1
ATOM 2771 C CA . ARG C 1 103 ? -14.546 7.488 27.884 1.00 16.75 103 ARG C CA 1
ATOM 2772 C C . ARG C 1 103 ? -14.838 8.571 28.924 1.00 16.46 103 ARG C C 1
ATOM 2773 O O . ARG C 1 103 ? -15.907 8.583 29.545 1.00 17.08 103 ARG C O 1
ATOM 2781 N N . VAL C 1 104 ? -13.883 9.467 29.155 1.00 16.05 104 VAL C N 1
ATOM 2782 C CA . VAL C 1 104 ? -14.075 10.494 30.180 1.00 15.86 104 VAL C CA 1
ATOM 2783 C C . VAL C 1 104 ? -15.281 11.359 29.846 1.00 15.94 104 VAL C C 1
ATOM 2784 O O . VAL C 1 104 ? -16.085 11.661 30.724 1.00 16.41 104 VAL C O 1
ATOM 2788 N N . SER C 1 105 ? -15.420 11.721 28.567 1.00 16.21 105 SER C N 1
ATOM 2789 C CA . SER C 1 105 ? -16.545 12.575 28.185 1.00 16.30 105 SER C CA 1
ATOM 2790 C C . SER C 1 105 ? -17.883 11.911 28.494 1.00 16.32 105 SER C C 1
ATOM 2791 O O . SER C 1 105 ? -18.795 12.549 29.000 1.00 16.78 105 SER C O 1
ATOM 2794 N N . LEU C 1 106 ? -18.005 10.632 28.169 1.00 16.12 106 LEU C N 1
ATOM 2795 C CA . LEU C 1 106 ? -19.258 9.961 28.369 1.00 15.91 106 LEU C CA 1
ATOM 2796 C C . LEU C 1 106 ? -19.499 9.579 29.833 1.00 15.72 106 LEU C C 1
ATOM 2797 O O . LEU C 1 106 ? -20.638 9.632 30.309 1.00 16.31 106 LEU C O 1
ATOM 2802 N N . ASP C 1 107 ? -18.437 9.208 30.544 1.00 15.55 107 ASP C N 1
ATOM 2803 C CA . ASP C 1 107 ? -18.551 8.899 31.967 1.00 15.35 107 ASP C CA 1
ATOM 2804 C C . ASP C 1 107 ? -19.055 10.118 32.726 1.00 15.52 107 ASP C C 1
ATOM 2805 O O . ASP C 1 107 ? -19.885 9.991 33.620 1.00 16.59 107 ASP C O 1
ATOM 2810 N N . SER C 1 108 ? -18.512 11.291 32.376 1.00 15.68 108 SER C N 1
ATOM 2811 C CA . SER C 1 108 ? -18.794 12.519 33.120 1.00 16.06 108 SER C CA 1
ATOM 2812 C C . SER C 1 108 ? -19.892 13.348 32.492 1.00 16.60 108 SER C C 1
ATOM 2813 O O . SER C 1 108 ? -20.249 14.398 33.038 1.00 17.31 108 SER C O 1
ATOM 2816 N N . SER C 1 109 ? -20.391 12.883 31.340 1.00 16.94 109 SER C N 1
ATOM 2817 C CA . SER C 1 109 ? -21.386 13.633 30.535 1.00 16.73 109 SER C CA 1
ATOM 2818 C C . SER C 1 109 ? -20.933 15.076 30.379 1.00 17.61 109 SER C C 1
ATOM 2819 O O . SER C 1 109 ? -21.717 16.013 30.559 1.00 18.16 109 SER C O 1
ATOM 2822 N N . THR C 1 110 ? -19.647 15.225 30.083 1.00 17.96 110 THR C N 1
ATOM 2823 C CA . THR C 1 110 ? -19.007 16.533 29.982 1.00 18.25 110 THR C CA 1
ATOM 2824 C C . THR C 1 110 ? -18.238 16.566 28.668 1.00 17.72 110 THR C C 1
ATOM 2825 O O . THR C 1 110 ? -17.513 15.632 28.351 1.00 17.04 110 THR C O 1
ATOM 2829 N N . PRO C 1 111 ? -18.386 17.641 27.876 1.00 17.85 111 PRO C N 1
ATOM 2830 C CA . PRO C 1 111 ? -17.558 17.679 26.671 1.00 18.00 111 PRO C CA 1
ATOM 2831 C C . PRO C 1 111 ? -16.070 17.715 27.026 1.00 17.78 111 PRO C C 1
ATOM 2832 O O . PRO C 1 111 ? -15.649 18.486 27.886 1.00 17.23 111 PRO C O 1
ATOM 2836 N N . ILE C 1 112 ? -15.301 16.880 26.350 1.00 17.84 112 ILE C N 1
ATOM 2837 C CA . ILE C 1 112 ? -13.857 16.885 26.480 1.00 18.38 112 ILE C CA 1
ATOM 2838 C C . ILE C 1 112 ? -13.389 17.154 25.077 1.00 19.86 112 ILE C C 1
ATOM 2839 O O . ILE C 1 112 ? -13.327 16.252 24.239 1.00 20.27 112 ILE C O 1
ATOM 2844 N N . ALA C 1 113 ? -13.095 18.417 24.806 1.00 19.81 113 ALA C N 1
ATOM 2845 C CA . ALA C 1 113 ? -12.729 18.816 23.458 1.00 21.38 113 ALA C CA 1
ATOM 2846 C C . ALA C 1 113 ? -11.338 18.311 23.101 1.00 22.32 113 ALA C C 1
ATOM 2847 O O . ALA C 1 113 ? -10.421 18.345 23.926 1.00 22.45 113 ALA C O 1
ATOM 2849 N N . ASN C 1 114 ? -11.181 17.856 21.868 1.00 24.05 114 ASN C N 1
ATOM 2850 C CA . ASN C 1 114 ? -9.906 17.306 21.451 1.00 24.90 114 ASN C CA 1
ATOM 2851 C C . ASN C 1 114 ? -9.073 18.328 20.682 1.00 24.80 114 ASN C C 1
ATOM 2852 O O . ASN C 1 114 ? -9.338 18.644 19.503 1.00 25.56 114 ASN C O 1
ATOM 2857 N N . GLY C 1 115 ? -8.100 18.886 21.394 1.00 23.91 115 GLY C N 1
ATOM 2858 C CA . GLY C 1 115 ? -7.086 19.755 20.797 1.00 23.50 115 GLY C CA 1
ATOM 2859 C C . GLY C 1 115 ? -5.735 19.074 20.831 1.00 23.41 115 GLY C C 1
ATOM 2860 O O . GLY C 1 115 ? -4.700 19.716 21.025 1.00 22.73 115 GLY C O 1
ATOM 2861 N N . VAL C 1 116 ? -5.739 17.757 20.663 1.00 23.25 116 VAL C N 1
ATOM 2862 C CA . VAL C 1 116 ? -4.489 17.008 20.642 1.00 23.41 116 VAL C CA 1
ATOM 2863 C C . VAL C 1 116 ? -4.122 16.761 19.198 1.00 23.80 116 VAL C C 1
ATOM 2864 O O . VAL C 1 116 ? -4.775 15.986 18.501 1.00 24.12 116 VAL C O 1
ATOM 2868 N N . LEU C 1 117 ? -3.085 17.456 18.740 1.00 24.02 117 LEU C N 1
ATOM 2869 C CA . LEU C 1 117 ? -2.601 17.273 17.386 1.00 24.52 117 LEU C CA 1
ATOM 2870 C C . LEU C 1 117 ? -1.959 15.916 17.259 1.00 24.35 117 LEU C C 1
ATOM 2871 O O . LEU C 1 117 ? -1.297 15.439 18.190 1.00 24.40 117 LEU C O 1
ATOM 2876 N N . THR C 1 118 ? -2.182 15.273 16.119 1.00 24.33 118 THR C N 1
ATOM 2877 C CA . THR C 1 118 ? -1.559 13.997 15.830 1.00 24.90 118 THR C CA 1
ATOM 2878 C C . THR C 1 118 ? -0.998 14.091 14.416 1.00 25.43 118 THR C C 1
ATOM 2879 O O . THR C 1 118 ? -1.710 13.859 13.441 1.00 24.84 118 THR C O 1
ATOM 2883 N N . THR C 1 119 ? 0.282 14.446 14.324 1.00 25.67 119 THR C N 1
ATOM 2884 C CA . THR C 1 119 ? 0.885 14.782 13.040 1.00 26.60 119 THR C CA 1
ATOM 2885 C C . THR C 1 119 ? 2.038 13.843 12.687 1.00 27.29 119 THR C C 1
ATOM 2886 O O . THR C 1 119 ? 2.598 13.158 13.558 1.00 27.27 119 THR C O 1
ATOM 2890 N N . ASN C 1 120 ? 2.384 13.795 11.400 1.00 28.18 120 ASN C N 1
ATOM 2891 C CA . ASN C 1 120 ? 3.571 13.057 10.963 1.00 29.62 120 ASN C CA 1
ATOM 2892 C C . ASN C 1 120 ? 4.864 13.844 11.166 1.00 29.87 120 ASN C C 1
ATOM 2893 O O . ASN C 1 120 ? 5.920 13.257 11.393 1.00 30.13 120 ASN C O 1
ATOM 2898 N N . THR C 1 121 ? 4.769 15.164 11.094 1.00 30.59 121 THR C N 1
ATOM 2899 C CA . THR C 1 121 ? 5.948 16.028 11.192 1.00 31.22 121 THR C CA 1
ATOM 2900 C C . THR C 1 121 ? 5.742 17.162 12.181 1.00 31.66 121 THR C C 1
ATOM 2901 O O . THR C 1 121 ? 4.603 17.533 12.489 1.00 31.62 121 THR C O 1
ATOM 2905 N N . GLU C 1 122 ? 6.850 17.726 12.665 1.00 32.08 122 GLU C N 1
ATOM 2906 C CA . GLU C 1 122 ? 6.788 18.931 13.485 1.00 32.78 122 GLU C CA 1
ATOM 2907 C C . GLU C 1 122 ? 6.189 20.097 12.695 1.00 32.54 122 GLU C C 1
ATOM 2908 O O . GLU C 1 122 ? 5.396 20.861 13.232 1.00 32.48 122 GLU C O 1
ATOM 2914 N N . GLU C 1 123 ? 6.583 20.226 11.424 1.00 32.86 123 GLU C N 1
ATOM 2915 C CA . GLU C 1 123 ? 6.039 21.250 10.524 1.00 32.77 123 GLU C CA 1
ATOM 2916 C C . GLU C 1 123 ? 4.509 21.246 10.523 1.00 31.84 123 GLU C C 1
ATOM 2917 O O . GLU C 1 123 ? 3.880 22.284 10.725 1.00 31.88 123 GLU C O 1
ATOM 2923 N N . GLN C 1 124 ? 3.923 20.069 10.322 1.00 30.87 124 GLN C N 1
ATOM 2924 C CA . GLN C 1 124 ? 2.466 19.922 10.351 1.00 30.28 124 GLN C CA 1
ATOM 2925 C C . GLN C 1 124 ? 1.831 20.418 11.643 1.00 29.73 124 GLN C C 1
ATOM 2926 O O . GLN C 1 124 ? 0.788 21.062 11.615 1.00 29.23 124 GLN C O 1
ATOM 2932 N N . ALA C 1 125 ? 2.475 20.126 12.772 1.00 29.94 125 ALA C N 1
ATOM 2933 C CA . ALA C 1 125 ? 1.951 20.511 14.083 1.00 29.89 125 ALA C CA 1
ATOM 2934 C C . ALA C 1 125 ? 1.997 22.013 14.289 1.00 29.78 125 ALA C C 1
ATOM 2935 O O . ALA C 1 125 ? 1.039 22.617 14.761 1.00 29.34 125 ALA C O 1
ATOM 2937 N N . LEU C 1 126 ? 3.126 22.615 13.909 1.00 30.56 126 LEU C N 1
ATOM 2938 C CA . LEU C 1 126 ? 3.276 24.067 13.956 1.00 30.88 126 LEU C CA 1
ATOM 2939 C C . LEU C 1 126 ? 2.188 24.770 13.138 1.00 30.56 126 LEU C C 1
ATOM 2940 O O . LEU C 1 126 ? 1.604 25.754 13.596 1.00 30.65 126 LEU C O 1
ATOM 2945 N N . ASP C 1 127 ? 1.905 24.222 11.956 1.00 30.72 127 ASP C N 1
ATOM 2946 C CA . ASP C 1 127 ? 0.938 24.762 10.996 1.00 30.87 127 ASP C CA 1
ATOM 2947 C C . ASP C 1 127 ? -0.494 24.697 11.511 1.00 31.05 127 ASP C C 1
ATOM 2948 O O . ASP C 1 127 ? -1.402 25.297 10.928 1.00 31.40 127 ASP C O 1
ATOM 2953 N N . ARG C 1 128 ? -0.687 23.966 12.610 1.00 30.98 128 ARG C N 1
ATOM 2954 C CA . ARG C 1 128 ? -2.014 23.730 13.166 1.00 30.67 128 ARG C CA 1
ATOM 2955 C C . ARG C 1 128 ? -2.147 24.270 14.588 1.00 31.00 128 ARG C C 1
ATOM 2956 O O . ARG C 1 128 ? -3.199 24.115 15.224 1.00 30.30 128 ARG C O 1
ATOM 2964 N N . ALA C 1 129 ? -1.096 24.938 15.071 1.00 31.29 129 ALA C N 1
ATOM 2965 C CA . ALA C 1 129 ? -1.037 25.388 16.458 1.00 32.12 129 ALA C CA 1
ATOM 2966 C C . ALA C 1 129 ? -1.310 26.879 16.662 1.00 32.56 129 ALA C C 1
ATOM 2967 O O . ALA C 1 129 ? -1.060 27.415 17.733 1.00 32.39 129 ALA C O 1
ATOM 2969 N N . GLY C 1 130 ? -1.837 27.541 15.638 1.00 33.51 130 GLY C N 1
ATOM 2970 C CA . GLY C 1 130 ? -2.308 28.919 15.781 1.00 35.39 130 GLY C CA 1
ATOM 2971 C C . GLY C 1 130 ? -1.238 29.972 16.023 1.00 36.60 130 GLY C C 1
ATOM 2972 O O . GLY C 1 130 ? -1.499 30.997 16.659 1.00 36.70 130 GLY C O 1
ATOM 2973 N N . LEU C 1 131 ? -0.035 29.708 15.529 1.00 37.60 131 LEU C N 1
ATOM 2974 C CA . LEU C 1 131 ? 1.030 30.702 15.547 1.00 38.83 131 LEU C CA 1
ATOM 2975 C C . LEU C 1 131 ? 0.743 31.699 14.419 1.00 39.48 131 LEU C C 1
ATOM 2976 O O . LEU C 1 131 ? -0.089 31.412 13.545 1.00 39.49 131 LEU C O 1
ATOM 2981 N N . PRO C 1 132 ? 1.399 32.884 14.436 1.00 40.18 132 PRO C N 1
ATOM 2982 C CA . PRO C 1 132 ? 1.100 33.912 13.423 1.00 40.38 132 PRO C CA 1
ATOM 2983 C C . PRO C 1 132 ? 1.010 33.372 11.993 1.00 40.36 132 PRO C C 1
ATOM 2984 O O . PRO C 1 132 ? 0.110 33.765 11.249 1.00 40.84 132 PRO C O 1
ATOM 2988 N N . THR C 1 133 ? 1.914 32.464 11.631 1.00 39.94 133 THR C N 1
ATOM 2989 C CA . THR C 1 133 ? 1.967 31.899 10.284 1.00 39.74 133 THR C CA 1
ATOM 2990 C C . THR C 1 133 ? 1.284 30.526 10.096 1.00 39.16 133 THR C C 1
ATOM 2991 O O . THR C 1 133 ? 1.481 29.874 9.064 1.00 39.21 133 THR C O 1
ATOM 2995 N N . SER C 1 134 ? 0.492 30.086 11.074 1.00 38.16 134 SER C N 1
ATOM 2996 C CA . SER C 1 134 ? -0.187 28.789 10.973 1.00 37.27 134 SER C CA 1
ATOM 2997 C C . SER C 1 134 ? -1.444 28.860 10.113 1.00 36.60 134 SER C C 1
ATOM 2998 O O . SER C 1 134 ? -2.167 29.854 10.156 1.00 36.76 134 SER C O 1
ATOM 3001 N N . ALA C 1 135 ? -1.714 27.797 9.351 1.00 36.08 135 ALA C N 1
ATOM 3002 C CA . ALA C 1 135 ? -2.971 27.689 8.597 1.00 35.33 135 ALA C CA 1
ATOM 3003 C C . ALA C 1 135 ? -4.180 27.539 9.528 1.00 35.29 135 ALA C C 1
ATOM 3004 O O . ALA C 1 135 ? -5.272 28.049 9.238 1.00 34.85 135 ALA C O 1
ATOM 3006 N N . GLU C 1 136 ? -3.969 26.851 10.652 1.00 35.02 136 GLU C N 1
ATOM 3007 C CA . GLU C 1 136 ? -5.034 26.585 11.623 1.00 34.82 136 GLU C CA 1
ATOM 3008 C C . GLU C 1 136 ? -4.639 26.812 13.084 1.00 33.67 136 GLU C C 1
ATOM 3009 O O . GLU C 1 136 ? -3.462 26.783 13.433 1.00 33.33 136 GLU C O 1
ATOM 3015 N N . ASP C 1 137 ? -5.652 27.019 13.923 1.00 32.52 137 ASP C N 1
ATOM 3016 C CA . ASP C 1 137 ? -5.485 27.228 15.357 1.00 31.27 137 ASP C CA 1
ATOM 3017 C C . ASP C 1 137 ? -6.291 26.167 16.121 1.00 30.36 137 ASP C C 1
ATOM 3018 O O . ASP C 1 137 ? -7.445 26.393 16.439 1.00 28.86 137 ASP C O 1
ATOM 3023 N N . LYS C 1 138 ? -5.666 25.029 16.412 1.00 29.56 138 LYS C N 1
ATOM 3024 C CA . LYS C 1 138 ? -6.389 23.885 16.989 1.00 29.29 138 LYS C CA 1
ATOM 3025 C C . LYS C 1 138 ? -6.800 24.124 18.430 1.00 28.53 138 LYS C C 1
ATOM 3026 O O . LYS C 1 138 ? -7.871 23.658 18.870 1.00 28.20 138 LYS C O 1
ATOM 3032 N N . GLY C 1 139 ? -5.962 24.841 19.174 1.00 27.43 139 GLY C N 1
ATOM 3033 C CA . GLY C 1 139 ? -6.281 25.162 20.558 1.00 26.64 139 GLY C CA 1
ATOM 3034 C C . GLY C 1 139 ? -7.564 25.964 20.609 1.00 26.41 139 GLY C C 1
ATOM 3035 O O . GLY C 1 139 ? -8.464 25.676 21.398 1.00 26.38 139 GLY C O 1
ATOM 3036 N N . ALA C 1 140 ? -7.647 26.977 19.744 1.00 25.55 140 ALA C N 1
ATOM 3037 C CA . ALA C 1 140 ? -8.835 27.805 19.632 1.00 25.17 140 ALA C CA 1
ATOM 3038 C C . ALA C 1 140 ? -10.066 27.009 19.211 1.00 24.36 140 ALA C C 1
ATOM 3039 O O . ALA C 1 140 ? -11.109 27.118 19.835 1.00 24.10 140 ALA C O 1
ATOM 3041 N N . GLN C 1 141 ? -9.934 26.217 18.155 1.00 24.25 141 GLN C N 1
ATOM 3042 C CA . GLN C 1 141 ? -11.042 25.401 17.641 1.00 24.56 141 GLN C CA 1
ATOM 3043 C C . GLN C 1 141 ? -11.593 24.503 18.748 1.00 23.95 141 GLN C C 1
ATOM 3044 O O . GLN C 1 141 ? -12.819 24.433 18.965 1.00 23.79 141 GLN C O 1
ATOM 3050 N N . ALA C 1 142 ? -10.678 23.861 19.475 1.00 23.80 142 ALA C N 1
ATOM 3051 C CA . ALA C 1 142 ? -11.073 22.944 20.558 1.00 23.76 142 ALA C CA 1
ATOM 3052 C C . ALA C 1 142 ? -11.840 23.680 21.637 1.00 23.91 142 ALA C C 1
ATOM 3053 O O . ALA C 1 142 ? -12.838 23.176 22.170 1.00 24.34 142 ALA C O 1
ATOM 3055 N N . THR C 1 143 ? -11.426 24.911 21.928 1.00 23.31 143 THR C N 1
ATOM 3056 C CA . THR C 1 143 ? -12.039 25.659 22.998 1.00 22.90 143 THR C CA 1
ATOM 3057 C C . THR C 1 143 ? -13.443 26.137 22.619 1.00 22.65 143 THR C C 1
ATOM 3058 O O . THR C 1 143 ? -14.367 26.063 23.424 1.00 22.66 143 THR C O 1
ATOM 3062 N N . VAL C 1 144 ? -13.609 26.575 21.373 1.00 23.21 144 VAL C N 1
ATOM 3063 C CA . VAL C 1 144 ? -14.923 26.938 20.855 1.00 23.54 144 VAL C CA 1
ATOM 3064 C C . VAL C 1 144 ? -15.861 25.734 20.940 1.00 22.90 144 VAL C C 1
ATOM 3065 O O . VAL C 1 144 ? -16.991 25.857 21.388 1.00 23.59 144 VAL C O 1
ATOM 3069 N N . ALA C 1 145 ? -15.366 24.572 20.530 1.00 22.78 145 ALA C N 1
ATOM 3070 C CA . ALA C 1 145 ? -16.174 23.347 20.555 1.00 22.54 145 ALA C CA 1
ATOM 3071 C C . ALA C 1 145 ? -16.597 23.020 21.989 1.00 22.75 145 ALA C C 1
ATOM 3072 O O . ALA C 1 145 ? -17.768 22.744 22.245 1.00 22.60 145 ALA C O 1
ATOM 3074 N N . ALA C 1 146 ? -15.658 23.102 22.927 1.00 22.95 146 ALA C N 1
ATOM 3075 C CA . ALA C 1 146 ? -15.969 22.839 24.344 1.00 22.92 146 ALA C CA 1
ATOM 3076 C C . ALA C 1 146 ? -17.066 23.759 24.872 1.00 22.94 146 ALA C C 1
ATOM 3077 O O . ALA C 1 146 ? -18.034 23.313 25.504 1.00 22.85 146 ALA C O 1
ATOM 3079 N N . LEU C 1 147 ? -16.918 25.055 24.596 1.00 23.10 147 LEU C N 1
ATOM 3080 C CA . LEU C 1 147 ? -17.841 26.066 25.100 1.00 23.63 147 LEU C CA 1
ATOM 3081 C C . LEU C 1 147 ? -19.230 25.907 24.498 1.00 22.50 147 LEU C C 1
ATOM 3082 O O . LEU C 1 147 ? -20.227 25.927 25.221 1.00 23.46 147 LEU C O 1
ATOM 3087 N N . ALA C 1 148 ? -19.287 25.755 23.176 1.00 22.05 148 ALA C N 1
ATOM 3088 C CA . ALA C 1 148 ? -20.549 25.620 22.476 1.00 21.27 148 ALA C CA 1
ATOM 3089 C C . ALA C 1 148 ? -21.285 24.372 22.947 1.00 20.92 148 ALA C C 1
ATOM 3090 O O . ALA C 1 148 ? -22.482 24.389 23.145 1.00 20.27 148 ALA C O 1
ATOM 3092 N N . THR C 1 149 ? -20.544 23.289 23.133 1.00 20.65 149 THR C N 1
ATOM 3093 C CA . THR C 1 149 ? -21.197 22.050 23.557 1.00 21.15 149 THR C CA 1
ATOM 3094 C C . THR C 1 149 ? -21.699 22.181 24.990 1.00 20.71 149 THR C C 1
ATOM 3095 O O . THR C 1 149 ? -22.805 21.749 25.300 1.00 20.39 149 THR C O 1
ATOM 3099 N N . ALA C 1 150 ? -20.900 22.790 25.865 1.00 20.91 150 ALA C N 1
ATOM 3100 C CA . ALA C 1 150 ? -21.374 23.042 27.228 1.00 21.49 150 ALA C CA 1
ATOM 3101 C C . ALA C 1 150 ? -22.675 23.868 27.222 1.00 21.61 150 ALA C C 1
ATOM 3102 O O . ALA C 1 150 ? -23.634 23.551 27.911 1.00 21.49 150 ALA C O 1
ATOM 3104 N N . LEU C 1 151 ? -22.713 24.919 26.410 1.00 22.30 151 LEU C N 1
ATOM 3105 C CA . LEU C 1 151 ? -23.915 25.737 26.313 1.00 22.99 151 LEU C CA 1
ATOM 3106 C C . LEU C 1 151 ? -25.126 24.960 25.796 1.00 22.70 151 LEU C C 1
ATOM 3107 O O . LEU C 1 151 ? -26.228 25.077 26.342 1.00 23.06 151 LEU C O 1
ATOM 3112 N N . THR C 1 152 ? -24.907 24.170 24.752 1.00 22.55 152 THR C N 1
ATOM 3113 C CA . THR C 1 152 ? -25.924 23.266 24.208 1.00 22.69 152 THR C CA 1
ATOM 3114 C C . THR C 1 152 ? -26.472 22.297 25.265 1.00 22.18 152 THR C C 1
ATOM 3115 O O . THR C 1 152 ? -27.686 22.126 25.395 1.00 22.80 152 THR C O 1
ATOM 3119 N N . LEU C 1 153 ? -25.578 21.685 26.035 1.00 22.15 153 LEU C N 1
ATOM 3120 C CA . LEU C 1 153 ? -26.001 20.743 27.073 1.00 22.05 153 LEU C CA 1
ATOM 3121 C C . LEU C 1 153 ? -26.791 21.444 28.165 1.00 23.20 153 LEU C C 1
ATOM 3122 O O . LEU C 1 153 ? -27.781 20.906 28.668 1.00 22.92 153 LEU C O 1
ATOM 3127 N N . ARG C 1 154 ? -26.357 22.648 28.529 1.00 24.76 154 ARG C N 1
ATOM 3128 C CA . ARG C 1 154 ? -27.053 23.418 29.549 1.00 26.17 154 ARG C CA 1
ATOM 3129 C C . ARG C 1 154 ? -28.516 23.685 29.143 1.00 26.62 154 ARG C C 1
ATOM 3130 O O . ARG C 1 154 ? -29.414 23.670 29.990 1.00 26.94 154 ARG C O 1
ATOM 3138 N N . GLU C 1 155 ? -28.738 23.907 27.847 1.00 27.36 155 GLU C N 1
ATOM 3139 C CA . GLU C 1 155 ? -30.065 24.211 27.305 1.00 28.51 155 GLU C CA 1
ATOM 3140 C C . GLU C 1 155 ? -30.915 22.956 27.149 1.00 27.68 155 GLU C C 1
ATOM 3141 O O . GLU C 1 155 ? -32.133 22.965 27.361 1.00 27.31 155 GLU C O 1
ATOM 3147 N N . LEU C 1 156 ? -30.268 21.862 26.780 1.00 26.61 156 LEU C N 1
ATOM 3148 C CA . LEU C 1 156 ? -30.952 20.589 26.657 1.00 26.54 156 LEU C CA 1
ATOM 3149 C C . LEU C 1 156 ? -31.361 20.044 28.024 1.00 26.64 156 LEU C C 1
ATOM 3150 O O . LEU C 1 156 ? -32.397 19.380 28.162 1.00 26.67 156 LEU C O 1
ATOM 3155 N N . ARG C 1 157 ? -30.564 20.354 29.038 1.00 26.90 157 ARG C N 1
ATOM 3156 C CA . ARG C 1 157 ? -30.803 19.837 30.388 1.00 27.26 157 ARG C CA 1
ATOM 3157 C C . ARG C 1 157 ? -31.859 20.616 31.185 1.00 27.89 157 ARG C C 1
ATOM 3158 O O . ARG C 1 157 ? -32.481 21.536 30.656 1.00 27.17 157 ARG C O 1
ATOM 3166 N N . ALA C 1 158 ? -32.066 20.235 32.448 1.00 28.72 158 ALA C N 1
ATOM 3167 C CA . ALA C 1 158 ? -33.172 20.756 33.244 1.00 30.43 158 ALA C CA 1
ATOM 3168 C C . ALA C 1 158 ? -32.989 22.218 33.615 1.00 31.78 158 ALA C C 1
ATOM 3169 O O . ALA C 1 158 ? -31.955 22.607 34.161 1.00 31.48 158 ALA C O 1
ATOM 3171 N N . HIS C 1 159 ? -34.008 23.020 33.307 1.00 33.96 159 HIS C N 1
ATOM 3172 C CA . HIS C 1 159 ? -34.019 24.442 33.660 1.00 36.28 159 HIS C CA 1
ATOM 3173 C C . HIS C 1 159 ? -35.433 25.010 33.524 1.00 37.63 159 HIS C C 1
ATOM 3174 O O . HIS C 1 159 ? -36.370 24.290 33.155 1.00 38.01 159 HIS C O 1
ATOM 3181 N N . SER C 1 160 ? -35.570 26.298 33.838 1.00 39.25 160 SER C N 1
ATOM 3182 C CA . SER C 1 160 ? -36.754 27.076 33.474 1.00 40.59 160 SER C CA 1
ATOM 3183 C C . SER C 1 160 ? -36.565 27.702 32.094 1.00 40.87 160 SER C C 1
ATOM 3184 O O . SER C 1 160 ? -37.105 27.211 31.099 1.00 41.41 160 SER C O 1
ATOM 3187 N N . ASP D 1 14 ? 9.545 16.964 45.091 1.00 42.64 14 ASP D N 1
ATOM 3188 C CA . ASP D 1 14 ? 9.482 16.097 46.309 1.00 42.68 14 ASP D CA 1
ATOM 3189 C C . ASP D 1 14 ? 8.316 15.102 46.244 1.00 42.02 14 ASP D C 1
ATOM 3190 O O . ASP D 1 14 ? 7.187 15.414 46.631 1.00 42.00 14 ASP D O 1
ATOM 3195 N N . ALA D 1 15 ? 8.609 13.893 45.781 1.00 41.36 15 ALA D N 1
ATOM 3196 C CA . ALA D 1 15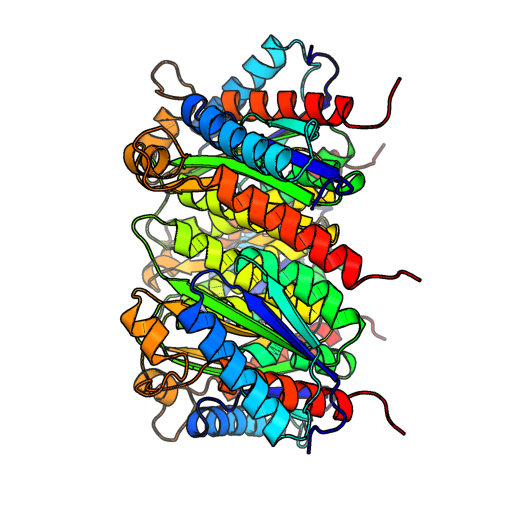 ? 7.603 12.844 45.731 1.00 40.20 15 ALA D CA 1
ATOM 3197 C C . ALA D 1 15 ? 7.691 11.908 46.936 1.00 39.51 15 ALA D C 1
ATOM 3198 O O . ALA D 1 15 ? 7.049 10.864 46.950 1.00 39.33 15 ALA D O 1
ATOM 3200 N N . SER D 1 16 ? 8.464 12.289 47.956 1.00 38.32 16 SER D N 1
ATOM 3201 C CA . SER D 1 16 ? 8.719 11.403 49.107 1.00 37.49 16 SER D CA 1
ATOM 3202 C C . SER D 1 16 ? 7.468 10.792 49.747 1.00 36.24 16 SER D C 1
ATOM 3203 O O . SER D 1 16 ? 7.540 9.726 50.375 1.00 36.62 16 SER D O 1
ATOM 3206 N N . GLY D 1 17 ? 6.334 11.474 49.603 1.00 34.64 17 GLY D N 1
ATOM 3207 C CA . GLY D 1 17 ? 5.075 10.991 50.147 1.00 32.38 17 GLY D CA 1
ATOM 3208 C C . GLY D 1 17 ? 4.218 10.215 49.160 1.00 31.11 17 GLY D C 1
ATOM 3209 O O . GLY D 1 17 ? 3.204 9.638 49.546 1.00 31.39 17 GLY D O 1
ATOM 3210 N N . VAL D 1 18 ? 4.594 10.220 47.888 1.00 29.07 18 VAL D N 1
ATOM 3211 C CA . VAL D 1 18 ? 3.812 9.438 46.933 1.00 27.46 18 VAL D CA 1
ATOM 3212 C C . VAL D 1 18 ? 4.170 7.950 46.952 1.00 25.91 18 VAL D C 1
ATOM 3213 O O . VAL D 1 18 ? 5.336 7.558 47.072 1.00 25.15 18 VAL D O 1
ATOM 3217 N N . ARG D 1 19 ? 3.117 7.149 46.840 1.00 23.34 19 ARG D N 1
ATOM 3218 C CA . ARG D 1 19 ? 3.210 5.717 46.864 1.00 21.69 19 ARG D CA 1
ATOM 3219 C C . ARG D 1 19 ? 3.276 5.264 45.427 1.00 20.02 19 ARG D C 1
ATOM 3220 O O . ARG D 1 19 ? 2.305 5.380 44.683 1.00 19.76 19 ARG D O 1
ATOM 3228 N N . LEU D 1 20 ? 4.449 4.784 45.047 1.00 19.42 20 LEU D N 1
ATOM 3229 C CA . LEU D 1 20 ? 4.728 4.414 43.676 1.00 17.73 20 LEU D CA 1
ATOM 3230 C C . LEU D 1 20 ? 4.881 2.915 43.545 1.00 17.20 20 LEU D C 1
ATOM 3231 O O . LEU D 1 20 ? 5.583 2.276 44.332 1.00 17.48 20 LEU D O 1
ATOM 3236 N N . ALA D 1 21 ? 4.269 2.375 42.496 1.00 16.20 21 ALA D N 1
ATOM 3237 C CA . ALA D 1 21 ? 4.457 0.984 42.141 1.00 16.41 21 ALA D CA 1
ATOM 3238 C C . ALA D 1 21 ? 4.967 0.918 40.707 1.00 16.43 21 ALA D C 1
ATOM 3239 O O . ALA D 1 21 ? 4.597 1.735 39.866 1.00 17.55 21 ALA D O 1
ATOM 3241 N N . ILE D 1 22 ? 5.846 -0.034 40.456 1.00 16.02 22 ILE D N 1
ATOM 3242 C CA . ILE D 1 22 ? 6.365 -0.249 39.118 1.00 16.67 22 ILE D CA 1
ATOM 3243 C C . ILE D 1 22 ? 6.097 -1.701 38.785 1.00 16.82 22 ILE D C 1
ATOM 3244 O O . ILE D 1 22 ? 6.488 -2.601 39.546 1.00 17.45 22 ILE D O 1
ATOM 3249 N N . VAL D 1 23 ? 5.405 -1.932 37.668 1.00 16.65 23 VAL D N 1
ATOM 3250 C CA . VAL D 1 23 ? 5.155 -3.291 37.179 1.00 17.67 23 VAL D CA 1
ATOM 3251 C C . VAL D 1 23 ? 5.891 -3.440 35.853 1.00 17.60 23 VAL D C 1
ATOM 3252 O O . VAL D 1 23 ? 5.694 -2.650 34.920 1.00 17.93 23 VAL D O 1
ATOM 3256 N N . ALA D 1 24 ? 6.796 -4.405 35.807 1.00 18.08 24 ALA D N 1
ATOM 3257 C CA . ALA D 1 24 ? 7.672 -4.544 34.648 1.00 18.95 24 ALA D CA 1
ATOM 3258 C C . ALA D 1 24 ? 7.582 -5.944 34.065 1.00 19.58 24 ALA D C 1
ATOM 3259 O O . ALA D 1 24 ? 7.731 -6.923 34.786 1.00 19.49 24 ALA D O 1
ATOM 3261 N N . SER D 1 25 ? 7.320 -6.019 32.764 1.00 20.64 25 SER D N 1
ATOM 3262 C CA . SER D 1 25 ? 7.320 -7.282 32.029 1.00 22.40 25 SER D CA 1
ATOM 3263 C C . SER D 1 25 ? 8.762 -7.730 31.811 1.00 24.05 25 SER D C 1
ATOM 3264 O O . SER D 1 25 ? 9.608 -6.899 31.488 1.00 26.10 25 SER D O 1
ATOM 3267 N N . SER D 1 26 ? 9.002 -9.032 31.884 1.00 24.43 26 SER D N 1
ATOM 3268 C CA . SER D 1 26 ? 10.355 -9.612 31.804 1.00 26.23 26 SER D CA 1
ATOM 3269 C C . SER D 1 26 ? 10.708 -10.173 30.424 1.00 26.63 26 SER D C 1
ATOM 3270 O O . SER D 1 26 ? 11.786 -10.743 30.237 1.00 26.87 26 SER D O 1
ATOM 3273 N N . TRP D 1 27 ? 9.800 -10.026 29.468 1.00 26.88 27 TRP D N 1
ATOM 3274 C CA . TRP D 1 27 ? 10.050 -10.441 28.093 1.00 28.13 27 TRP D CA 1
ATOM 3275 C C . TRP D 1 27 ? 11.044 -9.426 27.517 1.00 28.85 27 TRP D C 1
ATOM 3276 O O . TRP D 1 27 ? 10.789 -8.216 27.515 1.00 30.66 27 TRP D O 1
ATOM 3287 N N . HIS D 1 28 ? 12.182 -9.915 27.046 1.00 30.27 28 HIS D N 1
ATOM 3288 C CA . HIS D 1 28 ? 13.343 -9.075 26.750 1.00 30.18 28 HIS D CA 1
ATOM 3289 C C . HIS D 1 28 ? 13.863 -8.538 28.084 1.00 30.20 28 HIS D C 1
ATOM 3290 O O . HIS D 1 28 ? 13.668 -7.366 28.421 1.00 30.63 28 HIS D O 1
ATOM 3297 N N . GLY D 1 29 ? 14.497 -9.423 28.846 1.00 29.15 29 GLY D N 1
ATOM 3298 C CA . GLY D 1 29 ? 14.919 -9.133 30.210 1.00 29.01 29 GLY D CA 1
ATOM 3299 C C . GLY D 1 29 ? 15.945 -8.024 30.348 1.00 28.66 29 GLY D C 1
ATOM 3300 O O . GLY D 1 29 ? 15.842 -7.203 31.248 1.00 28.33 29 GLY D O 1
ATOM 3301 N N . LYS D 1 30 ? 16.941 -8.007 29.468 1.00 28.79 30 LYS D N 1
ATOM 3302 C CA . LYS D 1 30 ? 17.964 -6.958 29.508 1.00 29.01 30 LYS D CA 1
ATOM 3303 C C . LYS D 1 30 ? 17.349 -5.564 29.341 1.00 28.27 30 LYS D C 1
ATOM 3304 O O . LYS D 1 30 ? 17.677 -4.627 30.075 1.00 27.50 30 LYS D O 1
ATOM 3310 N N . ILE D 1 31 ? 16.454 -5.423 28.371 1.00 27.96 31 ILE D N 1
ATOM 3311 C CA . ILE D 1 31 ? 15.800 -4.142 28.158 1.00 28.07 31 ILE D CA 1
ATOM 3312 C C . ILE D 1 31 ? 14.893 -3.815 29.354 1.00 27.77 31 ILE D C 1
ATOM 3313 O O . ILE D 1 31 ? 14.896 -2.682 29.836 1.00 27.04 31 ILE D O 1
ATOM 3318 N N . CYS D 1 32 ? 14.168 -4.812 29.866 1.00 27.65 32 CYS D N 1
ATOM 3319 C CA . CYS D 1 32 ? 13.377 -4.615 31.083 1.00 28.54 32 CYS D CA 1
ATOM 3320 C C . CYS D 1 32 ? 14.240 -4.097 32.227 1.00 27.44 32 CYS D C 1
ATOM 3321 O O . CYS D 1 32 ? 13.865 -3.135 32.891 1.00 27.00 32 CYS D O 1
ATOM 3324 N N . ASP D 1 33 ? 15.386 -4.744 32.457 1.00 26.46 33 ASP D N 1
ATOM 3325 C CA . ASP D 1 33 ? 16.290 -4.350 33.552 1.00 26.39 33 ASP D CA 1
ATOM 3326 C C . ASP D 1 33 ? 16.718 -2.902 33.395 1.00 24.72 33 ASP D C 1
ATOM 3327 O O . ASP D 1 33 ? 16.785 -2.156 34.374 1.00 24.37 33 ASP D O 1
ATOM 3332 N N . ALA D 1 34 ? 17.004 -2.515 32.156 1.00 23.78 34 ALA D N 1
ATOM 3333 C CA . ALA D 1 34 ? 17.440 -1.162 31.837 1.00 22.78 34 ALA D CA 1
ATOM 3334 C C . ALA D 1 34 ? 16.319 -0.173 32.146 1.00 22.42 34 ALA D C 1
ATOM 3335 O O . ALA D 1 34 ? 16.545 0.863 32.780 1.00 21.25 34 ALA D O 1
ATOM 3337 N N . LEU D 1 35 ? 15.104 -0.493 31.707 1.00 20.76 35 LEU D N 1
ATOM 3338 C CA . LEU D 1 35 ? 13.955 0.371 31.980 1.00 20.72 35 LEU D CA 1
ATOM 3339 C C . LEU D 1 35 ? 13.720 0.520 33.468 1.00 20.18 35 LEU D C 1
ATOM 3340 O O . LEU D 1 35 ? 13.447 1.619 33.953 1.00 19.85 35 LEU D O 1
ATOM 3345 N N . LEU D 1 36 ? 13.830 -0.598 34.181 1.00 20.39 36 LEU D N 1
ATOM 3346 C CA . LEU D 1 36 ? 13.615 -0.602 35.625 1.00 20.41 36 LEU D CA 1
ATOM 3347 C C . LEU D 1 36 ? 14.682 0.230 36.343 1.00 20.90 36 LEU D C 1
ATOM 3348 O O . LEU D 1 36 ? 14.371 0.962 37.284 1.00 20.93 36 LEU D O 1
ATOM 3353 N N . ASP D 1 37 ? 15.933 0.096 35.907 1.00 21.32 37 ASP D N 1
ATOM 3354 C CA . ASP D 1 37 ? 17.016 0.889 36.501 1.00 21.76 37 ASP D CA 1
ATOM 3355 C C . ASP D 1 37 ? 16.722 2.386 36.382 1.00 21.27 37 ASP D C 1
ATOM 3356 O O . ASP D 1 37 ? 16.871 3.137 37.348 1.00 21.11 37 ASP D O 1
ATOM 3361 N N . GLY D 1 38 ? 16.293 2.795 35.192 1.00 20.42 38 GLY D N 1
ATOM 3362 C CA . GLY D 1 38 ? 15.914 4.170 34.906 1.00 20.28 38 GLY D CA 1
ATOM 3363 C C . GLY D 1 38 ? 14.789 4.628 35.799 1.00 19.46 38 GLY D C 1
ATOM 3364 O O . GLY D 1 38 ? 14.837 5.700 36.388 1.00 19.44 38 GLY D O 1
ATOM 3365 N N . ALA D 1 39 ? 13.779 3.771 35.949 1.00 17.63 39 ALA D N 1
ATOM 3366 C CA . ALA D 1 39 ? 12.666 4.113 36.829 1.00 18.27 39 ALA D CA 1
ATOM 3367 C C . ALA D 1 39 ? 13.089 4.243 38.297 1.00 17.42 39 ALA D C 1
ATOM 3368 O O . ALA D 1 39 ? 12.684 5.171 38.999 1.00 18.03 39 ALA D O 1
ATOM 3370 N N . ARG D 1 40 ? 13.873 3.287 38.776 1.00 18.43 40 ARG D N 1
ATOM 3371 C CA . ARG D 1 40 ? 14.317 3.297 40.172 1.00 19.16 40 ARG D CA 1
ATOM 3372 C C . ARG D 1 40 ? 15.178 4.524 40.459 1.00 19.37 40 ARG D C 1
ATOM 3373 O O . ARG D 1 40 ? 15.062 5.130 41.524 1.00 19.42 40 ARG D O 1
ATOM 3381 N N . LYS D 1 41 ? 16.030 4.893 39.509 1.00 19.74 41 LYS D N 1
ATOM 3382 C CA . LYS D 1 41 ? 16.886 6.067 39.703 1.00 20.55 41 LYS D CA 1
ATOM 3383 C C . LYS D 1 41 ? 16.094 7.358 39.848 1.00 20.68 41 LYS D C 1
ATOM 3384 O O . LYS D 1 41 ? 16.365 8.169 40.746 1.00 20.55 41 LYS D O 1
ATOM 3390 N N . VAL D 1 42 ? 15.097 7.538 38.982 1.00 20.80 42 VAL D N 1
ATOM 3391 C CA . VAL D 1 42 ? 14.198 8.685 39.066 1.00 20.54 42 VAL D CA 1
ATOM 3392 C C . VAL D 1 42 ? 13.491 8.669 40.412 1.00 20.31 42 VAL D C 1
ATOM 3393 O O . VAL D 1 42 ? 13.454 9.673 41.124 1.00 20.60 42 VAL D O 1
ATOM 3397 N N . ALA D 1 43 ? 12.936 7.514 40.775 1.00 20.21 43 ALA D N 1
ATOM 3398 C CA . ALA D 1 43 ? 12.199 7.419 42.024 1.00 20.69 43 ALA D CA 1
ATOM 3399 C C . ALA D 1 43 ? 13.080 7.798 43.219 1.00 20.68 43 ALA D C 1
ATOM 3400 O O . ALA D 1 43 ? 12.642 8.580 44.070 1.00 20.92 43 ALA D O 1
ATOM 3402 N N . ALA D 1 44 ? 14.305 7.256 43.273 1.00 20.74 44 ALA D N 1
ATOM 3403 C CA . ALA D 1 44 ? 15.260 7.594 44.363 1.00 21.61 44 ALA D CA 1
ATOM 3404 C C . ALA D 1 44 ? 15.659 9.056 44.369 1.00 22.95 44 ALA D C 1
ATOM 3405 O O . ALA D 1 44 ? 15.767 9.651 45.443 1.00 23.04 44 ALA D O 1
ATOM 3407 N N . GLY D 1 45 ? 15.856 9.633 43.184 1.00 23.78 45 GLY D N 1
ATOM 3408 C CA . GLY D 1 45 ? 16.143 11.071 43.072 1.00 25.31 45 GLY D CA 1
ATOM 3409 C C . GLY D 1 45 ? 15.014 11.919 43.622 1.00 26.34 45 GLY D C 1
ATOM 3410 O O . GLY D 1 45 ? 15.240 12.988 44.195 1.00 27.34 45 GLY D O 1
ATOM 3411 N N . CYS D 1 46 ? 13.790 11.418 43.469 1.00 26.55 46 CYS D N 1
ATOM 3412 C CA . CYS D 1 46 ? 12.571 12.083 43.913 1.00 26.99 46 CYS D CA 1
ATOM 3413 C C . CYS D 1 46 ? 12.196 11.769 45.370 1.00 26.58 46 CYS D C 1
ATOM 3414 O O . CYS D 1 46 ? 11.122 12.171 45.856 1.00 26.99 46 CYS D O 1
ATOM 3417 N N . GLY D 1 47 ? 13.070 11.040 46.053 1.00 25.93 47 GLY D N 1
ATOM 3418 C CA . GLY D 1 47 ? 12.908 10.781 47.480 1.00 26.36 47 GLY D CA 1
ATOM 3419 C C . GLY D 1 47 ? 12.341 9.423 47.835 1.00 26.76 47 GLY D C 1
ATOM 3420 O O . GLY D 1 47 ? 12.101 9.146 49.004 1.00 26.48 47 GLY D O 1
ATOM 3421 N N . LEU D 1 48 ? 12.156 8.572 46.826 1.00 26.91 48 LEU D N 1
ATOM 3422 C CA . LEU D 1 48 ? 11.536 7.245 46.989 1.00 27.51 48 LEU D CA 1
ATOM 3423 C C . LEU D 1 48 ? 12.569 6.123 46.796 1.00 27.70 48 LEU D C 1
ATOM 3424 O O . LEU D 1 48 ? 12.903 5.725 45.666 1.00 27.31 48 LEU D O 1
ATOM 3429 N N . ASP D 1 49 ? 13.092 5.610 47.906 1.00 28.11 49 ASP D N 1
ATOM 3430 C CA . ASP D 1 49 ? 14.109 4.561 47.843 1.00 28.99 49 ASP D CA 1
ATOM 3431 C C . ASP D 1 49 ? 13.519 3.160 47.687 1.00 28.18 49 ASP D C 1
ATOM 3432 O O . ASP D 1 49 ? 14.230 2.231 47.304 1.00 28.94 49 ASP D O 1
ATOM 3437 N N . ASP D 1 50 ? 12.227 3.015 47.986 1.00 28.00 50 ASP D N 1
ATOM 3438 C CA . ASP D 1 50 ? 11.618 1.690 48.055 1.00 27.46 50 ASP D CA 1
ATOM 3439 C C . ASP D 1 50 ? 10.231 1.633 47.386 1.00 25.68 50 ASP D C 1
ATOM 3440 O O . ASP D 1 50 ? 9.238 1.314 48.051 1.00 25.68 50 ASP D O 1
ATOM 3445 N N . PRO D 1 51 ? 10.150 1.928 46.069 1.00 24.10 51 PRO D N 1
ATOM 3446 C CA . PRO D 1 51 ? 8.841 1.760 45.428 1.00 22.75 51 PRO D CA 1
ATOM 3447 C C . PRO D 1 51 ? 8.473 0.285 45.393 1.00 21.94 51 PRO D C 1
ATOM 3448 O O . PRO D 1 51 ? 9.348 -0.576 45.498 1.00 21.53 51 PRO D O 1
ATOM 3452 N N . THR D 1 52 ? 7.184 -0.004 45.277 1.00 20.15 52 THR D N 1
ATOM 3453 C CA . THR D 1 52 ? 6.741 -1.369 45.098 1.00 19.96 52 THR D CA 1
ATOM 3454 C C . THR D 1 52 ? 7.089 -1.823 43.684 1.00 19.86 52 THR D C 1
ATOM 3455 O O . THR D 1 52 ? 6.654 -1.222 42.725 1.00 21.12 52 THR D O 1
ATOM 3459 N N . VAL D 1 53 ? 7.896 -2.865 43.563 1.00 18.90 53 VAL D N 1
ATOM 3460 C CA . VAL D 1 53 ? 8.288 -3.337 42.240 1.00 18.65 53 VAL D CA 1
ATOM 3461 C C . VAL D 1 53 ? 7.784 -4.751 42.063 1.00 18.32 53 VAL D C 1
ATOM 3462 O O . VAL D 1 53 ? 8.049 -5.603 42.903 1.00 18.85 53 VAL D O 1
ATOM 3466 N N . VAL D 1 54 ? 7.043 -4.981 40.976 1.00 17.96 54 VAL D N 1
ATOM 3467 C CA . VAL D 1 54 ? 6.456 -6.285 40.670 1.00 18.24 54 VAL D CA 1
ATOM 3468 C C . VAL D 1 54 ? 6.835 -6.672 39.257 1.00 18.03 54 VAL D C 1
ATOM 3469 O O . VAL D 1 54 ? 6.705 -5.870 38.332 1.00 18.46 54 VAL D O 1
ATOM 3473 N N . ARG D 1 55 ? 7.339 -7.887 39.095 1.00 18.95 55 ARG D N 1
ATOM 3474 C CA . ARG D 1 55 ? 7.643 -8.412 37.768 1.00 19.40 55 ARG D CA 1
ATOM 3475 C C . ARG D 1 55 ? 6.530 -9.327 37.255 1.00 18.80 55 ARG D C 1
ATOM 3476 O O . ARG D 1 55 ? 5.981 -10.136 38.005 1.00 18.58 55 ARG D O 1
ATOM 3484 N N . VAL D 1 56 ? 6.182 -9.150 35.987 1.00 18.15 56 VAL D N 1
ATOM 3485 C CA . VAL D 1 56 ? 5.287 -10.066 35.270 1.00 18.39 56 VAL D CA 1
ATOM 3486 C C . VAL D 1 56 ? 6.011 -10.614 34.054 1.00 19.05 56 VAL D C 1
ATOM 3487 O O . VAL D 1 56 ? 7.036 -10.078 33.648 1.00 17.82 56 VAL D O 1
ATOM 3491 N N . LEU D 1 57 ? 5.465 -11.665 33.459 1.00 19.57 57 LEU D N 1
ATOM 3492 C CA . LEU D 1 57 ? 6.196 -12.345 32.398 1.00 21.19 57 LEU D CA 1
ATOM 3493 C C . LEU D 1 57 ? 6.087 -11.620 31.065 1.00 21.76 57 LEU D C 1
ATOM 3494 O O . LEU D 1 57 ? 7.099 -11.410 30.384 1.00 24.23 57 LEU D O 1
ATOM 3499 N N . GLY D 1 58 ? 4.879 -11.197 30.708 1.00 19.42 58 GLY D N 1
ATOM 3500 C CA . GLY D 1 58 ? 4.654 -10.540 29.434 1.00 18.90 58 GLY D CA 1
ATOM 3501 C C . GLY D 1 58 ? 3.839 -9.277 29.575 1.00 18.26 58 GLY D C 1
ATOM 3502 O O . GLY D 1 58 ? 3.184 -9.044 30.608 1.00 16.81 58 GLY D O 1
ATOM 3503 N N . ALA D 1 59 ? 3.845 -8.463 28.522 1.00 17.85 59 ALA D N 1
ATOM 3504 C CA . ALA D 1 59 ? 3.118 -7.194 28.548 1.00 17.42 59 ALA D CA 1
ATOM 3505 C C . ALA D 1 59 ? 1.620 -7.391 28.751 1.00 17.79 59 ALA D C 1
ATOM 3506 O O . ALA D 1 59 ? 0.977 -6.568 29.388 1.00 17.83 59 ALA D O 1
ATOM 3508 N N . ILE D 1 60 ? 1.077 -8.481 28.216 1.00 17.64 60 ILE D N 1
ATOM 3509 C CA . ILE D 1 60 ? -0.366 -8.729 28.372 1.00 17.77 60 ILE D CA 1
ATOM 3510 C C . ILE D 1 60 ? -0.763 -8.841 29.858 1.00 17.08 60 ILE D C 1
ATOM 3511 O O . ILE D 1 60 ? -1.883 -8.510 30.235 1.00 17.29 60 ILE D O 1
ATOM 3516 N N . GLU D 1 61 ? 0.157 -9.313 30.690 1.00 16.77 61 GLU D N 1
ATOM 3517 C CA . GLU D 1 61 ? -0.108 -9.446 32.137 1.00 15.96 61 GLU D CA 1
ATOM 3518 C C . GLU D 1 61 ? -0.034 -8.133 32.936 1.00 15.55 61 GLU D C 1
ATOM 3519 O O . GLU D 1 61 ? -0.402 -8.096 34.109 1.00 14.56 61 GLU D O 1
ATOM 3525 N N . ILE D 1 62 ? 0.455 -7.066 32.312 1.00 15.41 62 ILE D N 1
ATOM 3526 C CA . ILE D 1 62 ? 0.676 -5.830 33.042 1.00 15.82 62 ILE D CA 1
ATOM 3527 C C . ILE D 1 62 ? -0.644 -5.249 33.587 1.00 15.57 62 ILE D C 1
ATOM 3528 O O . ILE D 1 62 ? -0.702 -4.938 34.770 1.00 14.94 62 ILE D O 1
ATOM 3533 N N . PRO D 1 63 ? -1.680 -5.082 32.729 1.00 15.26 63 PRO D N 1
ATOM 3534 C CA . PRO D 1 63 ? -2.867 -4.379 33.225 1.00 15.53 63 PRO D CA 1
ATOM 3535 C C . PRO D 1 63 ? -3.527 -4.996 34.456 1.00 15.29 63 PRO D C 1
ATOM 3536 O O . PRO D 1 63 ? -3.878 -4.268 35.388 1.00 14.84 63 PRO D O 1
ATOM 3540 N N . VAL D 1 64 ? -3.672 -6.316 34.505 1.00 14.94 64 VAL D N 1
ATOM 3541 C CA . VAL D 1 64 ? -4.349 -6.884 35.683 1.00 15.01 64 VAL D CA 1
ATOM 3542 C C . VAL D 1 64 ? -3.523 -6.650 36.961 1.00 14.94 64 VAL D C 1
ATOM 3543 O O . VAL D 1 64 ? -4.078 -6.414 38.052 1.00 14.58 64 VAL D O 1
ATOM 3547 N N . VAL D 1 65 ? -2.189 -6.654 36.817 1.00 14.69 65 VAL D N 1
ATOM 3548 C CA . VAL D 1 65 ? -1.340 -6.421 37.987 1.00 14.89 65 VAL D CA 1
ATOM 3549 C C . VAL D 1 65 ? -1.309 -4.923 38.302 1.00 14.95 65 VAL D C 1
ATOM 3550 O O . VAL D 1 65 ? -1.347 -4.521 39.477 1.00 14.57 65 VAL D O 1
ATOM 3554 N N . ALA D 1 66 ? -1.292 -4.092 37.257 1.00 14.18 66 ALA D N 1
ATOM 3555 C CA . ALA D 1 66 ? -1.402 -2.651 37.473 1.00 14.70 66 ALA D CA 1
ATOM 3556 C C . ALA D 1 66 ? -2.698 -2.332 38.232 1.00 14.63 66 ALA D C 1
ATOM 3557 O O . ALA D 1 66 ? -2.742 -1.458 39.096 1.00 15.12 66 ALA D O 1
ATOM 3559 N N . GLN D 1 67 ? -3.779 -3.032 37.889 1.00 14.02 67 GLN D N 1
ATOM 3560 C CA . GLN D 1 67 ? -5.070 -2.790 38.523 1.00 14.06 67 GLN D CA 1
ATOM 3561 C C . GLN D 1 67 ? -4.970 -3.080 40.016 1.00 13.98 67 GLN D C 1
ATOM 3562 O O . GLN D 1 67 ? -5.486 -2.311 40.859 1.00 15.24 67 GLN D O 1
ATOM 3568 N N . GLU D 1 68 ? -4.301 -4.178 40.355 1.00 14.20 68 GLU D N 1
ATOM 3569 C CA . GLU D 1 68 ? -4.162 -4.548 41.766 1.00 15.01 68 GLU D CA 1
ATOM 3570 C C . GLU D 1 68 ? -3.315 -3.503 42.478 1.00 15.42 68 GLU D C 1
ATOM 3571 O O . GLU D 1 68 ? -3.664 -3.034 43.577 1.00 15.79 68 GLU D O 1
ATOM 3577 N N . LEU D 1 69 ? -2.214 -3.106 41.834 1.00 14.98 69 LEU D N 1
ATOM 3578 C CA . LEU D 1 69 ? -1.308 -2.138 42.449 1.00 15.25 69 LEU D CA 1
ATOM 3579 C C . LEU D 1 69 ? -1.965 -0.782 42.657 1.00 15.88 69 LEU D C 1
ATOM 3580 O O . LEU D 1 69 ? -1.681 -0.084 43.640 1.00 16.68 69 LEU D O 1
ATOM 3585 N N . ALA D 1 70 ? -2.838 -0.411 41.728 1.00 15.72 70 ALA D N 1
ATOM 3586 C CA . ALA D 1 70 ? -3.531 0.873 41.812 1.00 17.27 70 ALA D CA 1
ATOM 3587 C C . ALA D 1 70 ? -4.393 1.014 43.052 1.00 18.15 70 ALA D C 1
ATOM 3588 O O . ALA D 1 70 ? -4.658 2.128 43.490 1.00 18.38 70 ALA D O 1
ATOM 3590 N N . ARG D 1 71 ? -4.802 -0.099 43.654 1.00 17.49 71 ARG D N 1
ATOM 3591 C CA . ARG D 1 71 ? -5.621 -0.046 44.866 1.00 18.87 71 ARG D CA 1
ATOM 3592 C C . ARG D 1 71 ? -4.845 0.506 46.069 1.00 18.60 71 ARG D C 1
ATOM 3593 O O . ARG D 1 71 ? -5.449 0.914 47.073 1.00 20.39 71 ARG D O 1
ATOM 3601 N N . ASN D 1 72 ? -3.515 0.479 45.992 1.00 17.63 72 ASN D N 1
ATOM 3602 C CA . ASN D 1 72 ? -2.660 0.724 47.186 1.00 18.34 72 ASN D CA 1
ATOM 3603 C C . ASN D 1 72 ? -1.562 1.743 46.878 1.00 17.99 72 ASN D C 1
ATOM 3604 O O . ASN D 1 72 ? -0.663 1.913 47.689 1.00 19.31 72 ASN D O 1
ATOM 3609 N N . HIS D 1 73 ? -1.598 2.319 45.679 1.00 16.77 73 HIS D N 1
ATOM 3610 C CA . HIS D 1 73 ? -0.557 3.277 45.244 1.00 16.53 73 HIS D CA 1
ATOM 3611 C C . HIS D 1 73 ? -1.156 4.488 44.580 1.00 17.20 73 HIS D C 1
ATOM 3612 O O . HIS D 1 73 ? -2.290 4.466 44.114 1.00 17.77 73 HIS D O 1
ATOM 3619 N N . ASP D 1 74 ? -0.374 5.560 44.545 1.00 17.24 74 ASP D N 1
ATOM 3620 C CA . ASP D 1 74 ? -0.813 6.798 43.932 1.00 17.96 74 ASP D CA 1
ATOM 3621 C C . ASP D 1 74 ? -0.422 6.876 42.471 1.00 17.44 74 ASP D C 1
ATOM 3622 O O . ASP D 1 74 ? -0.913 7.739 41.739 1.00 17.60 74 ASP D O 1
ATOM 3627 N N . ALA D 1 75 ? 0.486 6.007 42.048 1.00 17.21 75 ALA D N 1
ATOM 3628 C CA . ALA D 1 75 ? 0.945 5.988 40.667 1.00 17.61 75 ALA D CA 1
ATOM 3629 C C . ALA D 1 75 ? 1.516 4.629 40.387 1.00 17.13 75 ALA D C 1
ATOM 3630 O O . ALA D 1 75 ? 2.153 4.040 41.255 1.00 18.13 75 ALA D O 1
ATOM 3632 N N . VAL D 1 76 ? 1.324 4.166 39.159 1.00 16.73 76 VAL D N 1
ATOM 3633 C CA . VAL D 1 76 ? 1.904 2.917 38.700 1.00 16.61 76 VAL D CA 1
ATOM 3634 C C . VAL D 1 76 ? 2.635 3.186 37.411 1.00 16.73 76 VAL D C 1
ATOM 3635 O O . VAL D 1 76 ? 2.121 3.879 36.532 1.00 17.03 76 VAL D O 1
ATOM 3639 N N . VAL D 1 77 ? 3.840 2.645 37.315 1.00 16.15 77 VAL D N 1
ATOM 3640 C CA . VAL D 1 77 ? 4.640 2.737 36.103 1.00 17.24 77 VAL D CA 1
ATOM 3641 C C . VAL D 1 77 ? 4.662 1.365 35.470 1.00 16.46 77 VAL D C 1
ATOM 3642 O O . VAL D 1 77 ? 5.041 0.397 36.119 1.00 16.24 77 VAL D O 1
ATOM 3646 N N . ALA D 1 78 ? 4.211 1.291 34.220 1.00 16.29 78 ALA D N 1
ATOM 3647 C CA . ALA D 1 78 ? 4.196 0.054 33.456 1.00 16.67 78 ALA D CA 1
ATOM 3648 C C . ALA D 1 78 ? 5.423 0.040 32.568 1.00 16.81 78 ALA D C 1
ATOM 3649 O O . ALA D 1 78 ? 5.593 0.933 31.732 1.00 16.39 78 ALA D O 1
ATOM 3651 N N . LEU D 1 79 ? 6.267 -0.973 32.751 1.00 16.64 79 LEU D N 1
ATOM 3652 C CA . LEU D 1 79 ? 7.487 -1.115 31.951 1.00 17.09 79 LEU D CA 1
ATOM 3653 C C . LEU D 1 79 ? 7.523 -2.411 31.185 1.00 17.57 79 LEU D C 1
ATOM 3654 O O . LEU D 1 79 ? 7.110 -3.461 31.682 1.00 17.79 79 LEU D O 1
ATOM 3659 N N . GLY D 1 80 ? 8.041 -2.342 29.971 1.00 17.78 80 GLY D N 1
ATOM 3660 C CA . GLY D 1 80 ? 8.242 -3.544 29.189 1.00 18.60 80 GLY D CA 1
ATOM 3661 C C . GLY D 1 80 ? 8.602 -3.187 27.773 1.00 19.60 80 GLY D C 1
ATOM 3662 O O . GLY D 1 80 ? 8.780 -2.019 27.436 1.00 18.52 80 GLY D O 1
ATOM 3663 N N . VAL D 1 81 ? 8.707 -4.211 26.946 1.00 20.08 81 VAL D N 1
ATOM 3664 C CA . VAL D 1 81 ? 9.168 -4.020 25.584 1.00 21.53 81 VAL D CA 1
ATOM 3665 C C . VAL D 1 81 ? 8.435 -5.003 24.705 1.00 20.16 81 VAL D C 1
ATOM 3666 O O . VAL D 1 81 ? 8.510 -6.193 24.949 1.00 21.54 81 VAL D O 1
ATOM 3670 N N . VAL D 1 82 ? 7.756 -4.496 23.678 1.00 20.54 82 VAL D N 1
ATOM 3671 C CA . VAL D 1 82 ? 7.140 -5.357 22.652 1.00 20.65 82 VAL D CA 1
ATOM 3672 C C . VAL D 1 82 ? 7.820 -5.025 21.341 1.00 20.92 82 VAL D C 1
ATOM 3673 O O . VAL D 1 82 ? 7.793 -3.879 20.903 1.00 20.61 82 VAL D O 1
ATOM 3677 N N . ILE D 1 83 ? 8.440 -6.041 20.737 1.00 21.62 83 ILE D N 1
ATOM 3678 C CA . ILE D 1 83 ? 9.190 -5.860 19.493 1.00 22.77 83 ILE D CA 1
ATOM 3679 C C . ILE D 1 83 ? 8.512 -6.672 18.387 1.00 22.68 83 ILE D C 1
ATOM 3680 O O . ILE D 1 83 ? 8.218 -7.847 18.577 1.00 23.30 83 ILE D O 1
ATOM 3685 N N . ARG D 1 84 ? 8.239 -6.036 17.248 1.00 23.02 84 ARG D N 1
ATOM 3686 C CA . ARG D 1 84 ? 7.526 -6.712 16.162 1.00 23.68 84 ARG D CA 1
ATOM 3687 C C . ARG D 1 84 ? 8.251 -7.944 15.634 1.00 24.57 84 ARG D C 1
ATOM 3688 O O . ARG D 1 84 ? 9.491 -7.969 15.529 1.00 24.64 84 ARG D O 1
ATOM 3696 N N . GLY D 1 85 ? 7.461 -8.968 15.319 1.00 24.46 85 GLY D N 1
ATOM 3697 C CA . GLY D 1 85 ? 7.956 -10.216 14.765 1.00 25.32 85 GLY D CA 1
ATOM 3698 C C . GLY D 1 85 ? 7.465 -10.347 13.339 1.00 25.34 85 GLY D C 1
ATOM 3699 O O . GLY D 1 85 ? 7.409 -9.366 12.607 1.00 26.11 85 GLY D O 1
ATOM 3700 N N . GLN D 1 86 ? 7.114 -11.567 12.954 1.00 26.55 86 GLN D N 1
ATOM 3701 C CA . GLN D 1 86 ? 6.768 -11.875 11.571 1.00 27.65 86 GLN D CA 1
ATOM 3702 C C . GLN D 1 86 ? 5.275 -11.832 11.285 1.00 27.53 86 GLN D C 1
ATOM 3703 O O . GLN D 1 86 ? 4.871 -11.752 10.117 1.00 27.79 86 GLN D O 1
ATOM 3709 N N . THR D 1 87 ? 4.467 -11.888 12.347 1.00 26.77 87 THR D N 1
ATOM 3710 C CA . THR D 1 87 ? 3.005 -11.973 12.221 1.00 25.67 87 THR D CA 1
ATOM 3711 C C . THR D 1 87 ? 2.315 -10.678 12.693 1.00 25.19 87 THR D C 1
ATOM 3712 O O . THR D 1 87 ? 2.968 -9.785 13.239 1.00 24.67 87 THR D O 1
ATOM 3716 N N . PRO D 1 88 ? 0.986 -10.567 12.484 1.00 24.52 88 PRO D N 1
ATOM 3717 C CA . PRO D 1 88 ? 0.273 -9.422 13.052 1.00 24.17 88 PRO D CA 1
ATOM 3718 C C . PRO D 1 88 ? 0.217 -9.417 14.581 1.00 23.55 88 PRO D C 1
ATOM 3719 O O . PRO D 1 88 ? -0.373 -8.490 15.153 1.00 24.51 88 PRO D O 1
ATOM 3723 N N . HIS D 1 89 ? 0.803 -10.417 15.242 1.00 23.19 89 HIS D N 1
ATOM 3724 C CA . HIS D 1 89 ? 0.622 -10.570 16.689 1.00 22.75 89 HIS D CA 1
ATOM 3725 C C . HIS D 1 89 ? 1.022 -9.345 17.485 1.00 22.00 89 HIS D C 1
ATOM 3726 O O . HIS D 1 89 ? 0.304 -8.934 18.409 1.00 21.53 89 HIS D O 1
ATOM 3733 N N . PHE D 1 90 ? 2.138 -8.726 17.092 1.00 21.25 90 PHE D N 1
ATOM 3734 C CA . PHE D 1 90 ? 2.595 -7.477 17.696 1.00 20.77 90 PHE D CA 1
ATOM 3735 C C . PHE D 1 90 ? 1.459 -6.467 17.865 1.00 20.73 90 PHE D C 1
ATOM 3736 O O . PHE D 1 90 ? 1.343 -5.838 18.924 1.00 21.50 90 PHE D O 1
ATOM 3744 N N . ASP D 1 91 ? 0.629 -6.310 16.834 1.00 20.91 91 ASP D N 1
ATOM 3745 C CA . ASP D 1 91 ? -0.428 -5.300 16.833 1.00 21.83 91 ASP D CA 1
ATOM 3746 C C . ASP D 1 91 ? -1.397 -5.559 17.971 1.00 20.83 91 ASP D C 1
ATOM 3747 O O . ASP D 1 91 ? -1.806 -4.638 18.673 1.00 20.54 91 ASP D O 1
ATOM 3752 N N . TYR D 1 92 ? -1.771 -6.815 18.133 1.00 20.27 92 TYR D N 1
ATOM 3753 C CA . TYR D 1 92 ? -2.798 -7.178 19.129 1.00 19.56 92 TYR D CA 1
ATOM 3754 C C . TYR D 1 92 ? -2.263 -7.137 20.546 1.00 19.53 92 TYR D C 1
ATOM 3755 O O . TYR D 1 92 ? -2.984 -6.737 21.479 1.00 18.51 92 TYR D O 1
ATOM 3764 N N . VAL D 1 93 ? -0.995 -7.503 20.719 1.00 19.54 93 VAL D N 1
ATOM 3765 C CA . VAL D 1 93 ? -0.395 -7.368 22.044 1.00 19.58 93 VAL D CA 1
ATOM 3766 C C . VAL D 1 93 ? -0.409 -5.896 22.444 1.00 19.05 93 VAL D C 1
ATOM 3767 O O . VAL D 1 93 ? -0.851 -5.531 23.551 1.00 18.18 93 VAL D O 1
ATOM 3771 N N . CYS D 1 94 ? 0.050 -5.037 21.534 1.00 18.70 94 CYS D N 1
ATOM 3772 C CA . CYS D 1 94 ? 0.084 -3.612 21.800 1.00 19.16 94 CYS D CA 1
ATOM 3773 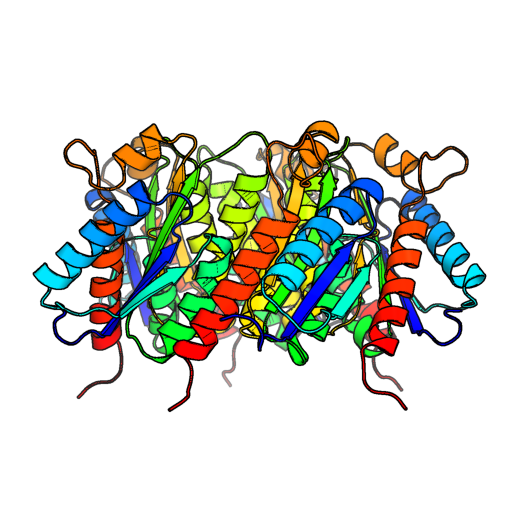C C . CYS D 1 94 ? -1.324 -3.042 22.028 1.00 18.39 94 CYS D C 1
ATOM 3774 O O . CYS D 1 94 ? -1.497 -2.213 22.909 1.00 18.97 94 CYS D O 1
ATOM 3777 N N . ASP D 1 95 ? -2.311 -3.482 21.247 1.00 16.90 95 ASP D N 1
ATOM 3778 C CA . ASP D 1 95 ? -3.699 -3.036 21.431 1.00 17.63 95 ASP D CA 1
ATOM 3779 C C . ASP D 1 95 ? -4.198 -3.399 22.822 1.00 17.34 95 ASP D C 1
ATOM 3780 O O . ASP D 1 95 ? -4.865 -2.592 23.464 1.00 17.86 95 ASP D O 1
ATOM 3785 N N . ALA D 1 96 ? -3.904 -4.619 23.273 1.00 17.42 96 ALA D N 1
ATOM 3786 C CA . ALA D 1 96 ? -4.345 -5.088 24.599 1.00 17.88 96 ALA D CA 1
ATOM 3787 C C . ALA D 1 96 ? -3.768 -4.204 25.699 1.00 18.32 96 ALA D C 1
ATOM 3788 O O . ALA D 1 96 ? -4.499 -3.749 26.593 1.00 18.70 96 ALA D O 1
ATOM 3790 N N . VAL D 1 97 ? -2.461 -3.947 25.621 1.00 17.63 97 VAL D N 1
ATOM 3791 C CA . VAL D 1 97 ? -1.769 -3.121 26.620 1.00 18.42 97 VAL D CA 1
ATOM 3792 C C . VAL D 1 97 ? -2.377 -1.744 26.658 1.00 17.75 97 VAL D C 1
ATOM 3793 O O . VAL D 1 97 ? -2.673 -1.220 27.738 1.00 17.34 97 VAL D O 1
ATOM 3797 N N . THR D 1 98 ? -2.585 -1.156 25.477 1.00 17.34 98 THR D N 1
ATOM 3798 C CA . THR D 1 98 ? -3.171 0.164 25.368 1.00 17.77 98 THR D CA 1
ATOM 3799 C C . THR D 1 98 ? -4.580 0.201 25.958 1.00 16.86 98 THR D C 1
ATOM 3800 O O . THR D 1 98 ? -4.913 1.062 26.786 1.00 16.81 98 THR D O 1
ATOM 3804 N N . GLN D 1 99 ? -5.420 -0.742 25.556 1.00 16.49 99 GLN D N 1
ATOM 3805 C CA . GLN D 1 99 ? -6.787 -0.755 26.085 1.00 16.75 99 GLN D CA 1
ATOM 3806 C C . GLN D 1 99 ? -6.806 -0.992 27.589 1.00 16.60 99 GLN D C 1
ATOM 3807 O O . GLN D 1 99 ? -7.580 -0.354 28.327 1.00 17.09 99 GLN D O 1
ATOM 3813 N N . GLY D 1 100 ? -5.964 -1.919 28.037 1.00 15.70 100 GLY D N 1
ATOM 3814 C CA . GLY D 1 100 ? -5.933 -2.304 29.444 1.00 16.08 100 GLY D CA 1
ATOM 3815 C C . GLY D 1 100 ? -5.434 -1.195 30.355 1.00 15.77 100 GLY D C 1
ATOM 3816 O O . GLY D 1 100 ? -6.085 -0.874 31.357 1.00 15.43 100 GLY D O 1
ATOM 3817 N N . LEU D 1 101 ? -4.292 -0.596 30.018 1.00 15.68 101 LEU D N 1
ATOM 3818 C CA . LEU D 1 101 ? -3.764 0.448 30.893 1.00 16.22 101 LEU D CA 1
ATOM 3819 C C . LEU D 1 101 ? -4.658 1.677 30.912 1.00 16.60 101 LEU D C 1
ATOM 3820 O O . LEU D 1 101 ? -4.821 2.320 31.948 1.00 16.89 101 LEU D O 1
ATOM 3825 N N . THR D 1 102 ? -5.247 2.001 29.766 1.00 16.78 102 THR D N 1
ATOM 3826 C CA . THR D 1 102 ? -6.150 3.131 29.709 1.00 16.90 102 THR D CA 1
ATOM 3827 C C . THR D 1 102 ? -7.342 2.877 30.614 1.00 17.24 102 THR D C 1
ATOM 3828 O O . THR D 1 102 ? -7.679 3.714 31.456 1.00 17.01 102 THR D O 1
ATOM 3832 N N . ARG D 1 103 ? -7.939 1.694 30.485 1.00 15.77 103 ARG D N 1
ATOM 3833 C CA . ARG D 1 103 ? -9.028 1.331 31.382 1.00 15.62 103 ARG D CA 1
ATOM 3834 C C . ARG D 1 103 ? -8.629 1.386 32.859 1.00 14.90 103 ARG D C 1
ATOM 3835 O O . ARG D 1 103 ? -9.372 1.925 33.665 1.00 15.45 103 ARG D O 1
ATOM 3843 N N . VAL D 1 104 ? -7.474 0.832 33.225 1.00 14.53 104 VAL D N 1
ATOM 3844 C CA . VAL D 1 104 ? -7.102 0.778 34.641 1.00 14.61 104 VAL D CA 1
ATOM 3845 C C . VAL D 1 104 ? -6.921 2.167 35.220 1.00 15.15 104 VAL D C 1
ATOM 3846 O O . VAL D 1 104 ? -7.367 2.464 36.339 1.00 15.14 104 VAL D O 1
ATOM 3850 N N . SER D 1 105 ? -6.296 3.036 34.429 1.00 14.51 105 SER D N 1
ATOM 3851 C CA . SER D 1 105 ? -6.082 4.396 34.884 1.00 15.43 105 SER D CA 1
ATOM 3852 C C . SER D 1 105 ? -7.394 5.105 35.208 1.00 15.40 105 SER D C 1
ATOM 3853 O O . SER D 1 105 ? -7.512 5.775 36.231 1.00 15.67 105 SER D O 1
ATOM 3856 N N . LEU D 1 106 ? -8.388 4.953 34.347 1.00 15.35 106 LEU D N 1
ATOM 3857 C CA . LEU D 1 106 ? -9.641 5.673 34.528 1.00 15.69 106 LEU D CA 1
ATOM 3858 C C . LEU D 1 106 ? -10.562 4.997 35.561 1.00 15.50 106 LEU D C 1
ATOM 3859 O O . LEU D 1 106 ? -11.291 5.666 36.285 1.00 16.04 106 LEU D O 1
ATOM 3864 N N . ASP D 1 107 ? -10.524 3.667 35.637 1.00 15.09 107 ASP D N 1
ATOM 3865 C CA . ASP D 1 107 ? -11.290 2.950 36.666 1.00 15.66 107 ASP D CA 1
ATOM 3866 C C . ASP D 1 107 ? -10.797 3.326 38.054 1.00 15.94 107 ASP D C 1
ATOM 3867 O O . ASP D 1 107 ? -11.594 3.484 38.976 1.00 16.74 107 ASP D O 1
ATOM 3872 N N . SER D 1 108 ? -9.471 3.432 38.191 1.00 15.99 108 SER D N 1
ATOM 3873 C CA . SER D 1 108 ? -8.835 3.638 39.507 1.00 16.03 108 SER D CA 1
ATOM 3874 C C . SER D 1 108 ? -8.511 5.091 39.779 1.00 15.71 108 SER D C 1
ATOM 3875 O O . SER D 1 108 ? -8.024 5.434 40.862 1.00 16.56 108 SER D O 1
ATOM 3878 N N . SER D 1 109 ? -8.755 5.941 38.789 1.00 16.12 109 SER D N 1
ATOM 3879 C CA . SER D 1 109 ? -8.392 7.354 38.883 1.00 16.29 109 SER D CA 1
ATOM 3880 C C . SER D 1 109 ? -6.935 7.518 39.342 1.00 16.83 109 SER D C 1
ATOM 3881 O O . SER D 1 109 ? -6.626 8.380 40.185 1.00 17.13 109 SER D O 1
ATOM 3884 N N . THR D 1 110 ? -6.055 6.676 38.792 1.00 16.57 110 THR D N 1
ATOM 3885 C CA . THR D 1 110 ? -4.645 6.658 39.146 1.00 17.36 110 THR D CA 1
ATOM 3886 C C . THR D 1 110 ? -3.820 6.737 37.877 1.00 16.50 110 THR D C 1
ATOM 3887 O O . THR D 1 110 ? -4.122 6.044 36.900 1.00 16.97 110 THR D O 1
ATOM 3891 N N . PRO D 1 111 ? -2.767 7.573 37.866 1.00 16.70 111 PRO D N 1
ATOM 3892 C CA . PRO D 1 111 ? -1.908 7.577 36.690 1.00 16.19 111 PRO D CA 1
ATOM 3893 C C . PRO D 1 111 ? -1.283 6.216 36.510 1.00 16.56 111 PRO D C 1
ATOM 3894 O O . PRO D 1 111 ? -0.728 5.668 37.459 1.00 15.89 111 PRO D O 1
ATOM 3898 N N . ILE D 1 112 ? -1.369 5.681 35.295 1.00 16.92 112 ILE D N 1
ATOM 3899 C CA . ILE D 1 112 ? -0.680 4.449 34.963 1.00 17.75 112 ILE D CA 1
ATOM 3900 C C . ILE D 1 112 ? 0.222 4.828 33.801 1.00 18.64 112 ILE D C 1
ATOM 3901 O O . ILE D 1 112 ? -0.233 4.971 32.652 1.00 19.53 112 ILE D O 1
ATOM 3906 N N . ALA D 1 113 ? 1.485 5.079 34.114 1.00 18.63 113 ALA D N 1
ATOM 3907 C CA . ALA D 1 113 ? 2.418 5.572 33.115 1.00 18.98 113 ALA D CA 1
ATOM 3908 C C . ALA D 1 113 ? 2.816 4.468 32.145 1.00 19.58 113 ALA D C 1
ATOM 3909 O O . ALA D 1 113 ? 3.134 3.359 32.566 1.00 18.98 113 ALA D O 1
ATOM 3911 N N . ASN D 1 114 ? 2.801 4.778 30.851 1.00 20.81 114 ASN D N 1
ATOM 3912 C CA . ASN D 1 114 ? 3.160 3.773 29.859 1.00 21.80 114 ASN D CA 1
ATOM 3913 C C . ASN D 1 114 ? 4.660 3.884 29.542 1.00 21.67 114 ASN D C 1
ATOM 3914 O O . ASN D 1 114 ? 5.100 4.762 28.800 1.00 23.06 114 ASN D O 1
ATOM 3919 N N . GLY D 1 115 ? 5.445 3.009 30.166 1.00 20.66 115 GLY D N 1
ATOM 3920 C CA . GLY D 1 115 ? 6.848 2.807 29.809 1.00 19.61 115 GLY D CA 1
ATOM 3921 C C . GLY D 1 115 ? 7.019 1.505 29.059 1.00 19.49 115 GLY D C 1
ATOM 3922 O O . GLY D 1 115 ? 8.038 0.837 29.191 1.00 18.81 115 GLY D O 1
ATOM 3923 N N . VAL D 1 116 ? 6.009 1.115 28.279 1.00 19.98 116 VAL D N 1
ATOM 3924 C CA . VAL D 1 116 ? 6.095 -0.100 27.479 1.00 20.01 116 VAL D CA 1
ATOM 3925 C C . VAL D 1 116 ? 6.518 0.293 26.065 1.00 20.09 116 VAL D C 1
ATOM 3926 O O . VAL D 1 116 ? 5.759 0.937 25.334 1.00 20.25 116 VAL D O 1
ATOM 3930 N N . LEU D 1 117 ? 7.744 -0.064 25.708 1.00 20.62 117 LEU D N 1
ATOM 3931 C CA . LEU D 1 117 ? 8.254 0.225 24.381 1.00 21.35 117 LEU D CA 1
ATOM 3932 C C . LEU D 1 117 ? 7.513 -0.630 23.356 1.00 21.02 117 LEU D C 1
ATOM 3933 O O . LEU D 1 117 ? 7.176 -1.781 23.631 1.00 21.20 117 LEU D O 1
ATOM 3938 N N . THR D 1 118 ? 7.259 -0.066 22.176 1.00 20.63 118 THR D N 1
ATOM 3939 C CA . THR D 1 118 ? 6.624 -0.827 21.095 1.00 21.21 118 THR D CA 1
ATOM 3940 C C . THR D 1 118 ? 7.424 -0.554 19.820 1.00 21.98 118 THR D C 1
ATOM 3941 O O . THR D 1 118 ? 7.209 0.454 19.155 1.00 21.98 118 THR D O 1
ATOM 3945 N N . THR D 1 119 ? 8.357 -1.451 19.505 1.00 22.24 119 THR D N 1
ATOM 3946 C CA . THR D 1 119 ? 9.328 -1.155 18.459 1.00 23.09 119 THR D CA 1
ATOM 3947 C C . THR D 1 119 ? 9.283 -2.170 17.332 1.00 23.46 119 THR D C 1
ATOM 3948 O O . THR D 1 119 ? 8.794 -3.293 17.504 1.00 22.61 119 THR D O 1
ATOM 3952 N N . ASN D 1 120 ? 9.788 -1.766 16.170 1.00 24.49 120 ASN D N 1
ATOM 3953 C CA . ASN D 1 120 ? 9.967 -2.696 15.068 1.00 25.54 120 ASN D CA 1
ATOM 3954 C C . ASN D 1 120 ? 11.196 -3.573 15.239 1.00 25.78 120 ASN D C 1
ATOM 3955 O O . ASN D 1 120 ? 11.196 -4.712 14.783 1.00 25.59 120 ASN D O 1
ATOM 3960 N N . THR D 1 121 ? 12.227 -3.048 15.910 1.00 26.61 121 THR D N 1
ATOM 3961 C CA . THR D 1 121 ? 13.491 -3.780 16.096 1.00 27.02 121 THR D CA 1
ATOM 3962 C C . THR D 1 121 ? 14.036 -3.720 17.515 1.00 27.92 121 THR D C 1
ATOM 3963 O O . THR D 1 121 ? 13.669 -2.829 18.291 1.00 27.97 121 THR D O 1
ATOM 3967 N N . GLU D 1 122 ? 14.922 -4.663 17.839 1.00 28.52 122 GLU D N 1
ATOM 3968 C CA . GLU D 1 122 ? 15.617 -4.681 19.125 1.00 29.36 122 GLU D CA 1
ATOM 3969 C C . GLU D 1 122 ? 16.537 -3.470 19.294 1.00 29.53 122 GLU D C 1
ATOM 3970 O O . GLU D 1 122 ? 16.645 -2.907 20.388 1.00 28.88 122 GLU D O 1
ATOM 3976 N N . GLU D 1 123 ? 17.206 -3.088 18.205 1.00 29.47 123 GLU D N 1
ATOM 3977 C CA . GLU D 1 123 ? 18.089 -1.924 18.206 1.00 29.51 123 GLU D CA 1
ATOM 3978 C C . GLU D 1 123 ? 17.319 -0.686 18.630 1.00 28.41 123 GLU D C 1
ATOM 3979 O O . GLU D 1 123 ? 17.789 0.087 19.465 1.00 28.13 123 GLU D O 1
ATOM 3985 N N . GLN D 1 124 ? 16.121 -0.516 18.068 1.00 27.72 124 GLN D N 1
ATOM 3986 C CA . GLN D 1 124 ? 15.216 0.572 18.464 1.00 27.46 124 GLN D CA 1
ATOM 3987 C C . GLN D 1 124 ? 14.882 0.566 19.967 1.00 26.55 124 GLN D C 1
ATOM 3988 O O . GLN D 1 124 ? 14.877 1.615 20.610 1.00 25.86 124 GLN D O 1
ATOM 3994 N N . ALA D 1 125 ? 14.595 -0.616 20.513 1.00 26.74 125 ALA D N 1
ATOM 3995 C CA . ALA D 1 125 ? 14.240 -0.732 21.935 1.00 26.11 125 ALA D CA 1
ATOM 3996 C C . ALA D 1 125 ? 15.420 -0.403 22.839 1.00 26.24 125 ALA D C 1
ATOM 3997 O O . ALA D 1 125 ? 15.276 0.321 23.814 1.00 24.99 125 ALA D O 1
ATOM 3999 N N . LEU D 1 126 ? 16.600 -0.911 22.486 1.00 26.34 126 LEU D N 1
ATOM 4000 C CA . LEU D 1 126 ? 17.819 -0.618 23.241 1.00 27.10 126 LEU D CA 1
ATOM 4001 C C . LEU D 1 126 ? 18.115 0.879 23.305 1.00 26.93 126 LEU D C 1
ATOM 4002 O O . LEU D 1 126 ? 18.525 1.405 24.353 1.00 27.70 126 LEU D O 1
ATOM 4007 N N . ASP D 1 127 ? 17.872 1.562 22.187 1.00 26.64 127 ASP D N 1
ATOM 4008 C CA . ASP D 1 127 ? 18.147 2.990 22.027 1.00 26.01 127 ASP D CA 1
ATOM 4009 C C . ASP D 1 127 ? 17.212 3.832 22.886 1.00 25.54 127 ASP D C 1
ATOM 4010 O O . ASP D 1 127 ? 17.432 5.019 23.098 1.00 25.48 127 ASP D O 1
ATOM 4015 N N . ARG D 1 128 ? 16.150 3.196 23.378 1.00 24.91 128 ARG D N 1
ATOM 4016 C CA . ARG D 1 128 ? 15.121 3.881 24.146 1.00 24.40 128 ARG D CA 1
ATOM 4017 C C . ARG D 1 128 ? 15.056 3.396 25.596 1.00 24.32 128 ARG D C 1
ATOM 4018 O O . ARG D 1 128 ? 14.147 3.783 26.344 1.00 23.55 128 ARG D O 1
ATOM 4026 N N . ALA D 1 129 ? 16.018 2.567 25.999 1.00 24.49 129 ALA D N 1
ATOM 4027 C CA . ALA D 1 129 ? 16.002 1.964 27.345 1.00 25.70 129 ALA D CA 1
ATOM 4028 C C . ALA D 1 129 ? 16.985 2.595 28.340 1.00 26.43 129 ALA D C 1
ATOM 4029 O O . ALA D 1 129 ? 17.183 2.074 29.447 1.00 25.54 129 ALA D O 1
ATOM 4031 N N . GLY D 1 130 ? 17.605 3.701 27.948 1.00 27.15 130 GLY D N 1
ATOM 4032 C CA . GLY D 1 130 ? 18.517 4.420 28.836 1.00 28.61 130 GLY D CA 1
ATOM 4033 C C . GLY D 1 130 ? 19.735 3.612 29.251 1.00 29.65 130 GLY D C 1
ATOM 4034 O O . GLY D 1 130 ? 20.159 3.661 30.411 1.00 29.62 130 GLY D O 1
ATOM 4035 N N . LEU D 1 131 ? 20.268 2.832 28.320 1.00 30.65 131 LEU D N 1
ATOM 4036 C CA . LEU D 1 131 ? 21.571 2.208 28.501 1.00 32.20 131 LEU D CA 1
ATOM 4037 C C . LEU D 1 131 ? 22.643 3.277 28.257 1.00 33.36 131 LEU D C 1
ATOM 4038 O O . LEU D 1 131 ? 22.315 4.374 27.779 1.00 33.29 131 LEU D O 1
ATOM 4043 N N . PRO D 1 132 ? 23.917 2.987 28.607 1.00 34.43 132 PRO D N 1
ATOM 4044 C CA . PRO D 1 132 ? 24.946 4.023 28.494 1.00 35.25 132 PRO D CA 1
ATOM 4045 C C . PRO D 1 132 ? 24.938 4.807 27.172 1.00 35.55 132 PRO D C 1
ATOM 4046 O O . PRO D 1 132 ? 25.086 6.028 27.199 1.00 35.93 132 PRO D O 1
ATOM 4050 N N . THR D 1 133 ? 24.734 4.125 26.044 1.00 35.89 133 THR D N 1
ATOM 4051 C CA . THR D 1 133 ? 24.720 4.799 24.741 1.00 35.74 133 THR D CA 1
ATOM 4052 C C . THR D 1 133 ? 23.331 4.968 24.095 1.00 35.06 133 THR D C 1
ATOM 4053 O O . THR D 1 133 ? 23.225 5.260 22.892 1.00 35.07 133 THR D O 1
ATOM 4057 N N . SER D 1 134 ? 22.274 4.796 24.888 1.00 33.75 134 SER D N 1
ATOM 4058 C CA . SER D 1 134 ? 20.912 4.971 24.392 1.00 32.90 134 SER D CA 1
ATOM 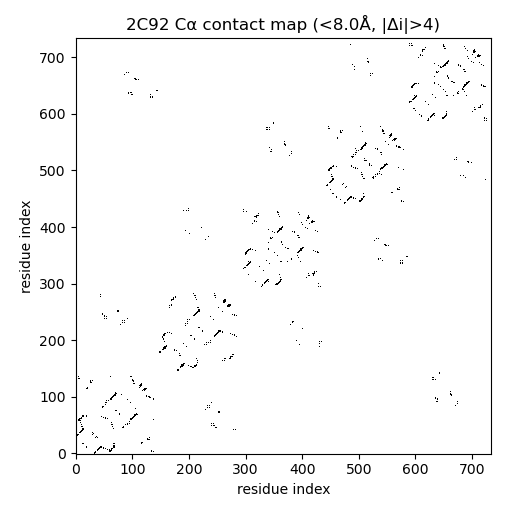4059 C C . SER D 1 134 ? 20.550 6.434 24.208 1.00 32.16 134 SER D C 1
ATOM 4060 O O . SER D 1 134 ? 20.933 7.283 25.021 1.00 32.38 134 SER D O 1
ATOM 4063 N N . ALA D 1 135 ? 19.778 6.710 23.158 1.00 31.53 135 ALA D N 1
ATOM 4064 C CA . ALA D 1 135 ? 19.236 8.042 22.893 1.00 31.07 135 ALA D CA 1
ATOM 4065 C C . ALA D 1 135 ? 18.327 8.548 24.008 1.00 31.24 135 ALA D C 1
ATOM 4066 O O . ALA D 1 135 ? 18.293 9.739 24.306 1.00 31.19 135 ALA D O 1
ATOM 4068 N N . GLU D 1 136 ? 17.583 7.636 24.624 1.00 30.83 136 GLU D N 1
ATOM 4069 C CA . GLU D 1 136 ? 16.666 8.035 25.685 1.00 30.49 136 GLU D CA 1
ATOM 4070 C C . GLU D 1 136 ? 16.370 6.889 26.628 1.00 29.21 136 GLU D C 1
ATOM 4071 O O . GLU D 1 136 ? 16.739 5.753 26.364 1.00 29.31 136 GLU D O 1
ATOM 4077 N N . ASP D 1 137 ? 15.701 7.221 27.724 1.00 27.92 137 ASP D N 1
ATOM 4078 C CA . ASP D 1 137 ? 15.438 6.303 28.806 1.00 26.95 137 ASP D CA 1
ATOM 4079 C C . ASP D 1 137 ? 13.948 6.386 29.075 1.00 25.78 137 ASP D C 1
ATOM 4080 O O . ASP D 1 137 ? 13.483 7.256 29.813 1.00 24.12 137 ASP D O 1
ATOM 4085 N N . LYS D 1 138 ? 13.205 5.483 28.444 1.00 24.67 138 LYS D N 1
ATOM 4086 C CA . LYS D 1 138 ? 11.751 5.492 28.547 1.00 24.47 138 LYS D CA 1
ATOM 4087 C C . LYS D 1 138 ? 11.286 5.146 29.960 1.00 22.98 138 LYS D C 1
ATOM 4088 O O . LYS D 1 138 ? 10.215 5.583 30.382 1.00 22.06 138 LYS D O 1
ATOM 4094 N N . GLY D 1 139 ? 12.069 4.344 30.677 1.00 22.13 139 GLY D N 1
ATOM 4095 C CA . GLY D 1 139 ? 11.711 3.965 32.053 1.00 21.74 139 GLY D CA 1
ATOM 4096 C C . GLY D 1 139 ? 11.744 5.185 32.960 1.00 21.34 139 GLY D C 1
ATOM 4097 O O . GLY D 1 139 ? 10.858 5.398 33.791 1.00 20.47 139 GLY D O 1
ATOM 4098 N N . ALA D 1 140 ? 12.792 5.993 32.785 1.00 20.80 140 ALA D N 1
ATOM 4099 C CA . ALA D 1 140 ? 12.927 7.242 33.505 1.00 20.46 140 ALA D CA 1
ATOM 4100 C C . ALA D 1 140 ? 11.793 8.184 33.147 1.00 19.48 140 ALA D C 1
ATOM 4101 O O . ALA D 1 140 ? 11.150 8.732 34.035 1.00 18.98 140 ALA D O 1
ATOM 4103 N N . GLN D 1 141 ? 11.540 8.369 31.846 1.00 19.12 141 GLN D N 1
ATOM 4104 C CA . GLN D 1 141 ? 10.443 9.226 31.383 1.00 20.38 141 GLN D CA 1
ATOM 4105 C C . GLN D 1 141 ? 9.100 8.850 31.997 1.00 19.21 141 GLN D C 1
ATOM 4106 O O . GLN D 1 141 ? 8.365 9.701 32.507 1.00 19.84 141 GLN D O 1
ATOM 4112 N N . ALA D 1 142 ? 8.797 7.565 31.945 1.00 19.06 142 ALA D N 1
ATOM 4113 C CA . ALA D 1 142 ? 7.518 7.062 32.447 1.00 18.91 142 ALA D CA 1
ATOM 4114 C C . ALA D 1 142 ? 7.369 7.325 33.946 1.00 18.59 142 ALA D C 1
ATOM 4115 O O . ALA D 1 142 ? 6.276 7.637 34.433 1.00 18.78 142 ALA D O 1
ATOM 4117 N N . THR D 1 143 ? 8.474 7.237 34.684 1.00 18.81 143 THR D N 1
ATOM 4118 C CA . THR D 1 143 ? 8.423 7.412 36.141 1.00 18.37 143 THR D CA 1
ATOM 4119 C C . THR D 1 143 ? 8.207 8.872 36.531 1.00 18.79 143 THR D C 1
ATOM 4120 O O . THR D 1 143 ? 7.463 9.205 37.464 1.00 18.83 143 THR D O 1
ATOM 4124 N N . VAL D 1 144 ? 8.872 9.749 35.794 1.00 19.48 144 VAL D N 1
ATOM 4125 C CA . VAL D 1 144 ? 8.650 11.175 35.925 1.00 20.82 144 VAL D CA 1
ATOM 4126 C C . VAL D 1 144 ? 7.160 11.468 35.670 1.00 20.03 144 VAL D C 1
ATOM 4127 O O . VAL D 1 144 ? 6.512 12.155 36.464 1.00 20.40 144 VAL D O 1
ATOM 4131 N N . ALA D 1 145 ? 6.621 10.922 34.575 1.00 20.10 145 ALA D N 1
ATOM 4132 C CA . ALA D 1 145 ? 5.206 11.139 34.234 1.00 20.19 145 ALA D CA 1
ATOM 4133 C C . ALA D 1 145 ? 4.296 10.627 35.366 1.00 19.64 145 ALA D C 1
ATOM 4134 O O . ALA D 1 145 ? 3.378 11.321 35.796 1.00 20.28 145 ALA D O 1
ATOM 4136 N N . ALA D 1 146 ? 4.588 9.447 35.890 1.00 19.52 146 ALA D N 1
ATOM 4137 C CA . ALA D 1 146 ? 3.732 8.894 36.939 1.00 20.07 146 ALA D CA 1
ATOM 4138 C C . ALA D 1 146 ? 3.736 9.768 38.193 1.00 19.92 146 ALA D C 1
ATOM 4139 O O . ALA D 1 146 ? 2.681 10.089 38.745 1.00 19.67 146 ALA D O 1
ATOM 4141 N N . LEU D 1 147 ? 4.936 10.133 38.647 1.00 20.33 147 LEU D N 1
ATOM 4142 C CA . LEU D 1 147 ? 5.099 10.925 39.869 1.00 20.63 147 LEU D CA 1
ATOM 4143 C C . LEU D 1 147 ? 4.532 12.330 39.736 1.00 20.06 147 LEU D C 1
ATOM 4144 O O . LEU D 1 147 ? 3.799 12.808 40.608 1.00 20.23 147 LEU D O 1
ATOM 4149 N N . ALA D 1 148 ? 4.855 12.996 38.630 1.00 19.77 148 ALA D N 1
ATOM 4150 C CA . ALA D 1 148 ? 4.337 14.331 38.383 1.00 19.19 148 ALA D CA 1
ATOM 4151 C C . ALA D 1 148 ? 2.808 14.311 38.351 1.00 18.55 148 ALA D C 1
ATOM 4152 O O . ALA D 1 148 ? 2.174 15.181 38.922 1.00 18.08 148 ALA D O 1
ATOM 4154 N N . THR D 1 149 ? 2.222 13.304 37.698 1.00 17.89 149 THR D N 1
ATOM 4155 C CA . THR D 1 149 ? 0.770 13.264 37.592 1.00 18.30 149 THR D CA 1
ATOM 4156 C C . THR D 1 149 ? 0.116 13.000 38.946 1.00 17.83 149 THR D C 1
ATOM 4157 O O . THR D 1 149 ? -0.938 13.567 39.258 1.00 18.55 149 THR D O 1
ATOM 4161 N N . ALA D 1 150 ? 0.734 12.127 39.739 1.00 18.24 150 ALA D N 1
ATOM 4162 C CA . ALA D 1 150 ? 0.246 11.833 41.086 1.00 18.78 150 ALA D CA 1
ATOM 4163 C C . ALA D 1 150 ? 0.271 13.110 41.943 1.00 19.32 150 ALA D C 1
ATOM 4164 O O . ALA D 1 150 ? -0.697 13.427 42.641 1.00 19.69 150 ALA D O 1
ATOM 4166 N N . LEU D 1 151 ? 1.368 13.854 41.861 1.00 19.49 151 LEU D N 1
ATOM 4167 C CA . LEU D 1 151 ? 1.495 15.104 42.630 1.00 20.16 151 LEU D CA 1
ATOM 4168 C C . LEU D 1 151 ? 0.443 16.118 42.192 1.00 20.16 151 LEU D C 1
ATOM 4169 O O . LEU D 1 151 ? -0.192 16.769 43.032 1.00 20.57 151 LEU D O 1
ATOM 4174 N N . THR D 1 152 ? 0.250 16.236 40.878 1.00 20.33 152 THR D N 1
ATOM 4175 C CA . THR D 1 152 ? -0.799 17.078 40.298 1.00 20.40 152 THR D CA 1
ATOM 4176 C C . THR D 1 152 ? -2.194 16.689 40.783 1.00 20.62 152 THR D C 1
ATOM 4177 O O . THR D 1 152 ? -3.007 17.541 41.164 1.00 20.91 152 THR D O 1
ATOM 4181 N N . LEU D 1 153 ? -2.481 15.396 40.773 1.00 19.75 153 LEU D N 1
ATOM 4182 C CA . LEU D 1 153 ? -3.782 14.941 41.241 1.00 20.01 153 LEU D CA 1
ATOM 4183 C C . LEU D 1 153 ? -3.991 15.215 42.733 1.00 21.65 153 LEU D C 1
ATOM 4184 O O . LEU D 1 153 ? -5.100 15.549 43.159 1.00 21.71 153 LEU D O 1
ATOM 4189 N N . ARG D 1 154 ? -2.924 15.077 43.520 1.00 23.08 154 ARG D N 1
ATOM 4190 C CA . ARG D 1 154 ? -3.002 15.362 44.955 1.00 25.05 154 ARG D CA 1
ATOM 4191 C C . ARG D 1 154 ? -3.408 16.820 45.198 1.00 25.32 154 ARG D C 1
ATOM 4192 O O . ARG D 1 154 ? -4.210 17.104 46.101 1.00 25.00 154 ARG D O 1
ATOM 4200 N N . GLU D 1 155 ? -2.869 17.722 44.383 1.00 25.77 155 GLU D N 1
ATOM 4201 C CA . GLU D 1 155 ? -3.188 19.144 44.483 1.00 26.91 155 GLU D CA 1
ATOM 4202 C C . GLU D 1 155 ? -4.592 19.479 44.002 1.00 26.05 155 GLU D C 1
ATOM 4203 O O . GLU D 1 155 ? -5.282 20.301 44.605 1.00 26.71 155 GLU D O 1
ATOM 4209 N N . LEU D 1 156 ? -5.040 18.832 42.932 1.00 24.47 156 LEU D N 1
ATOM 4210 C CA . LEU D 1 156 ? -6.373 19.109 42.407 1.00 23.92 156 LEU D CA 1
ATOM 4211 C C . LEU D 1 156 ? -7.445 18.586 43.352 1.00 23.80 156 LEU D C 1
ATOM 4212 O O . LEU D 1 156 ? -8.542 19.120 43.425 1.00 24.03 156 LEU D O 1
ATOM 4217 N N . ARG D 1 157 ? -7.119 17.527 44.076 1.00 24.07 157 ARG D N 1
ATOM 4218 C CA . ARG D 1 157 ? -8.102 16.860 44.908 1.00 24.01 157 ARG D CA 1
ATOM 4219 C C . ARG D 1 157 ? -8.208 17.470 46.298 1.00 24.92 157 ARG D C 1
ATOM 4220 O O . ARG D 1 157 ? -7.517 18.435 46.595 1.00 24.29 157 ARG D O 1
ATOM 4228 N N . ALA D 1 158 ? -9.082 16.909 47.134 1.00 26.43 158 ALA D N 1
ATOM 4229 C CA . ALA D 1 158 ? -9.489 17.555 48.385 1.00 28.02 158 ALA D CA 1
ATOM 4230 C C . ALA D 1 158 ? -8.382 17.606 49.437 1.00 29.46 158 ALA D C 1
ATOM 4231 O O . ALA D 1 158 ? -7.806 16.584 49.797 1.00 29.01 158 ALA D O 1
ATOM 4233 N N . HIS D 1 159 ? -8.086 18.808 49.923 1.00 31.01 159 HIS D N 1
ATOM 4234 C CA . HIS D 1 159 ? -7.085 18.989 50.967 1.00 33.53 159 HIS D CA 1
ATOM 4235 C C . HIS D 1 159 ? -7.321 20.329 51.660 1.00 35.01 159 HIS D C 1
ATOM 4236 O O . HIS D 1 159 ? -8.158 21.119 51.216 1.00 35.46 159 HIS D O 1
ATOM 4243 N N . SER D 1 160 ? -6.586 20.569 52.744 1.00 36.67 160 SER D N 1
ATOM 4244 C CA . SER D 1 160 ? -6.723 21.799 53.520 1.00 37.80 160 SER D CA 1
ATOM 4245 C C . SER D 1 160 ? -5.572 22.767 53.246 1.00 38.51 160 SER D C 1
ATOM 4246 O O . SER D 1 160 ? -5.042 22.819 52.128 1.00 39.24 160 SER D O 1
ATOM 4249 N N . ALA E 1 15 ? 2.780 -23.598 42.502 1.00 35.79 15 ALA E N 1
ATOM 4250 C CA . ALA E 1 15 ? 1.498 -23.313 41.775 1.00 34.92 15 ALA E CA 1
ATOM 4251 C C . ALA E 1 15 ? 0.441 -24.397 41.961 1.00 34.67 15 ALA E C 1
ATOM 4252 O O . ALA E 1 15 ? -0.623 -24.358 41.344 1.00 34.96 15 ALA E O 1
ATOM 4254 N N . SER E 1 16 ? 0.723 -25.368 42.823 1.00 33.92 16 SER E N 1
ATOM 4255 C CA . SER E 1 16 ? -0.188 -26.484 43.020 1.00 33.42 16 SER E CA 1
ATOM 4256 C C . SER E 1 16 ? -1.560 -26.082 43.565 1.00 32.46 16 SER E C 1
ATOM 4257 O O . SER E 1 16 ? -2.526 -26.824 43.400 1.00 33.25 16 SER E O 1
ATOM 4260 N N . GLY E 1 17 ? -1.647 -24.912 44.197 1.00 30.78 17 GLY E N 1
ATOM 4261 C CA . GLY E 1 17 ? -2.920 -24.435 44.732 1.00 28.96 17 GLY E CA 1
ATOM 4262 C C . GLY E 1 17 ? -3.691 -23.545 43.765 1.00 27.60 17 GLY E C 1
ATOM 4263 O O . GLY E 1 17 ? -4.831 -23.177 44.039 1.00 28.44 17 GLY E O 1
ATOM 4264 N N . VAL E 1 18 ? -3.083 -23.172 42.648 1.00 25.88 18 VAL E N 1
ATOM 4265 C CA . VAL E 1 18 ? -3.816 -22.297 41.706 1.00 24.01 18 VAL E CA 1
ATOM 4266 C C . VAL E 1 18 ? -4.879 -23.025 40.883 1.00 22.25 18 VAL E C 1
ATOM 4267 O O . VAL E 1 18 ? -4.672 -24.134 40.416 1.00 22.22 18 VAL E O 1
ATOM 4271 N N . ARG E 1 19 ? -6.048 -22.398 40.789 1.00 18.41 19 ARG E N 1
ATOM 4272 C CA . ARG E 1 19 ? -7.192 -22.958 40.073 1.00 17.32 19 ARG E CA 1
ATOM 4273 C C . ARG E 1 19 ? -7.136 -22.416 38.658 1.00 16.40 19 ARG E C 1
ATOM 4274 O O . ARG E 1 19 ? -7.342 -21.236 38.429 1.00 16.32 19 ARG E O 1
ATOM 4282 N N . LEU E 1 20 ? -6.820 -23.284 37.708 1.00 15.72 20 LEU E N 1
ATOM 4283 C CA . LEU E 1 20 ? -6.589 -22.857 36.340 1.00 14.68 20 LEU E CA 1
ATOM 4284 C C . LEU E 1 20 ? -7.694 -23.349 35.420 1.00 14.61 20 LEU E C 1
ATOM 4285 O O . LEU E 1 20 ? -8.132 -24.498 35.530 1.00 16.23 20 LEU E O 1
ATOM 4290 N N . ALA E 1 21 ? -8.158 -22.466 34.529 1.00 14.73 21 ALA E N 1
ATOM 4291 C CA . ALA E 1 21 ? -9.066 -22.851 33.433 1.00 14.76 21 ALA E CA 1
ATOM 4292 C C . ALA E 1 21 ? -8.374 -22.587 32.110 1.00 14.20 21 ALA E C 1
ATOM 4293 O O . ALA E 1 21 ? -7.597 -21.655 31.993 1.00 14.47 21 ALA E O 1
ATOM 4295 N N . ILE E 1 22 ? -8.671 -23.432 31.121 1.00 14.01 22 ILE E N 1
ATOM 4296 C CA . ILE E 1 22 ? -8.178 -23.230 29.756 1.00 15.27 22 ILE E CA 1
ATOM 4297 C C . ILE E 1 22 ? -9.372 -23.282 28.827 1.00 15.15 22 ILE E C 1
ATOM 4298 O O . ILE E 1 22 ? -10.145 -24.224 28.888 1.00 16.44 22 ILE E O 1
ATOM 4303 N N . VAL E 1 23 ? -9.541 -22.251 28.000 1.00 15.18 23 VAL E N 1
ATOM 4304 C CA . VAL E 1 23 ? -10.607 -22.249 26.991 1.00 16.41 23 VAL E CA 1
ATOM 4305 C C . VAL E 1 23 ? -9.950 -22.207 25.623 1.00 16.90 23 VAL E C 1
ATOM 4306 O O . VAL E 1 23 ? -9.121 -21.347 25.347 1.00 16.56 23 VAL E O 1
ATOM 4310 N N . ALA E 1 24 ? -10.300 -23.166 24.776 1.00 17.03 24 ALA E N 1
ATOM 4311 C CA . ALA E 1 24 ? -9.604 -23.314 23.504 1.00 17.79 24 ALA E CA 1
ATOM 4312 C C . ALA E 1 24 ? -10.591 -23.372 22.348 1.00 18.87 24 ALA E C 1
ATOM 4313 O O . ALA E 1 24 ? -11.566 -24.103 22.405 1.00 18.82 24 ALA E O 1
ATOM 4315 N N . SER E 1 25 ? -10.343 -22.573 21.315 1.00 19.11 25 SER E N 1
ATOM 4316 C CA . SER E 1 25 ? -11.186 -22.572 20.130 1.00 21.29 25 SER E CA 1
ATOM 4317 C C . SER E 1 25 ? -10.680 -23.658 19.229 1.00 22.98 25 SER E C 1
ATOM 4318 O O . SER E 1 25 ? -9.473 -23.779 19.039 1.00 25.27 25 SER E O 1
ATOM 4321 N N . SER E 1 26 ? -11.586 -24.384 18.605 1.00 23.67 26 SER E N 1
ATOM 4322 C CA . SER E 1 26 ? -11.163 -25.530 17.811 1.00 24.63 26 SER E CA 1
ATOM 4323 C C . SER E 1 26 ? -11.281 -25.286 16.317 1.00 25.20 26 SER E C 1
ATOM 4324 O O . SER E 1 26 ? -11.247 -26.235 15.536 1.00 24.99 26 SER E O 1
ATOM 4327 N N . TRP E 1 27 ? -11.400 -24.026 15.921 1.00 26.05 27 TRP E N 1
ATOM 4328 C CA . TRP E 1 27 ? -11.545 -23.678 14.511 1.00 26.99 27 TRP E CA 1
ATOM 4329 C C . TRP E 1 27 ? -10.520 -24.386 13.635 1.00 28.21 27 TRP E C 1
ATOM 4330 O O . TRP E 1 27 ? -10.892 -25.072 12.675 1.00 29.21 27 TRP E O 1
ATOM 4341 N N . HIS E 1 28 ? -9.239 -24.203 13.955 1.00 28.46 28 HIS E N 1
ATOM 4342 C CA . HIS E 1 28 ? -8.145 -24.951 13.318 1.00 28.38 28 HIS E CA 1
ATOM 4343 C C . HIS E 1 28 ? -7.738 -26.049 14.307 1.00 28.42 28 HIS E C 1
ATOM 4344 O O . HIS E 1 28 ? -6.924 -25.826 15.216 1.00 28.86 28 HIS E O 1
ATOM 4351 N N . GLY E 1 29 ? -8.317 -27.233 14.126 1.00 27.03 29 GLY E N 1
ATOM 4352 C CA . GLY E 1 29 ? -8.281 -28.290 15.135 1.00 26.65 29 GLY E CA 1
ATOM 4353 C C . GLY E 1 29 ? -6.905 -28.771 15.545 1.00 26.01 29 GLY E C 1
ATOM 4354 O O . GLY E 1 29 ? -6.605 -28.882 16.733 1.00 24.88 29 GLY E O 1
ATOM 4355 N N . LYS E 1 30 ? -6.065 -29.071 14.564 1.00 26.06 30 LYS E N 1
ATOM 4356 C CA . LYS E 1 30 ? -4.730 -29.592 14.849 1.00 26.26 30 LYS E CA 1
ATOM 4357 C C . LYS E 1 30 ? -3.893 -28.599 15.668 1.00 25.91 30 LYS E C 1
ATOM 4358 O O . LYS E 1 30 ? -3.230 -28.986 16.630 1.00 25.39 30 LYS E O 1
ATOM 4364 N N . ILE E 1 31 ? -3.928 -27.326 15.288 1.00 25.71 31 ILE E N 1
ATOM 4365 C CA . ILE E 1 31 ? -3.136 -26.328 16.001 1.00 26.14 31 ILE E CA 1
ATOM 4366 C C . ILE E 1 31 ? -3.706 -26.117 17.407 1.00 26.11 31 ILE E C 1
ATOM 4367 O O . ILE E 1 31 ? -2.940 -26.029 18.371 1.00 25.61 31 ILE E O 1
ATOM 4372 N N . CYS E 1 32 ? -5.038 -26.094 17.532 1.00 26.03 32 CYS E N 1
ATOM 4373 C CA . CYS E 1 32 ? -5.675 -25.999 18.846 1.00 26.83 32 CYS E CA 1
ATOM 4374 C C . CYS E 1 32 ? -5.241 -27.139 19.744 1.00 25.91 32 CYS E C 1
ATOM 4375 O O . CYS E 1 32 ? -4.888 -26.931 20.907 1.00 25.28 32 CYS E O 1
ATOM 4378 N N . ASP E 1 33 ? -5.258 -28.356 19.213 1.00 24.93 33 ASP E N 1
ATOM 4379 C CA . ASP E 1 33 ? -4.843 -29.500 20.022 1.00 25.11 33 ASP E CA 1
ATOM 4380 C C . ASP E 1 33 ? -3.404 -29.344 20.514 1.00 23.57 33 ASP E C 1
ATOM 4381 O O . ASP E 1 33 ? -3.101 -29.683 21.643 1.00 23.23 33 ASP E O 1
ATOM 4386 N N . ALA E 1 34 ? -2.534 -28.826 19.656 1.00 22.43 34 ALA E N 1
ATOM 4387 C CA . ALA E 1 34 ? -1.121 -28.656 19.991 1.00 22.00 34 ALA E CA 1
ATOM 4388 C C . ALA E 1 34 ? -0.924 -27.579 21.077 1.00 21.51 34 ALA E C 1
ATOM 4389 O O . ALA E 1 34 ? -0.138 -27.754 22.019 1.00 20.85 34 ALA E O 1
ATOM 4391 N N . LEU E 1 35 ? -1.647 -26.472 20.953 1.00 20.13 35 LEU E N 1
ATOM 4392 C CA . LEU E 1 35 ? -1.587 -25.426 21.979 1.00 18.87 35 LEU E CA 1
ATOM 4393 C C . LEU E 1 35 ? -2.060 -25.956 23.315 1.00 18.47 35 LEU E C 1
ATOM 4394 O O . LEU E 1 35 ? -1.461 -25.663 24.359 1.00 17.97 35 LEU E O 1
ATOM 4399 N N . LEU E 1 36 ? -3.143 -26.728 23.279 1.00 17.75 36 LEU E N 1
ATOM 4400 C CA . LEU E 1 36 ? -3.743 -27.278 24.492 1.00 17.62 36 LEU E CA 1
ATOM 4401 C C . LEU E 1 36 ? -2.793 -28.286 25.153 1.00 17.90 36 LEU E C 1
ATOM 4402 O O . LEU E 1 36 ? -2.647 -28.329 26.375 1.00 17.90 36 LEU E O 1
ATOM 4407 N N . ASP E 1 37 ? -2.128 -29.091 24.329 1.00 18.69 37 ASP E N 1
ATOM 4408 C CA . ASP E 1 37 ? -1.148 -30.029 24.860 1.00 19.81 37 ASP E CA 1
ATOM 4409 C C . ASP E 1 37 ? -0.020 -29.293 25.615 1.00 19.25 37 ASP E C 1
ATOM 4410 O O . ASP E 1 37 ? 0.362 -29.700 26.723 1.00 19.30 37 ASP E O 1
ATOM 4415 N N . GLY E 1 38 ? 0.494 -28.218 25.025 1.00 19.13 38 GLY E N 1
ATOM 4416 C CA . GLY E 1 38 ? 1.535 -27.399 25.656 1.00 19.10 38 GLY E CA 1
ATOM 4417 C C . GLY E 1 38 ? 1.065 -26.837 26.978 1.00 18.98 38 GLY E C 1
ATOM 4418 O O . GLY E 1 38 ? 1.769 -26.906 28.010 1.00 19.79 38 GLY E O 1
ATOM 4419 N N . ALA E 1 39 ? -0.146 -26.282 26.960 1.00 17.86 39 ALA E N 1
ATOM 4420 C CA . ALA E 1 39 ? -0.767 -25.761 28.180 1.00 17.74 39 ALA E CA 1
ATOM 4421 C C . ALA E 1 39 ? -0.932 -26.814 29.277 1.00 17.79 39 ALA E C 1
ATOM 4422 O O . ALA E 1 39 ? -0.522 -26.601 30.427 1.00 17.61 39 ALA E O 1
ATOM 4424 N N . ARG E 1 40 ? -1.549 -27.952 28.935 1.00 17.91 40 ARG E N 1
ATOM 4425 C CA . ARG E 1 40 ? -1.779 -29.039 29.868 1.00 19.43 40 ARG E CA 1
ATOM 4426 C C . ARG E 1 40 ? -0.453 -29.541 30.478 1.00 18.91 40 ARG E C 1
ATOM 4427 O O . ARG E 1 40 ? -0.384 -29.814 31.695 1.00 19.83 40 ARG E O 1
ATOM 4435 N N . LYS E 1 41 ? 0.584 -29.621 29.647 1.00 19.14 41 LYS E N 1
ATOM 4436 C CA . LYS E 1 41 ? 1.884 -30.125 30.121 1.00 19.66 41 LYS E CA 1
ATOM 4437 C C . LYS E 1 41 ? 2.526 -29.214 31.156 1.00 19.21 41 LYS E C 1
ATOM 4438 O O . LYS E 1 41 ? 3.008 -29.684 32.194 1.00 18.84 41 LYS E O 1
ATOM 4444 N N . VAL E 1 42 ? 2.486 -27.915 30.884 1.00 19.76 42 VAL E N 1
ATOM 4445 C CA . VAL E 1 42 ? 2.973 -26.919 31.843 1.00 19.20 42 VAL E CA 1
ATOM 4446 C C . VAL E 1 42 ? 2.178 -27.021 33.130 1.00 18.86 42 VAL E C 1
ATOM 4447 O O . VAL E 1 42 ? 2.755 -27.144 34.208 1.00 18.59 42 VAL E O 1
ATOM 4451 N N . ALA E 1 43 ? 0.848 -26.980 33.029 1.00 18.83 43 ALA E N 1
ATOM 4452 C CA . ALA E 1 43 ? 0.022 -27.104 34.221 1.00 19.18 43 ALA E CA 1
ATOM 4453 C C . ALA E 1 43 ? 0.438 -28.315 35.059 1.00 20.09 43 ALA E C 1
ATOM 4454 O O . ALA E 1 43 ? 0.646 -28.198 36.278 1.00 20.54 43 ALA E O 1
ATOM 4456 N N . ALA E 1 44 ? 0.546 -29.478 34.411 1.00 19.89 44 ALA E N 1
ATOM 4457 C CA . ALA E 1 44 ? 0.922 -30.706 35.123 1.00 21.78 44 ALA E CA 1
ATOM 4458 C C . ALA E 1 44 ? 2.307 -30.629 35.766 1.00 22.32 44 ALA E C 1
ATOM 4459 O O . ALA E 1 44 ? 2.490 -31.087 36.898 1.00 23.03 44 ALA E O 1
ATOM 4461 N N . GLY E 1 45 ? 3.273 -30.066 35.055 1.00 24.18 45 GLY E N 1
ATOM 4462 C CA . GLY E 1 45 ? 4.629 -29.927 35.587 1.00 25.65 45 GLY E CA 1
ATOM 4463 C C . GLY E 1 45 ? 4.650 -29.045 36.822 1.00 27.38 45 GLY E C 1
ATOM 4464 O O . GLY E 1 45 ? 5.467 -29.236 37.725 1.00 28.48 45 GLY E O 1
ATOM 4465 N N . CYS E 1 46 ? 3.714 -28.095 36.866 1.00 27.30 46 CYS E N 1
ATOM 4466 C CA . CYS E 1 46 ? 3.610 -27.131 37.952 1.00 28.11 46 CYS E CA 1
ATOM 4467 C C . CYS E 1 46 ? 2.781 -27.651 39.127 1.00 28.13 46 CYS E C 1
ATOM 4468 O O . CYS E 1 46 ? 2.627 -26.975 40.147 1.00 29.56 46 CYS E O 1
ATOM 4471 N N . GLY E 1 47 ? 2.238 -28.848 38.982 1.00 27.82 47 GLY E N 1
ATOM 4472 C CA . GLY E 1 47 ? 1.503 -29.482 40.063 1.00 28.25 47 GLY E CA 1
ATOM 4473 C C . GLY E 1 47 ? -0.004 -29.480 39.892 1.00 28.28 47 GLY E C 1
ATOM 4474 O O . GLY E 1 47 ? -0.723 -29.886 40.814 1.00 28.36 47 GLY E O 1
ATOM 4475 N N . LEU E 1 48 ? -0.468 -29.055 38.712 1.00 28.36 48 LEU E N 1
ATOM 4476 C CA . LEU E 1 48 ? -1.903 -29.053 38.338 1.00 29.07 48 LEU E CA 1
ATOM 4477 C C . LEU E 1 48 ? -2.275 -30.088 37.270 1.00 29.03 48 LEU E C 1
ATOM 4478 O O . LEU E 1 48 ? -2.096 -29.871 36.064 1.00 29.03 48 LEU E O 1
ATOM 4483 N N . ASP E 1 49 ? -2.827 -31.208 37.713 1.00 29.56 49 ASP E N 1
ATOM 4484 C CA . ASP E 1 49 ? -3.173 -32.282 36.802 1.00 29.89 49 ASP E CA 1
ATOM 4485 C C . ASP E 1 49 ? -4.579 -32.170 36.205 1.00 29.45 49 ASP E C 1
ATOM 4486 O O . ASP E 1 49 ? -4.898 -32.876 35.241 1.00 29.65 49 ASP E O 1
ATOM 4491 N N . ASP E 1 50 ? -5.400 -31.277 36.765 1.00 28.50 50 ASP E N 1
ATOM 4492 C CA . ASP E 1 50 ? -6.813 -31.222 36.408 1.00 27.41 50 ASP E CA 1
ATOM 4493 C C . ASP E 1 50 ? -7.342 -29.796 36.220 1.00 24.80 50 ASP E C 1
ATOM 4494 O O . ASP E 1 50 ? -8.325 -29.429 36.852 1.00 24.87 50 ASP E O 1
ATOM 4499 N N . PRO E 1 51 ? -6.708 -29.002 35.338 1.00 23.01 51 PRO E N 1
ATOM 4500 C CA . PRO E 1 51 ? -7.326 -27.700 35.038 1.00 21.19 51 PRO E CA 1
ATOM 4501 C C . PRO E 1 51 ? -8.705 -27.872 34.385 1.00 20.29 51 PRO E C 1
ATOM 4502 O O . PRO E 1 51 ? -8.972 -28.884 33.736 1.00 19.83 51 PRO E O 1
ATOM 4506 N N . THR E 1 52 ? -9.599 -26.909 34.576 1.00 18.14 52 THR E N 1
ATOM 4507 C CA . THR E 1 52 ? -10.847 -26.905 33.837 1.00 17.81 52 THR E CA 1
ATOM 4508 C C . THR E 1 52 ? -10.579 -26.583 32.370 1.00 17.78 52 THR E C 1
ATOM 4509 O O . THR E 1 52 ? -10.033 -25.541 32.053 1.00 19.19 52 THR E O 1
ATOM 4513 N N . VAL E 1 53 ? -10.991 -27.472 31.470 1.00 17.11 53 VAL E N 1
ATOM 4514 C CA . VAL E 1 53 ? -10.734 -27.239 30.043 1.00 17.36 53 VAL E CA 1
ATOM 4515 C C . VAL E 1 53 ? -12.056 -27.192 29.294 1.00 17.30 53 VAL E C 1
ATOM 4516 O O . VAL E 1 53 ? -12.881 -28.083 29.435 1.00 17.34 53 VAL E O 1
ATOM 4520 N N . VAL E 1 54 ? -12.248 -26.136 28.507 1.00 17.10 54 VAL E N 1
ATOM 4521 C CA . VAL E 1 54 ? -13.485 -25.950 27.768 1.00 17.46 54 VAL E CA 1
ATOM 4522 C C . VAL E 1 54 ? -13.151 -25.642 26.330 1.00 17.24 54 VAL E C 1
ATOM 4523 O O . VAL E 1 54 ? -12.276 -24.840 26.061 1.00 17.41 54 VAL E O 1
ATOM 4527 N N . ARG E 1 55 ? -13.842 -26.315 25.415 1.00 18.08 55 ARG E N 1
ATOM 4528 C CA . ARG E 1 55 ? -13.725 -26.053 24.002 1.00 18.48 55 ARG E CA 1
ATOM 4529 C C . ARG E 1 55 ? -14.844 -25.180 23.481 1.00 17.93 55 ARG E C 1
ATOM 4530 O O . ARG E 1 55 ? -16.009 -25.360 23.848 1.00 17.75 55 ARG E O 1
ATOM 4538 N N . VAL E 1 56 ? -14.469 -24.218 22.646 1.00 16.83 56 VAL E N 1
ATOM 4539 C CA . VAL E 1 56 ? -15.431 -23.424 21.898 1.00 17.74 56 VAL E CA 1
ATOM 4540 C C . VAL E 1 56 ? -15.156 -23.529 20.408 1.00 18.70 56 VAL E C 1
ATOM 4541 O O . VAL E 1 56 ? -14.059 -23.912 19.984 1.00 17.91 56 VAL E O 1
ATOM 4545 N N . LEU E 1 57 ? -16.133 -23.126 19.612 1.00 18.41 57 LEU E N 1
ATOM 4546 C CA . LEU E 1 57 ? -16.003 -23.359 18.161 1.00 20.52 57 LEU E CA 1
ATOM 4547 C C . LEU E 1 57 ? -15.117 -22.355 17.425 1.00 20.99 57 LEU E C 1
ATOM 4548 O O . LEU E 1 57 ? -14.356 -22.732 16.524 1.00 23.64 57 LEU E O 1
ATOM 4553 N N . GLY E 1 58 ? -15.178 -21.083 17.811 1.00 19.76 58 GLY E N 1
ATOM 4554 C CA . GLY E 1 58 ? -14.344 -20.067 17.181 1.00 18.76 58 GLY E CA 1
ATOM 4555 C C . GLY E 1 58 ? -13.741 -19.136 18.218 1.00 18.26 58 GLY E C 1
ATOM 4556 O O . GLY E 1 58 ? -14.172 -19.135 19.372 1.00 16.89 58 GLY E O 1
ATOM 4557 N N . ALA E 1 59 ? -12.738 -18.362 17.810 1.00 17.60 59 ALA E N 1
ATOM 4558 C CA . ALA E 1 59 ? -12.081 -17.420 18.728 1.00 17.52 59 ALA E CA 1
ATOM 4559 C C . ALA E 1 59 ? -13.086 -16.411 19.296 1.00 17.63 59 ALA E C 1
ATOM 4560 O O . ALA E 1 59 ? -12.952 -15.981 20.446 1.00 17.64 59 ALA E O 1
ATOM 4562 N N . ILE E 1 60 ? -14.075 -16.034 18.483 1.00 17.38 60 ILE E N 1
ATOM 4563 C CA . ILE E 1 60 ? -15.112 -15.062 18.918 1.00 17.92 60 ILE E CA 1
ATOM 4564 C C . ILE E 1 60 ? -15.826 -15.542 20.183 1.00 17.36 60 ILE E C 1
ATOM 4565 O O . ILE E 1 60 ? -16.232 -14.739 21.034 1.00 15.88 60 ILE E O 1
ATOM 4570 N N . GLU E 1 61 ? -15.982 -16.853 20.306 1.00 16.92 61 GLU E N 1
ATOM 4571 C CA . GLU E 1 61 ? -16.669 -17.432 21.463 1.00 16.83 61 GLU E CA 1
ATOM 4572 C C . GLU E 1 61 ? -15.835 -17.490 22.763 1.00 16.24 61 GLU E C 1
ATOM 4573 O O . GLU E 1 61 ? -16.379 -17.758 23.829 1.00 16.66 61 GLU E O 1
ATOM 4579 N N . ILE E 1 62 ? -14.527 -17.253 22.661 1.00 15.52 62 ILE E N 1
ATOM 4580 C CA . ILE E 1 62 ? -13.640 -17.399 23.805 1.00 14.94 62 ILE E CA 1
ATOM 4581 C C . ILE E 1 62 ? -13.997 -16.443 24.951 1.00 14.43 62 ILE E C 1
ATOM 4582 O O . ILE E 1 62 ? -14.114 -16.886 26.086 1.00 14.74 62 ILE E O 1
ATOM 4587 N N . PRO E 1 63 ? -14.151 -15.139 24.657 1.00 14.03 63 PRO E N 1
ATOM 4588 C CA . PRO E 1 63 ? -14.331 -14.252 25.835 1.00 13.48 63 PRO E CA 1
ATOM 4589 C C . PRO E 1 63 ? -15.557 -14.544 26.696 1.00 14.23 63 PRO E C 1
ATOM 4590 O O . PRO E 1 63 ? -15.445 -14.459 27.934 1.00 13.54 63 PRO E O 1
ATOM 4594 N N . VAL E 1 64 ? -16.704 -14.879 26.094 1.00 13.71 64 VAL E N 1
ATOM 4595 C CA . VAL E 1 64 ? -17.902 -15.097 26.942 1.00 14.98 64 VAL E CA 1
ATOM 4596 C C . VAL E 1 64 ? -17.677 -16.317 27.856 1.00 14.91 64 VAL E C 1
ATOM 4597 O O . VAL E 1 64 ? -18.114 -16.346 29.022 1.00 14.19 64 VAL E O 1
ATOM 4601 N N . VAL E 1 65 ? -16.947 -17.303 27.332 1.00 13.98 65 VAL E N 1
ATOM 4602 C CA . VAL E 1 65 ? -16.649 -18.495 28.111 1.00 14.33 65 VAL E CA 1
ATOM 4603 C C . VAL E 1 65 ? -15.561 -18.205 29.149 1.00 13.63 65 VAL E C 1
ATOM 4604 O O . VAL E 1 65 ? -15.692 -18.587 30.311 1.00 13.40 65 VAL E O 1
ATOM 4608 N N . ALA E 1 66 ? -14.541 -17.451 28.765 1.00 13.29 66 ALA E N 1
ATOM 4609 C CA . ALA E 1 66 ? -13.525 -17.032 29.743 1.00 13.74 66 ALA E CA 1
ATOM 4610 C C . ALA E 1 66 ? -14.134 -16.255 30.897 1.00 13.00 66 ALA E C 1
ATOM 4611 O O . ALA E 1 66 ? -13.713 -16.388 32.059 1.00 13.69 66 ALA E O 1
ATOM 4613 N N . GLN E 1 67 ? -15.129 -15.438 30.584 1.00 12.64 67 GLN E N 1
ATOM 4614 C CA . GLN E 1 67 ? -15.832 -14.677 31.614 1.00 12.68 67 GLN E CA 1
ATOM 4615 C C . GLN E 1 67 ? -16.486 -15.596 32.643 1.00 13.48 67 GLN E C 1
ATOM 4616 O O . GLN E 1 67 ? -16.376 -15.381 33.861 1.00 14.37 67 GLN E O 1
ATOM 4622 N N . GLU E 1 68 ? -17.161 -16.629 32.154 1.00 12.82 68 GLU E N 1
ATOM 4623 C CA . GLU E 1 68 ? -17.786 -17.577 33.059 1.00 13.48 68 GLU E CA 1
ATOM 4624 C C . GLU E 1 68 ? -16.702 -18.278 33.882 1.00 13.73 68 GLU E C 1
ATOM 4625 O O . GLU E 1 68 ? -16.836 -18.448 35.103 1.00 14.47 68 GLU E O 1
ATOM 4631 N N . LEU E 1 69 ? -15.627 -18.711 33.219 1.00 13.73 69 LEU E N 1
ATOM 4632 C CA . LEU E 1 69 ? -14.561 -19.430 33.933 1.00 13.81 69 LEU E CA 1
ATOM 4633 C C . LEU E 1 69 ? -13.866 -18.603 35.006 1.00 15.02 69 LEU E C 1
ATOM 4634 O O . LEU E 1 69 ? -13.505 -19.125 36.066 1.00 15.03 69 LEU E O 1
ATOM 4639 N N . ALA E 1 70 ? -13.717 -17.311 34.735 1.00 13.59 70 ALA E N 1
ATOM 4640 C CA . ALA E 1 70 ? -13.012 -16.444 35.676 1.00 15.08 70 ALA E CA 1
ATOM 4641 C C . ALA E 1 70 ? -13.745 -16.339 37.013 1.00 16.33 70 ALA E C 1
ATOM 4642 O O . ALA E 1 70 ? -13.117 -15.983 38.019 1.00 17.41 70 ALA E O 1
ATOM 4644 N N . ARG E 1 71 ? -15.040 -16.671 37.056 1.00 16.53 71 ARG E N 1
ATOM 4645 C CA . ARG E 1 71 ? -15.810 -16.628 38.323 1.00 17.89 71 ARG E CA 1
ATOM 4646 C C . ARG E 1 71 ? -15.399 -17.722 39.329 1.00 18.13 71 ARG E C 1
ATOM 4647 O O . ARG E 1 71 ? -15.739 -17.660 40.536 1.00 20.65 71 ARG E O 1
ATOM 4655 N N . ASN E 1 72 ? -14.701 -18.746 38.846 1.00 17.61 72 ASN E N 1
ATOM 4656 C CA . ASN E 1 72 ? -14.426 -19.947 39.662 1.00 18.08 72 ASN E CA 1
ATOM 4657 C C . ASN E 1 72 ? -12.947 -20.338 39.577 1.00 17.60 72 ASN E C 1
ATOM 4658 O O . ASN E 1 72 ? -12.599 -21.408 40.054 1.00 18.41 72 ASN E O 1
ATOM 4663 N N . HIS E 1 73 ? -12.109 -19.490 38.955 1.00 16.43 73 HIS E N 1
ATOM 4664 C CA . HIS E 1 73 ? -10.684 -19.796 38.737 1.00 16.24 73 HIS E CA 1
ATOM 4665 C C . HIS E 1 7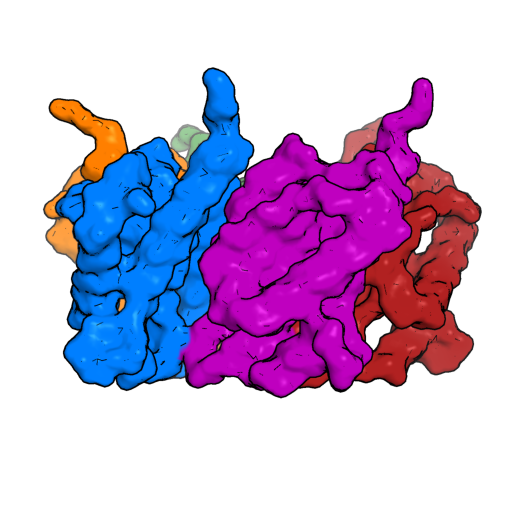3 ? -9.770 -18.622 39.023 1.00 16.34 73 HIS E C 1
ATOM 4666 O O . HIS E 1 73 ? -10.215 -17.471 38.975 1.00 16.25 73 HIS E O 1
ATOM 4673 N N . ASP E 1 74 ? -8.498 -18.922 39.300 1.00 16.32 74 ASP E N 1
ATOM 4674 C CA . ASP E 1 74 ? -7.466 -17.923 39.593 1.00 16.05 74 ASP E CA 1
ATOM 4675 C C . ASP E 1 74 ? -6.796 -17.404 38.331 1.00 15.32 74 ASP E C 1
ATOM 4676 O O . ASP E 1 74 ? -6.109 -16.366 38.356 1.00 15.66 74 ASP E O 1
ATOM 4681 N N . ALA E 1 75 ? -6.948 -18.144 37.235 1.00 15.20 75 ALA E N 1
ATOM 4682 C CA . ALA E 1 75 ? -6.326 -17.761 35.969 1.00 13.89 75 ALA E CA 1
ATOM 4683 C C . ALA E 1 75 ? -7.049 -18.516 34.861 1.00 14.76 75 ALA E C 1
ATOM 4684 O O . ALA E 1 75 ? -7.455 -19.660 35.065 1.00 14.92 75 ALA E O 1
ATOM 4686 N N . VAL E 1 76 ? -7.161 -17.874 33.700 1.00 13.89 76 VAL E N 1
ATOM 4687 C CA . VAL E 1 76 ? -7.710 -18.530 32.507 1.00 14.09 76 VAL E CA 1
ATOM 4688 C C . VAL E 1 76 ? -6.703 -18.381 31.371 1.00 14.05 76 VAL E C 1
ATOM 4689 O O . VAL E 1 76 ? -6.153 -17.310 31.163 1.00 16.01 76 VAL E O 1
ATOM 4693 N N . VAL E 1 77 ? -6.444 -19.474 30.652 1.00 13.71 77 VAL E N 1
ATOM 4694 C CA . VAL E 1 77 ? -5.618 -19.439 29.449 1.00 14.62 77 VAL E CA 1
ATOM 4695 C C . VAL E 1 77 ? -6.545 -19.528 28.239 1.00 13.87 77 VAL E C 1
ATOM 4696 O O . VAL E 1 77 ? -7.344 -20.452 28.138 1.00 14.55 77 VAL E O 1
ATOM 4700 N N . ALA E 1 78 ? -6.447 -18.560 27.337 1.00 14.30 78 ALA E N 1
ATOM 4701 C CA . ALA E 1 78 ? -7.244 -18.566 26.111 1.00 14.08 78 ALA E CA 1
ATOM 4702 C C . ALA E 1 78 ? -6.369 -19.087 24.994 1.00 14.71 78 ALA E C 1
ATOM 4703 O O . ALA E 1 78 ? -5.305 -18.526 24.722 1.00 15.43 78 ALA E O 1
ATOM 4705 N N . LEU E 1 79 ? -6.819 -20.160 24.347 1.00 15.48 79 LEU E N 1
ATOM 4706 C CA . LEU E 1 79 ? -6.059 -20.773 23.254 1.00 15.62 79 LEU E CA 1
ATOM 4707 C C . LEU E 1 79 ? -6.869 -20.758 21.972 1.00 16.35 79 LEU E C 1
ATOM 4708 O O . LEU E 1 79 ? -8.070 -20.997 21.978 1.00 16.04 79 LEU E O 1
ATOM 4713 N N . GLY E 1 80 ? -6.193 -20.493 20.865 1.00 17.12 80 GLY E N 1
ATOM 4714 C CA . GLY E 1 80 ? -6.820 -20.557 19.560 1.00 17.56 80 GLY E CA 1
ATOM 4715 C C . GLY E 1 80 ? -5.864 -20.128 18.473 1.00 18.40 80 GLY E C 1
ATOM 4716 O O . GLY E 1 80 ? -4.678 -19.827 18.721 1.00 17.61 80 GLY E O 1
ATOM 4717 N N . VAL E 1 81 ? -6.402 -20.073 17.258 1.00 18.66 81 VAL E N 1
ATOM 4718 C CA . VAL E 1 81 ? -5.606 -19.758 16.093 1.00 20.41 81 VAL E CA 1
ATOM 4719 C C . VAL E 1 81 ? -6.470 -19.013 15.118 1.00 19.31 81 VAL E C 1
ATOM 4720 O O . VAL E 1 81 ? -7.454 -19.564 14.634 1.00 19.83 81 VAL E O 1
ATOM 4724 N N . VAL E 1 82 ? -6.081 -17.797 14.778 1.00 19.30 82 VAL E N 1
ATOM 4725 C CA . VAL E 1 82 ? -6.755 -17.077 13.699 1.00 19.49 82 VAL E CA 1
ATOM 4726 C C . VAL E 1 82 ? -5.714 -16.868 12.608 1.00 19.63 82 VAL E C 1
ATOM 4727 O O . VAL E 1 82 ? -4.647 -16.321 12.871 1.00 18.95 82 VAL E O 1
ATOM 4731 N N . ILE E 1 83 ? -6.039 -17.308 11.393 1.00 20.15 83 ILE E N 1
ATOM 4732 C CA . ILE E 1 83 ? -5.136 -17.191 10.236 1.00 20.82 83 ILE E CA 1
ATOM 4733 C C . ILE E 1 83 ? -5.798 -16.331 9.152 1.00 20.73 83 ILE E C 1
ATOM 4734 O O . ILE E 1 83 ? -6.964 -16.555 8.778 1.00 21.49 83 ILE E O 1
ATOM 4739 N N . ARG E 1 84 ? -5.071 -15.334 8.668 1.00 20.97 84 ARG E N 1
ATOM 4740 C CA . ARG E 1 84 ? -5.621 -14.420 7.670 1.00 21.66 84 ARG E CA 1
ATOM 4741 C C . ARG E 1 84 ? -6.127 -15.158 6.414 1.00 21.88 84 ARG E C 1
ATOM 4742 O O . ARG E 1 84 ? -5.499 -16.115 5.944 1.00 22.90 84 ARG E O 1
ATOM 4750 N N . GLY E 1 85 ? -7.264 -14.703 5.897 1.00 22.24 85 GLY E N 1
ATOM 4751 C CA . GLY E 1 85 ? -7.816 -15.203 4.641 1.00 22.29 85 GLY E CA 1
ATOM 4752 C C . GLY E 1 85 ? -7.708 -14.129 3.571 1.00 22.68 85 GLY E C 1
ATOM 4753 O O . GLY E 1 85 ? -6.710 -13.405 3.506 1.00 23.15 85 GLY E O 1
ATOM 4754 N N . GLN E 1 86 ? -8.741 -14.019 2.742 1.00 23.39 86 GLN E N 1
ATOM 4755 C CA . GLN E 1 86 ? -8.737 -13.108 1.589 1.00 24.08 86 GLN E CA 1
ATOM 4756 C C . GLN E 1 86 ? -9.409 -11.764 1.836 1.00 24.50 86 GLN E C 1
ATOM 4757 O O . GLN E 1 86 ? -9.247 -10.830 1.046 1.00 24.95 86 GLN E O 1
ATOM 4763 N N . THR E 1 87 ? -10.167 -11.679 2.931 1.00 23.74 87 THR E N 1
ATOM 4764 C CA . THR E 1 87 ? -10.954 -10.498 3.247 1.00 22.84 87 THR E CA 1
ATOM 4765 C C . THR E 1 87 ? -10.420 -9.848 4.533 1.00 22.49 87 THR E C 1
ATOM 4766 O O . THR E 1 87 ? -9.561 -10.420 5.197 1.00 22.12 87 THR E O 1
ATOM 4770 N N . PRO E 1 88 ? -10.926 -8.653 4.873 1.00 22.25 88 PRO E N 1
ATOM 4771 C CA . PRO E 1 88 ? -10.541 -8.026 6.148 1.00 21.53 88 PRO E CA 1
ATOM 4772 C C . PRO E 1 88 ? -11.061 -8.748 7.380 1.00 21.33 88 PRO E C 1
ATOM 4773 O O . PRO E 1 88 ? -10.824 -8.267 8.496 1.00 20.63 88 PRO E O 1
ATOM 4777 N N . HIS E 1 89 ? -11.789 -9.850 7.209 1.00 20.84 89 HIS E N 1
ATOM 4778 C CA . HIS E 1 89 ? -12.430 -10.493 8.357 1.00 21.20 89 HIS E CA 1
ATOM 4779 C C . HIS E 1 89 ? -11.472 -10.855 9.493 1.00 21.53 89 HIS E C 1
ATOM 4780 O O . HIS E 1 89 ? -11.800 -10.659 10.680 1.00 20.50 89 HIS E O 1
ATOM 4787 N N . PHE E 1 90 ? -10.288 -11.366 9.141 1.00 20.83 90 PHE E N 1
ATOM 4788 C CA . PHE E 1 90 ? -9.224 -11.651 10.122 1.00 20.80 90 PHE E CA 1
ATOM 4789 C C . PHE E 1 90 ? -9.041 -10.517 11.132 1.00 20.68 90 PHE E C 1
ATOM 4790 O O . PHE E 1 90 ? -8.916 -10.759 12.341 1.00 20.68 90 PHE E O 1
ATOM 4798 N N . ASP E 1 91 ? -9.018 -9.291 10.632 1.00 20.53 91 ASP E N 1
ATOM 4799 C CA . ASP E 1 91 ? -8.753 -8.133 11.475 1.00 20.79 91 ASP E CA 1
ATOM 4800 C C . ASP E 1 91 ? -9.828 -8.013 12.554 1.00 20.49 91 ASP E C 1
ATOM 4801 O O . ASP E 1 91 ? -9.512 -7.740 13.723 1.00 19.38 91 ASP E O 1
ATOM 4806 N N . TYR E 1 92 ? -11.091 -8.186 12.157 1.00 19.01 92 TYR E N 1
ATOM 4807 C CA . TYR E 1 92 ? -12.217 -7.999 13.073 1.00 18.73 92 TYR E CA 1
ATOM 4808 C C . TYR E 1 92 ? -12.320 -9.119 14.086 1.00 18.22 92 TYR E C 1
ATOM 4809 O O . TYR E 1 92 ? -12.647 -8.883 15.256 1.00 17.93 92 TYR E O 1
ATOM 4818 N N . VAL E 1 93 ? -11.990 -10.328 13.662 1.00 18.33 93 VAL E N 1
ATOM 4819 C CA . VAL E 1 93 ? -11.952 -11.445 14.599 1.00 17.63 93 VAL E CA 1
ATOM 4820 C C . VAL E 1 93 ? -10.903 -11.192 15.678 1.00 17.40 93 VAL E C 1
ATOM 4821 O O . VAL E 1 93 ? -11.179 -11.332 16.867 1.00 16.71 93 VAL E O 1
ATOM 4825 N N . CYS E 1 94 ? -9.718 -10.754 15.264 1.00 16.46 94 CYS E N 1
ATOM 4826 C CA . CYS E 1 94 ? -8.641 -10.538 16.215 1.00 17.33 94 CYS E CA 1
ATOM 4827 C C . CYS E 1 94 ? -8.971 -9.356 17.129 1.00 16.90 94 CYS E C 1
ATOM 4828 O O . CYS E 1 94 ? -8.674 -9.388 18.325 1.00 17.42 94 CYS E O 1
ATOM 4831 N N . ASP E 1 95 ? -9.587 -8.320 16.564 1.00 16.74 95 ASP E N 1
ATOM 4832 C CA . ASP E 1 95 ? -10.015 -7.162 17.367 1.00 16.66 95 ASP E CA 1
ATOM 4833 C C . ASP E 1 95 ? -10.989 -7.607 18.435 1.00 16.10 95 ASP E C 1
ATOM 4834 O O . ASP E 1 95 ? -10.882 -7.178 19.578 1.00 16.61 95 ASP E O 1
ATOM 4839 N N . ALA E 1 96 ? -11.959 -8.427 18.057 1.00 16.03 96 ALA E N 1
ATOM 4840 C CA . ALA E 1 96 ? -12.990 -8.864 19.004 1.00 15.99 96 ALA E CA 1
ATOM 4841 C C . ALA E 1 96 ? -12.347 -9.635 20.160 1.00 16.31 96 ALA E C 1
ATOM 4842 O O . ALA E 1 96 ? -12.661 -9.384 21.347 1.00 17.29 96 ALA E O 1
ATOM 4844 N N . VAL E 1 97 ? -11.418 -10.534 19.838 1.00 15.66 97 VAL E N 1
ATOM 4845 C CA . VAL E 1 97 ? -10.757 -11.326 20.870 1.00 17.09 97 VAL E CA 1
ATOM 4846 C C . VAL E 1 97 ? -9.937 -10.432 21.792 1.00 16.96 97 VAL E C 1
ATOM 4847 O O . VAL E 1 97 ? -9.939 -10.610 23.022 1.00 17.14 97 VAL E O 1
ATOM 4851 N N . THR E 1 98 ? -9.218 -9.475 21.205 1.00 16.92 98 THR E N 1
ATOM 4852 C CA . THR E 1 98 ? -8.393 -8.581 22.000 1.00 17.24 98 THR E CA 1
ATOM 4853 C C . THR E 1 98 ? -9.255 -7.790 22.948 1.00 16.47 98 THR E C 1
ATOM 4854 O O . THR E 1 98 ? -8.998 -7.726 24.162 1.00 16.26 98 THR E O 1
ATOM 4858 N N . GLN E 1 99 ? -10.300 -7.200 22.405 1.00 15.89 99 GLN E N 1
ATOM 4859 C CA . GLN E 1 99 ? -11.181 -6.386 23.243 1.00 15.91 99 GLN E CA 1
ATOM 4860 C C . GLN E 1 99 ? -11.847 -7.215 24.334 1.00 15.54 99 GLN E C 1
ATOM 4861 O O . GLN E 1 99 ? -11.937 -6.777 25.496 1.00 16.64 99 GLN E O 1
ATOM 4867 N N . GLY E 1 100 ? -12.314 -8.413 23.980 1.00 14.56 100 GLY E N 1
ATOM 4868 C CA . GLY E 1 100 ? -13.043 -9.237 24.933 1.00 15.08 100 GLY E CA 1
ATOM 4869 C C . GLY E 1 100 ? -12.179 -9.759 26.060 1.00 15.43 100 GLY E C 1
ATOM 4870 O O . GLY E 1 100 ? -12.552 -9.670 27.223 1.00 15.07 100 GLY E O 1
ATOM 4871 N N . LEU E 1 101 ? -11.000 -10.264 25.724 1.00 15.28 101 LEU E N 1
ATOM 4872 C CA . LEU E 1 101 ? -10.144 -10.848 26.765 1.00 15.23 101 LEU E CA 1
ATOM 4873 C C . LEU E 1 101 ? -9.627 -9.775 27.702 1.00 14.81 101 LEU E C 1
ATOM 4874 O O . LEU E 1 101 ? -9.527 -9.995 28.910 1.00 15.57 101 LEU E O 1
ATOM 4879 N N . THR E 1 102 ? -9.314 -8.612 27.143 1.00 15.68 102 THR E N 1
ATOM 4880 C CA . THR E 1 102 ? -8.850 -7.507 27.971 1.00 15.51 102 THR E CA 1
ATOM 4881 C C . THR E 1 102 ? -9.931 -7.108 28.961 1.00 16.04 102 THR E C 1
ATOM 4882 O O . THR E 1 102 ? -9.681 -7.001 30.167 1.00 16.07 102 THR E O 1
ATOM 4886 N N . ARG E 1 103 ? -11.155 -6.960 28.457 1.00 15.24 103 ARG E N 1
ATOM 4887 C CA . ARG E 1 103 ? -12.278 -6.668 29.334 1.00 14.92 103 ARG E CA 1
ATOM 4888 C C . ARG E 1 103 ? -12.492 -7.728 30.402 1.00 14.74 103 ARG E C 1
ATOM 4889 O O . ARG E 1 103 ? -12.699 -7.402 31.576 1.00 15.47 103 ARG E O 1
ATOM 4897 N N . VAL E 1 104 ? -12.517 -8.995 30.010 1.00 13.72 104 VAL E N 1
ATOM 4898 C CA . VAL E 1 104 ? -12.777 -10.042 31.000 1.00 14.02 104 VAL E CA 1
ATOM 4899 C C . VAL E 1 104 ? -11.722 -10.032 32.110 1.00 13.72 104 VAL E C 1
ATOM 4900 O O . VAL E 1 104 ? -12.056 -10.161 33.281 1.00 14.17 104 VAL E O 1
ATOM 4904 N N . SER E 1 105 ? -10.446 -9.863 31.747 1.00 13.07 105 SER E N 1
ATOM 4905 C CA . SER E 1 105 ? -9.361 -9.892 32.748 1.00 13.38 105 SER E CA 1
ATOM 4906 C C . SER E 1 105 ? -9.549 -8.779 33.784 1.00 13.92 105 SER E C 1
ATOM 4907 O O . SER E 1 105 ? -9.365 -8.986 34.986 1.00 13.49 105 SER E O 1
ATOM 4910 N N . LEU E 1 106 ? -9.935 -7.603 33.308 1.00 12.76 106 LEU E N 1
ATOM 4911 C CA . LEU E 1 106 ? -10.069 -6.459 34.217 1.00 14.01 106 LEU E CA 1
ATOM 4912 C C . LEU E 1 106 ? -11.369 -6.507 35.017 1.00 14.18 106 LEU E C 1
ATOM 4913 O O . LEU E 1 106 ? -11.378 -6.191 36.211 1.00 15.73 106 LEU E O 1
ATOM 4918 N N . ASP E 1 107 ? -12.460 -6.914 34.371 1.00 13.92 107 ASP E N 1
ATOM 4919 C CA . ASP E 1 107 ? -13.736 -7.088 35.077 1.00 13.30 107 ASP E CA 1
ATOM 4920 C C . ASP E 1 107 ? -13.585 -8.057 36.233 1.00 12.91 107 ASP E C 1
ATOM 4921 O O . ASP E 1 107 ? -14.123 -7.819 37.320 1.00 14.86 107 ASP E O 1
ATOM 4926 N N . SER E 1 108 ? -12.878 -9.154 35.985 1.00 13.72 108 SER E N 1
ATOM 4927 C CA . SER E 1 108 ? -12.791 -10.240 36.959 1.00 13.83 108 SER E CA 1
ATOM 4928 C C . SER E 1 108 ? -11.528 -10.164 37.820 1.00 13.36 108 SER E C 1
ATOM 4929 O O . SER E 1 108 ? -11.363 -11.001 38.719 1.00 14.37 108 SER E O 1
ATOM 4932 N N . SER E 1 109 ? -10.655 -9.180 37.564 1.00 13.95 109 SER E N 1
ATOM 4933 C CA . SER E 1 109 ? -9.335 -9.109 38.225 1.00 13.61 109 SER E CA 1
ATOM 4934 C C . SER E 1 109 ? -8.607 -10.460 38.229 1.00 13.30 109 SER E C 1
ATOM 4935 O O . SER E 1 109 ? -8.020 -10.881 39.243 1.00 15.06 109 SER E O 1
ATOM 4938 N N . THR E 1 110 ? -8.695 -11.143 37.092 1.00 13.36 110 THR E N 1
ATOM 4939 C CA . THR E 1 110 ? -8.134 -12.474 36.907 1.00 14.93 110 THR E CA 1
ATOM 4940 C C . THR E 1 110 ? -7.280 -12.451 35.649 1.00 14.35 110 THR E C 1
ATOM 4941 O O . THR E 1 110 ? -7.720 -11.925 34.623 1.00 15.23 110 THR E O 1
ATOM 4945 N N . PRO E 1 111 ? -6.065 -13.007 35.712 1.00 15.28 111 PRO E N 1
ATOM 4946 C CA . PRO E 1 111 ? -5.234 -13.069 34.503 1.00 15.05 111 PRO E CA 1
ATOM 4947 C C . PRO E 1 111 ? -5.927 -13.928 33.451 1.00 15.48 111 PRO E C 1
ATOM 4948 O O . PRO E 1 111 ? -6.399 -14.997 33.775 1.00 14.20 111 PRO E O 1
ATOM 4952 N N . ILE E 1 112 ? -6.025 -13.412 32.231 1.00 14.94 112 ILE E N 1
ATOM 4953 C CA . ILE E 1 112 ? -6.568 -14.163 31.101 1.00 15.72 112 ILE E CA 1
ATOM 4954 C C . ILE E 1 112 ? -5.425 -14.175 30.092 1.00 16.14 112 ILE E C 1
ATOM 4955 O O . ILE E 1 112 ? -5.219 -13.212 29.347 1.00 17.58 112 ILE E O 1
ATOM 4960 N N . ALA E 1 113 ? -4.667 -15.263 30.104 1.00 15.61 113 ALA E N 1
ATOM 4961 C CA . ALA E 1 113 ? -3.457 -15.314 29.320 1.00 16.53 113 ALA E CA 1
ATOM 4962 C C . ALA E 1 113 ? -3.792 -15.519 27.846 1.00 17.51 113 ALA E C 1
ATOM 4963 O O . ALA E 1 113 ? -4.701 -16.284 27.494 1.00 17.54 113 ALA E O 1
ATOM 4965 N N . ASN E 1 114 ? -3.075 -14.805 26.991 1.00 19.47 114 ASN E N 1
ATOM 4966 C CA . ASN E 1 114 ? -3.345 -14.869 25.579 1.00 20.59 114 ASN E CA 1
ATOM 4967 C C . ASN E 1 114 ? -2.460 -15.904 24.867 1.00 20.56 114 ASN E C 1
ATOM 4968 O O . ASN E 1 114 ? -1.251 -15.697 24.634 1.00 21.50 114 ASN E O 1
ATOM 4973 N N . GLY E 1 115 ? -3.076 -17.037 24.557 1.00 19.52 115 GLY E N 1
ATOM 4974 C CA . GLY E 1 115 ? -2.449 -18.052 23.729 1.00 18.41 115 GLY E CA 1
ATOM 4975 C C . GLY E 1 115 ? -3.186 -18.185 22.410 1.00 17.84 115 GLY E C 1
ATOM 4976 O O . GLY E 1 115 ? -3.257 -19.273 21.853 1.00 17.41 115 GLY E O 1
ATOM 4977 N N . VAL E 1 116 ? -3.762 -17.083 21.927 1.00 18.23 116 VAL E N 1
ATOM 4978 C CA . VAL E 1 116 ? -4.467 -17.087 20.651 1.00 18.23 116 VAL E CA 1
ATOM 4979 C C . VAL E 1 116 ? -3.510 -16.583 19.582 1.00 18.42 116 VAL E C 1
ATOM 4980 O O . VAL E 1 116 ? -3.174 -15.392 19.531 1.00 19.27 116 VAL E O 1
ATOM 4984 N N . LEU E 1 117 ? -3.046 -17.502 18.741 1.00 18.83 117 LEU E N 1
ATOM 4985 C CA . LEU E 1 117 ? -2.156 -17.126 17.640 1.00 19.65 117 LEU E CA 1
ATOM 4986 C C . LEU E 1 117 ? -2.922 -16.292 16.618 1.00 19.80 117 LEU E C 1
ATOM 4987 O O . LEU E 1 117 ? -4.111 -16.520 16.361 1.00 20.26 117 LEU E O 1
ATOM 4992 N N . THR E 1 118 ? -2.247 -15.305 16.047 1.00 19.26 118 THR E N 1
ATOM 4993 C CA . THR E 1 118 ? -2.855 -14.481 15.015 1.00 19.99 118 THR E CA 1
ATOM 4994 C C . THR E 1 118 ? -1.837 -14.394 13.879 1.00 20.63 118 THR E C 1
ATOM 4995 O O . THR E 1 118 ? -0.906 -13.592 13.935 1.00 20.55 118 THR E O 1
ATOM 4999 N N . THR E 1 119 ? -1.991 -15.260 12.881 1.00 20.66 119 THR E N 1
ATOM 5000 C CA . THR E 1 119 ? -0.935 -15.378 11.869 1.00 21.59 119 THR E CA 1
ATOM 5001 C C . THR E 1 119 ? -1.409 -15.062 10.450 1.00 21.96 119 THR E C 1
ATOM 5002 O O . THR E 1 119 ? -2.605 -15.060 10.157 1.00 21.56 119 THR E O 1
ATOM 5006 N N . ASN E 1 120 ? -0.451 -14.802 9.558 1.00 23.21 120 ASN E N 1
ATOM 5007 C CA . ASN E 1 120 ? -0.792 -14.634 8.152 1.00 24.28 120 ASN E CA 1
ATOM 5008 C C . ASN E 1 120 ? -0.922 -15.964 7.452 1.00 24.83 120 ASN E C 1
ATOM 5009 O O . ASN E 1 120 ? -1.684 -16.096 6.477 1.00 25.14 120 ASN E O 1
ATOM 5014 N N . THR E 1 121 ? -0.174 -16.947 7.946 1.00 25.46 121 THR E N 1
ATOM 5015 C CA . THR E 1 121 ? -0.127 -18.263 7.318 1.00 26.09 121 THR E CA 1
ATOM 5016 C C . THR E 1 121 ? -0.281 -19.399 8.308 1.00 26.24 121 THR E C 1
ATOM 5017 O O . THR E 1 121 ? 0.016 -19.265 9.509 1.00 25.81 121 THR E O 1
ATOM 5021 N N . GLU E 1 122 ? -0.744 -20.531 7.787 1.00 26.13 122 GLU E N 1
ATOM 5022 C CA . GLU E 1 122 ? -0.800 -21.753 8.562 1.00 27.35 122 GLU E CA 1
ATOM 5023 C C . GLU E 1 122 ? 0.596 -22.194 9.032 1.00 27.25 122 GLU E C 1
ATOM 5024 O O . GLU E 1 122 ? 0.761 -22.678 10.159 1.00 27.38 122 GLU E O 1
ATOM 5030 N N . GLU E 1 123 ? 1.593 -22.033 8.160 1.00 27.90 123 GLU E N 1
ATOM 5031 C CA . GLU E 1 123 ? 2.980 -22.358 8.492 1.00 28.27 123 GLU E CA 1
ATOM 5032 C C . GLU E 1 123 ? 3.430 -21.619 9.748 1.00 26.89 123 GLU E C 1
ATOM 5033 O O . GLU E 1 123 ? 4.038 -22.208 10.631 1.00 26.70 123 GLU E O 1
ATOM 5039 N N . GLN E 1 124 ? 3.122 -20.328 9.820 1.00 25.69 124 GLN E N 1
ATOM 5040 C CA . GLN E 1 124 ? 3.485 -19.524 10.998 1.00 24.62 124 GLN E CA 1
ATOM 5041 C C . GLN E 1 124 ? 2.809 -20.059 12.253 1.00 23.77 124 GLN E C 1
ATOM 5042 O O . GLN E 1 124 ? 3.436 -20.165 13.318 1.00 22.74 124 GLN E O 1
ATOM 5048 N N . ALA E 1 125 ? 1.527 -20.389 12.130 1.00 23.07 125 ALA E N 1
ATOM 5049 C CA . ALA E 1 125 ? 0.776 -20.874 13.288 1.00 23.14 125 ALA E CA 1
ATOM 5050 C C . ALA E 1 125 ? 1.369 -22.193 13.779 1.00 23.07 125 ALA E C 1
ATOM 5051 O O . ALA E 1 125 ? 1.610 -22.386 14.966 1.00 22.24 125 ALA E O 1
ATOM 5053 N N . LEU E 1 126 ? 1.653 -23.094 12.843 1.00 23.59 126 LEU E N 1
ATOM 5054 C CA . LEU E 1 126 ? 2.266 -24.366 13.183 1.00 24.34 126 LEU E CA 1
ATOM 5055 C C . LEU E 1 126 ? 3.598 -24.160 13.911 1.00 23.72 126 LEU E C 1
ATOM 5056 O O . LEU E 1 126 ? 3.870 -24.839 14.893 1.00 24.89 126 LEU E O 1
ATOM 5061 N N . ASP E 1 127 ? 4.388 -23.184 13.455 1.00 24.56 127 ASP E N 1
ATOM 5062 C CA . ASP E 1 127 ? 5.722 -22.894 13.999 1.00 23.85 127 ASP E CA 1
ATOM 5063 C C . ASP E 1 127 ? 5.646 -22.360 15.422 1.00 24.30 127 ASP E C 1
ATOM 5064 O O . ASP E 1 127 ? 6.654 -22.306 16.137 1.00 23.60 127 ASP E O 1
ATOM 5069 N N . ARG E 1 128 ? 4.438 -21.977 15.834 1.00 23.58 128 ARG E N 1
ATOM 5070 C CA . ARG E 1 128 ? 4.261 -21.381 17.155 1.00 23.72 128 ARG E CA 1
ATOM 5071 C C . ARG E 1 128 ? 3.387 -22.213 18.092 1.00 23.69 128 ARG E C 1
ATOM 5072 O O . ARG E 1 128 ? 3.046 -21.769 19.191 1.00 23.19 128 ARG E O 1
ATOM 5080 N N . ALA E 1 129 ? 3.053 -23.435 17.682 1.00 23.70 129 ALA E N 1
ATOM 5081 C CA . ALA E 1 129 ? 2.110 -24.262 18.429 1.00 24.30 129 ALA E CA 1
ATOM 5082 C C . ALA E 1 129 ? 2.811 -25.388 19.194 1.00 24.41 129 ALA E C 1
ATOM 5083 O O . ALA E 1 129 ? 2.165 -26.270 19.770 1.00 24.34 129 ALA E O 1
ATOM 5085 N N . GLY E 1 130 ? 4.142 -25.354 19.202 1.00 25.76 130 GLY E N 1
ATOM 5086 C CA . GLY E 1 130 ? 4.921 -26.283 20.020 1.00 26.43 130 GLY E CA 1
ATOM 5087 C C . GLY E 1 130 ? 4.839 -27.726 19.562 1.00 28.11 130 GLY E C 1
ATOM 5088 O O . GLY E 1 130 ? 4.784 -28.662 20.373 1.00 27.36 130 GLY E O 1
ATOM 5089 N N . LEU E 1 131 ? 4.786 -27.900 18.254 1.00 28.76 131 LEU E N 1
ATOM 5090 C CA . LEU E 1 131 ? 4.888 -29.220 17.668 1.00 30.81 131 LEU E CA 1
ATOM 5091 C C . LEU E 1 131 ? 6.388 -29.565 17.620 1.00 32.01 131 LEU E C 1
ATOM 5092 O O . LEU E 1 131 ? 7.233 -28.679 17.833 1.00 32.36 131 LEU E O 1
ATOM 5097 N N . PRO E 1 132 ? 6.733 -30.852 17.376 1.00 33.51 132 PRO E N 1
ATOM 5098 C CA . PRO E 1 132 ? 8.131 -31.303 17.387 1.00 34.17 132 PRO E CA 1
ATOM 5099 C C . PRO E 1 132 ? 9.139 -30.315 16.784 1.00 34.69 132 PRO E C 1
ATOM 5100 O O . PRO E 1 132 ? 10.141 -29.999 17.437 1.00 35.34 132 PRO E O 1
ATOM 5104 N N . THR E 1 133 ? 8.862 -29.809 15.581 1.00 34.86 133 THR E N 1
ATOM 5105 C CA . THR E 1 133 ? 9.776 -28.892 14.902 1.00 34.75 133 THR E CA 1
ATOM 5106 C C . THR E 1 133 ? 9.410 -27.402 15.018 1.00 33.62 133 THR E C 1
ATOM 5107 O O . THR E 1 133 ? 9.984 -26.560 14.315 1.00 33.77 133 THR E O 1
ATOM 5111 N N . SER E 1 134 ? 8.464 -27.071 15.902 1.00 32.26 134 SER E N 1
ATOM 5112 C CA . SER E 1 134 ? 8.068 -25.673 16.097 1.00 31.25 134 SER E CA 1
ATOM 5113 C C . SER E 1 134 ? 9.148 -24.876 16.794 1.00 30.45 134 SER E C 1
ATOM 5114 O O . SER E 1 134 ? 9.802 -25.380 17.709 1.00 30.66 134 SER E O 1
ATOM 5117 N N . ALA E 1 135 ? 9.306 -23.619 16.390 1.00 29.82 135 ALA E N 1
ATOM 5118 C CA . ALA E 1 135 ? 10.246 -22.709 17.029 1.00 29.47 135 ALA E CA 1
ATOM 5119 C C . ALA E 1 135 ? 9.832 -22.405 18.474 1.00 29.43 135 ALA E C 1
ATOM 5120 O O . ALA E 1 135 ? 10.674 -22.121 19.328 1.00 30.05 135 ALA E O 1
ATOM 5122 N N . GLU E 1 136 ? 8.533 -22.468 18.745 1.00 28.62 136 GLU E N 1
ATOM 5123 C CA . GLU E 1 136 ? 8.028 -22.146 20.083 1.00 27.80 136 GLU E CA 1
ATOM 5124 C C . GLU E 1 136 ? 6.649 -22.726 20.335 1.00 26.43 136 GLU E C 1
ATOM 5125 O O . GLU E 1 136 ? 5.983 -23.190 19.404 1.00 25.34 136 GLU E O 1
ATOM 5131 N N . ASP E 1 137 ? 6.247 -22.697 21.606 1.00 24.93 137 ASP E N 1
ATOM 5132 C CA . ASP E 1 137 ? 4.958 -23.209 22.038 1.00 24.23 137 ASP E CA 1
ATOM 5133 C C . ASP E 1 137 ? 4.240 -22.129 22.806 1.00 22.94 137 ASP E C 1
ATOM 5134 O O . ASP E 1 137 ? 4.479 -21.939 24.003 1.00 22.18 137 ASP E O 1
ATOM 5139 N N . LYS E 1 138 ? 3.364 -21.433 22.092 1.00 21.49 138 LYS E N 1
ATOM 5140 C CA . LYS E 1 138 ? 2.574 -20.351 22.652 1.00 21.24 138 LYS E CA 1
ATOM 5141 C C . LYS E 1 138 ? 1.622 -20.835 23.751 1.00 20.44 138 LYS E C 1
ATOM 5142 O O . LYS E 1 138 ? 1.313 -20.074 24.683 1.00 19.81 138 LYS E O 1
ATOM 5148 N N . GLY E 1 139 ? 1.117 -22.060 23.629 1.00 19.74 139 GLY E N 1
ATOM 5149 C CA . GLY E 1 139 ? 0.188 -22.593 24.654 1.00 19.56 139 GLY E CA 1
ATOM 5150 C C . GLY E 1 139 ? 0.886 -22.766 25.993 1.00 19.71 139 GLY E C 1
ATOM 5151 O O . GLY E 1 139 ? 0.334 -22.437 27.058 1.00 19.21 139 GLY E O 1
ATOM 5152 N N . ALA E 1 140 ? 2.121 -23.268 25.945 1.00 19.48 140 ALA E N 1
ATOM 5153 C CA . ALA E 1 140 ? 2.943 -23.423 27.140 1.00 19.32 140 ALA E CA 1
ATOM 5154 C C . ALA E 1 140 ? 3.289 -22.060 27.717 1.00 19.34 140 ALA E C 1
ATOM 5155 O O . ALA E 1 140 ? 3.195 -21.850 28.929 1.00 19.43 140 ALA E O 1
ATOM 5157 N N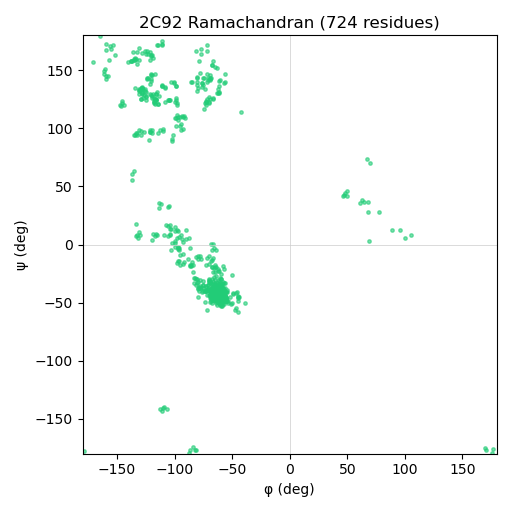 . GLN E 1 141 ? 3.695 -21.139 26.843 1.00 18.74 141 GLN E N 1
ATOM 5158 C CA . GLN E 1 141 ? 4.066 -19.790 27.263 1.00 18.92 141 GLN E CA 1
ATOM 5159 C C . GLN E 1 141 ? 2.894 -19.118 27.967 1.00 18.54 141 GLN E C 1
ATOM 5160 O O . GLN E 1 141 ? 3.055 -18.557 29.053 1.00 18.93 141 GLN E O 1
ATOM 5166 N N . ALA E 1 142 ? 1.711 -19.221 27.366 1.00 18.17 142 ALA E N 1
ATOM 5167 C CA . ALA E 1 142 ? 0.533 -18.571 27.937 1.00 17.81 142 ALA E CA 1
ATOM 5168 C C . ALA E 1 142 ? 0.208 -19.158 29.305 1.00 17.74 142 ALA E C 1
ATOM 5169 O O . ALA E 1 142 ? -0.241 -18.444 30.225 1.00 17.49 142 ALA E O 1
ATOM 5171 N N . THR E 1 143 ? 0.426 -20.463 29.454 1.00 17.12 143 THR E N 1
ATOM 5172 C CA . THR E 1 143 ? 0.116 -21.117 30.712 1.00 16.99 143 THR E CA 1
ATOM 5173 C C . THR E 1 143 ? 1.075 -20.706 31.831 1.00 17.66 143 THR E C 1
ATOM 5174 O O . THR E 1 143 ? 0.638 -20.427 32.950 1.00 18.87 143 THR E O 1
ATOM 5178 N N . VAL E 1 144 ? 2.367 -20.647 31.516 1.00 17.97 144 VAL E N 1
ATOM 5179 C CA . VAL E 1 144 ? 3.337 -20.101 32.467 1.00 18.91 144 VAL E CA 1
ATOM 5180 C C . VAL E 1 144 ? 2.915 -18.681 32.868 1.00 18.40 144 VAL E C 1
ATOM 5181 O O . VAL E 1 144 ? 2.939 -18.344 34.058 1.00 18.20 144 VAL E O 1
ATOM 5185 N N . ALA E 1 145 ? 2.519 -17.869 31.885 1.00 17.84 145 ALA E N 1
ATOM 5186 C CA . ALA E 1 145 ? 2.134 -16.482 32.153 1.00 17.87 145 ALA E CA 1
ATOM 5187 C C . ALA E 1 145 ? 0.955 -16.449 33.122 1.00 17.80 145 ALA E C 1
ATOM 5188 O O . ALA E 1 145 ? 0.970 -15.700 34.098 1.00 18.68 145 ALA E O 1
ATOM 5190 N N . ALA E 1 146 ? -0.056 -17.266 32.855 1.00 17.08 146 ALA E N 1
ATOM 5191 C CA . ALA E 1 146 ? -1.256 -17.324 33.698 1.00 17.60 146 ALA E CA 1
ATOM 5192 C C . ALA E 1 146 ? -0.923 -17.720 35.129 1.00 17.58 146 ALA E C 1
ATOM 5193 O O . ALA E 1 146 ? -1.377 -17.089 36.069 1.00 18.08 146 ALA E O 1
ATOM 5195 N N . LEU E 1 147 ? -0.130 -18.766 35.296 1.00 17.38 147 LEU E N 1
ATOM 5196 C CA . LEU E 1 147 ? 0.187 -19.261 36.638 1.00 17.34 147 LEU E CA 1
ATOM 5197 C C . LEU E 1 147 ? 1.058 -18.273 37.414 1.00 17.14 147 LEU E C 1
ATOM 5198 O O . LEU E 1 147 ? 0.808 -18.009 38.585 1.00 17.74 147 LEU E O 1
ATOM 5203 N N . ALA E 1 148 ? 2.082 -17.735 36.760 1.00 17.14 148 ALA E N 1
ATOM 5204 C CA . ALA E 1 148 ? 2.984 -16.801 37.414 1.00 16.40 148 ALA E CA 1
ATOM 5205 C C . ALA E 1 148 ? 2.187 -15.593 37.886 1.00 17.09 148 ALA E C 1
ATOM 5206 O O . ALA E 1 148 ? 2.385 -15.103 38.998 1.00 17.13 148 ALA E O 1
ATOM 5208 N N . THR E 1 149 ? 1.278 -15.121 37.035 1.00 15.94 149 THR E N 1
ATOM 5209 C CA . THR E 1 149 ? 0.541 -13.918 37.383 1.00 15.81 149 THR E CA 1
ATOM 5210 C C . THR E 1 149 ? -0.432 -14.202 38.507 1.00 15.99 149 THR E C 1
ATOM 5211 O O . THR E 1 149 ? -0.616 -13.377 39.406 1.00 15.91 149 THR E O 1
ATOM 5215 N N . ALA E 1 150 ? -1.067 -15.366 38.467 1.00 15.92 150 ALA E N 1
ATOM 5216 C CA . ALA E 1 150 ? -1.934 -15.761 39.572 1.00 17.02 150 ALA E CA 1
ATOM 5217 C C . ALA E 1 150 ? -1.150 -15.788 40.900 1.00 17.61 150 ALA E C 1
ATOM 5218 O O . ALA E 1 150 ? -1.635 -15.311 41.939 1.00 17.84 150 ALA E O 1
ATOM 5220 N N . LEU E 1 151 ? 0.062 -16.341 40.859 1.00 18.29 151 LEU E N 1
ATOM 5221 C CA . LEU E 1 151 ? 0.855 -16.449 42.091 1.00 19.46 151 LEU E CA 1
ATOM 5222 C C . LEU E 1 151 ? 1.264 -15.075 42.590 1.00 19.32 151 LEU E C 1
ATOM 5223 O O . LEU E 1 151 ? 1.232 -14.793 43.802 1.00 19.47 151 LEU E O 1
ATOM 5228 N N . THR E 1 152 ? 1.609 -14.211 41.643 1.00 18.98 152 THR E N 1
ATOM 5229 C CA . THR E 1 152 ? 1.952 -12.837 41.965 1.00 19.22 152 THR E CA 1
ATOM 5230 C C . THR E 1 152 ? 0.776 -12.097 42.604 1.00 19.35 152 THR E C 1
ATOM 5231 O O . THR E 1 152 ? 0.945 -11.380 43.604 1.00 19.35 152 THR E O 1
ATOM 5235 N N . LEU E 1 153 ? -0.411 -12.291 42.054 1.00 18.50 153 LEU E N 1
ATOM 5236 C CA . LEU E 1 153 ? -1.603 -11.626 42.582 1.00 18.48 153 LEU E CA 1
ATOM 5237 C C . LEU E 1 153 ? -1.951 -12.127 43.983 1.00 19.58 153 LEU E C 1
ATOM 5238 O O . LEU E 1 153 ? -2.394 -11.347 44.845 1.00 20.50 153 LEU E O 1
ATOM 5243 N N . ARG E 1 154 ? -1.737 -13.416 44.211 1.00 20.58 154 ARG E N 1
ATOM 5244 C CA . ARG E 1 154 ? -2.012 -14.025 45.506 1.00 22.16 154 ARG E CA 1
ATOM 5245 C C . ARG E 1 154 ? -1.138 -13.377 46.583 1.00 22.83 154 ARG E C 1
ATOM 5246 O O . ARG E 1 154 ? -1.624 -13.091 47.686 1.00 23.31 154 ARG E O 1
ATOM 5254 N N . GLU E 1 155 ? 0.141 -13.171 46.263 1.00 23.92 155 GLU E N 1
ATOM 5255 C CA . GLU E 1 155 ? 1.110 -12.567 47.197 1.00 24.91 155 GLU E CA 1
ATOM 5256 C C . GLU E 1 155 ? 0.854 -11.080 47.422 1.00 24.30 155 GLU E C 1
ATOM 5257 O O . GLU E 1 155 ? 1.023 -10.576 48.540 1.00 24.18 155 GLU E O 1
ATOM 5263 N N . LEU E 1 156 ? 0.408 -10.377 46.381 1.00 22.87 156 LEU E N 1
ATOM 5264 C CA . LEU E 1 156 ? 0.072 -8.967 46.507 1.00 21.94 156 LEU E CA 1
ATOM 5265 C C . LEU E 1 156 ? -1.182 -8.749 47.340 1.00 22.47 156 LEU E C 1
ATOM 5266 O O . LEU E 1 156 ? -1.311 -7.750 48.036 1.00 22.57 156 LEU E O 1
ATOM 5271 N N . ARG E 1 157 ? -2.103 -9.700 47.268 1.00 22.37 157 ARG E N 1
ATOM 5272 C CA . ARG E 1 157 ? -3.404 -9.562 47.935 1.00 22.73 157 ARG E CA 1
ATOM 5273 C C . ARG E 1 157 ? -3.370 -9.961 49.411 1.00 23.95 157 ARG E C 1
ATOM 5274 O O . ARG E 1 157 ? -2.306 -10.251 49.948 1.00 23.38 157 ARG E O 1
ATOM 5282 N N . ALA E 1 158 ? -4.543 -9.977 50.049 1.00 24.82 158 ALA E N 1
ATOM 5283 C CA . ALA E 1 158 ? -4.668 -10.062 51.510 1.00 27.04 158 ALA E CA 1
ATOM 5284 C C . ALA E 1 158 ? -4.309 -11.422 52.105 1.00 28.79 158 ALA E C 1
ATOM 5285 O O . ALA E 1 158 ? -4.866 -12.441 51.714 1.00 28.59 158 ALA E O 1
ATOM 5287 N N . HIS E 1 159 ? -3.381 -11.383 53.064 1.00 31.93 159 HIS E N 1
ATOM 5288 C CA . HIS E 1 159 ? -2.905 -12.510 53.881 1.00 34.67 159 HIS E CA 1
ATOM 5289 C C . HIS E 1 159 ? -2.014 -11.849 54.967 1.00 36.25 159 HIS E C 1
ATOM 5290 O O . HIS E 1 159 ? -1.559 -10.728 54.747 1.00 36.84 159 HIS E O 1
ATOM 5297 N N . SER E 1 160 ? -1.771 -12.449 56.140 1.00 38.16 160 SER E N 1
ATOM 5298 C CA . SER E 1 160 ? -2.421 -13.622 56.707 1.00 39.25 160 SER E CA 1
ATOM 5299 C C . SER E 1 160 ? -3.063 -13.217 58.051 1.00 39.36 160 SER E C 1
ATOM 5300 O O . SER E 1 160 ? -3.605 -14.048 58.798 1.00 39.26 160 SER E O 1
#

Foldseek 3Di:
DLQPFAEEEEFACQPPVLRVLLVVLLCVLCVVVNHNDHHYHYHHALLPQLVVLLVVLVPGQFYEYAEEQEDDDDCVLVVSVVNNVVRQVVSCVVSVHYYFYRYHRYHDPVVSSLACPDPNHPYRSSNVSNVVRSVVSVVVVVVDDDD/DLQPFAEEEEEACCPPVLSVLLVVLLQVLCVVVNHNDHHYHYDHDLLPQLVVVLVVLVPGQFYEYAEEQEDDDDCVLVVSVVSNVVRQVVSCVVSVHYYFYNYHRYPDPVLSVLACPDPNHPHRSSNVSNVVRSVVSVVVVVVDDDD/DLQPFAEAEEFACVVPVLSVLLVVLQQCLCVVVNYDRHHYHYHHALLPQLVVLLVVLVPGQFYEYAYEQEDDDDCVLVVSVVSNVVSQVVSCVVSVHYYFYLYHRYHDPVLSNLASNDPNHPHNSSNVSNVVRSVVSVVVVVVDDDD/DLLPFAEEEEFACPVPVLRVLLVVLLCVLCVVVNHNDHHYHYDHDLLPQLVVVLVVLVPGQFYEYAEEQEDDDDCVLVVSVVSNVVRQVVSCVVSVHYYFYLYHRYPDPVVSVLACPDPNHVHRSSNVSNCVRSVVSVVVVVVDDDD/DQPFAEEEEFACQVPVLRVLLVVLLCVLCVVVNHNDHHYHYDHALLPQLVVVLVVLVPGQFYEYAEEQEDDDDCVLVVSVVSNVVRQVVSCVVSVHYYFYRYHRYPDPVLSVLACPDPNRPYRSSNVSNVVRVVVSVVVVVVDDDD

Organism: Mycobacterium tuberculosis (strain ATCC 25618 / H37Rv) (NCBI:txid83332)

Solvent-accessible surface area: 28309 Å² total; per-residue (Å²): 150,7,60,65,6,157,5,0,0,0,0,1,36,125,51,31,145,3,0,77,12,0,16,61,8,0,129,136,29,0,47,72,45,43,4,126,102,22,47,57,12,86,6,53,10,7,39,12,0,6,4,0,0,33,27,5,9,190,111,27,30,0,0,0,0,0,0,3,15,34,89,46,140,14,12,32,9,50,17,22,2,32,7,4,5,40,0,8,16,63,1,14,4,67,42,39,10,4,9,1,37,2,2,5,8,1,56,63,102,123,28,0,52,48,40,0,35,33,138,138,26,86,53,28,37,0,22,59,5,0,66,11,0,6,32,2,3,66,33,3,129,120,59,86,110,115,171,144,2,67,51,4,159,5,0,0,0,0,2,35,141,51,31,141,4,0,81,9,0,17,68,6,0,97,139,27,0,48,73,44,44,21,124,133,13,49,48,11,92,4,66,9,8,43,11,0,6,5,0,0,32,28,6,9,201,114,27,48,0,0,0,0,0,0,5,16,38,93,45,140,14,16,39,8,52,22,23,2,32,8,4,5,43,0,8,18,60,1,12,4,70,41,40,9,5,8,1,18,0,2,4,8,1,56,62,103,115,25,0,52,45,42,0,35,44,139,136,26,86,65,30,32,0,20,48,6,0,62,6,0,4,37,0,6,60,32,3,122,118,56,83,111,118,164,148,12,51,51,4,161,4,0,0,0,0,1,40,117,61,35,141,2,0,81,11,0,14,72,3,0,95,117,26,0,76,71,53,46,17,121,126,15,49,41,12,86,6,60,10,9,40,13,0,7,5,0,0,33,24,5,10,187,114,26,56,0,0,0,0,0,0,3,14,35,94,47,144,13,15,31,8,49,19,20,1,33,9,4,7,40,0,7,18,62,1,13,3,71,41,40,10,4,8,1,31,0,2,5,7,0,59,60,102,138,36,0,48,55,47,0,22,52,138,135,26,87,73,41,22,0,16,53,5,0,63,10,0,6,30,2,8,44,32,3,128,114,56,87,110,111,153,148,2,68,67,14,155,4,0,0,0,0,2,38,122,62,32,135,3,0,83,10,0,13,62,6,0,104,135,29,0,49,72,44,43,18,112,136,18,47,42,12,90,6,68,9,7,40,12,0,8,5,0,0,32,30,5,10,204,110,26,54,0,0,0,0,0,0,4,16,34,92,44,142,13,13,32,8,49,22,20,1,33,11,5,5,42,0,7,17,62,1,13,3,70,41,40,9,4,8,1,22,0,1,5,8,1,56,51,95,124,37,0,44,58,45,0,32,51,136,134,26,82,65,36,31,0,19,54,5,0,64,10,0,5,35,2,8,67,32,3,165,120,62,83,102,106,156,43,85,48,5,156,5,0,0,0,0,2,34,140,55,35,144,4,0,81,11,0,15,64,5,0,112,134,29,0,47,73,53,43,19,119,138,18,48,42,12,83,5,68,9,8,43,12,0,6,6,0,0,33,30,6,9,199,113,29,48,0,0,0,0,0,0,5,16,33,91,46,142,14,14,48,8,50,19,22,2,34,8,5,10,43,0,9,18,61,1,14,3,70,40,40,10,4,9,1,26,0,2,4,7,1,57,62,102,142,35,0,52,56,43,0,33,48,139,137,25,84,67,31,30,0,20,55,5,0,66,11,0,5,31,2,8,63,32,3,115,121,62,90,108,109,162